Protein AF-0000000079067935 (afdb_homodimer)

pLDDT: mean 93.95, std 15.03, range [25.59, 98.94]

Organism: Streptomyces microflavus (NCBI:txid1919)

Foldseek 3Di:
DDWDWFDDDFKIWGAAAQVCLVVVLVQCCDPLNQVWDQQDPVDDSVSSNCVRHPVQVVCVVVVFKHKTFIATPVPRDGFKIKMWGDDPDPLEIEMDMDTGPVNPPVCSVLRVVLRVVVCSFPPVQHFKYKYKTFPPPVSSVVSCVSNPWDWDDKDFQPDAHPNDGGIMTMTMDGCVSVPHDHPDDDDDDPPPPPPPPPPPDDD/DDWDWFDDDFKIWGFAAQVCLVVVLVQCCDVLNQVWDQQDPVDDSVSSNCVRHPVQVVCVVVVFKHKTFIATPVPRDGFKIKMWGDDPDPLEIEMDMDTGPVNPPVCSVLRVVLRVVVCSFPPVQHFKYKYKTFPPPVSSVVSCVSNPWDWDDKDFQPDAHPNDGGIMTMTMDGCVSVPHDHPDDDDDDPPPPPPPPPPPDDD

InterPro domains:
  IPR000182 GNAT domain [PF13302] (10-150)
  IPR000182 GNAT domain [PS51186] (11-175)
  IPR016181 Acyl-CoA N-acyltransferase [SSF55729] (1-173)
  IPR051908 Ribosomal-protein N-acetyltransferase [PTHR43441] (4-179)

Solvent-accessible surface area (backbone atoms only — not comparable to full-atom values): 21798 Å² total; per-residue (Å²): 73,82,82,64,70,47,78,54,96,61,34,34,36,28,60,57,34,66,87,43,22,65,60,48,29,58,45,47,62,38,64,65,53,36,69,73,40,70,56,64,78,81,54,44,63,66,54,25,40,45,38,23,60,43,51,42,50,47,20,25,56,66,63,44,27,48,45,26,35,31,18,34,63,88,76,59,46,74,39,31,40,38,33,46,31,59,48,80,51,88,40,30,30,33,47,49,72,52,60,22,79,91,51,57,94,69,54,58,66,34,53,48,51,46,51,49,47,53,44,36,31,71,71,71,51,26,46,28,38,32,38,67,42,50,68,83,48,57,69,60,50,51,37,42,48,72,52,58,35,42,76,27,38,52,33,78,57,59,38,75,44,90,70,32,22,26,25,17,39,32,26,40,38,43,28,64,79,70,74,40,68,52,85,50,57,72,54,70,74,77,66,76,70,70,79,72,79,75,77,73,78,76,134,75,82,82,63,69,48,76,54,95,61,35,33,35,27,59,56,35,66,87,42,22,66,59,48,28,58,46,46,62,38,65,64,55,35,68,72,41,71,57,64,78,80,54,44,65,67,54,24,40,44,38,24,60,43,51,42,50,46,21,25,56,66,65,44,27,47,46,27,35,31,18,34,63,90,77,59,48,74,40,31,39,38,33,46,31,60,49,77,52,87,40,31,31,34,49,49,72,54,61,24,79,92,48,58,94,68,56,58,63,34,52,48,51,46,51,50,47,53,43,34,29,70,72,71,52,25,47,30,38,31,38,67,42,50,67,84,48,58,70,62,50,51,36,43,48,72,53,58,34,43,77,29,38,53,33,76,58,59,40,74,45,90,69,30,23,26,24,16,39,33,28,38,37,43,28,64,79,71,75,39,68,54,86,50,57,72,56,68,74,77,64,75,70,68,78,69,77,72,75,74,71,81,125

Secondary structure (DSSP, 8-state):
-----EE-SSEEEE---GGGHHHHHHHTTSHHHHHHS-S-SS--HHHHHHIIIIIHHHHHHTTSEEEEEEEETTT--EEEEEEEEE-SSTTEEEEEEEE-GGGTTSSHHHHHHHHHHHHIIIII--SEEEEEEETT-HHHHHHHHHHTPEEEEEEEEEEEETTEEEEEEEEEE-GGGGT---SS-EE----------------/-----EE-SSEEEE---GGGHHHHHHHTTSHHHHHHS-S-SS--HHHHHHIIIIIHHHHHHTTSEEEEEEEETTT--EEEEEEEEE-SSTTEEEEEEEE-GGGTTSSHHHHHHHHHHHHIIIII--SEEEEEEETT-HHHHHHHHHHTPEEEEEEEEEEEETTEEEEEEEEEE-GGGGT---SS-EE----------------

Radius of gyration: 23.78 Å; Cα contacts (8 Å, |Δi|>4): 797; chains: 2; bounding box: 47×67×71 Å

Sequence (406 aa):
MEPITLTTRRLLLRPFGPQDTYRVHAACQDPDIQRWTVIPSPYRLTDAELFTAKLSPAGWRDDSAYSFALALRETGTLVGALSIDRRSRPGTYEVGYWSTKEHRGQGYVTEAVLGSARWAFTALGADRLEWRAEIGNLASRAVALRAGFRLEGDQRSGLLNKGVRRDAWSGALLPSDLELPGTHPYLPERHAGRPGTATDSPRMEPITLTTRRLLLRPFGPQDTYRVHAACQDPDIQRWTVIPSPYRLTDAELFTAKLSPAGWRDDSAYSFALALRETGTLVGALSIDRRSRPGTYEVGYWSTKEHRGQGYVTEAVLGSARWAFTALGADRLEWRAEIGNLASRAVALRAGFRLEGDQRSGLLNKGVRRDAWSGALLPSDLELPGTHPYLPERHAGRPGTATDSPR

Structure (mmCIF, N/CA/C/O backbone):
data_AF-0000000079067935-model_v1
#
loop_
_entity.id
_entity.type
_entity.pdbx_description
1 polymer 'GNAT family N-acetyltransferase'
#
loop_
_atom_site.group_PDB
_atom_site.id
_atom_site.type_symbol
_atom_site.label_atom_id
_atom_site.label_alt_id
_atom_site.label_comp_id
_atom_site.label_asym_id
_atom_site.label_entity_id
_atom_site.label_seq_id
_atom_site.pdbx_PDB_ins_code
_atom_site.Cartn_x
_atom_site.Cartn_y
_atom_site.Cartn_z
_atom_site.occupancy
_atom_site.B_iso_or_equiv
_atom_site.auth_seq_id
_atom_site.auth_comp_id
_atom_site.auth_asym_id
_atom_site.auth_atom_id
_atom_site.pdbx_PDB_model_num
ATOM 1 N N . MET A 1 1 ? 7.574 -3.156 -20.438 1 87.5 1 MET A N 1
ATOM 2 C CA . MET A 1 1 ? 8.664 -4.121 -20.328 1 87.5 1 MET A CA 1
ATOM 3 C C . MET A 1 1 ? 8.398 -5.344 -21.203 1 87.5 1 MET A C 1
ATOM 5 O O . MET A 1 1 ? 7.246 -5.754 -21.359 1 87.5 1 MET A O 1
ATOM 9 N N . GLU A 1 2 ? 9.43 -6.02 -21.688 1 94.25 2 GLU A N 1
ATOM 10 C CA . GLU A 1 2 ? 9.297 -7.25 -22.453 1 94.25 2 GLU A CA 1
ATOM 11 C C . GLU A 1 2 ? 9.047 -8.453 -21.547 1 94.25 2 GLU A C 1
ATOM 13 O O . GLU A 1 2 ? 9.758 -8.641 -20.562 1 94.25 2 GLU A O 1
ATOM 18 N N . PRO A 1 3 ? 8.062 -9.188 -21.906 1 97.06 3 PRO A N 1
ATOM 19 C CA . PRO A 1 3 ? 7.781 -10.367 -21.078 1 97.06 3 PRO A CA 1
ATOM 20 C C . PRO A 1 3 ? 8.938 -11.359 -21.047 1 97.06 3 PRO A C 1
ATOM 22 O O . PRO A 1 3 ? 9.641 -11.523 -22.062 1 97.06 3 PRO A O 1
ATOM 25 N N . ILE A 1 4 ? 9.086 -12.039 -19.953 1 98 4 ILE A N 1
ATOM 26 C CA . ILE A 1 4 ? 10.156 -13.016 -19.797 1 98 4 ILE A CA 1
ATOM 27 C C . ILE A 1 4 ? 9.578 -14.336 -19.297 1 98 4 ILE A C 1
ATOM 29 O O . ILE A 1 4 ? 8.43 -14.391 -18.859 1 98 4 ILE A O 1
ATOM 33 N N . THR A 1 5 ? 10.391 -15.328 -19.375 1 98.69 5 THR A N 1
ATOM 34 C CA . THR A 1 5 ? 10.102 -16.625 -18.781 1 98.69 5 THR A CA 1
ATOM 35 C C . THR A 1 5 ? 11.141 -16.969 -17.703 1 98.69 5 THR A C 1
ATOM 37 O O . THR A 1 5 ? 12.344 -16.812 -17.938 1 98.69 5 THR A O 1
ATOM 40 N N . LEU A 1 6 ? 10.703 -17.359 -16.578 1 98.75 6 LEU A N 1
ATOM 41 C CA . LEU A 1 6 ? 11.57 -17.844 -15.508 1 98.75 6 LEU A CA 1
ATOM 42 C C . LEU A 1 6 ? 11.508 -19.359 -15.406 1 98.75 6 LEU A C 1
ATOM 44 O O . LEU A 1 6 ? 10.461 -19.969 -15.633 1 98.75 6 LEU A O 1
ATOM 48 N N . THR A 1 7 ? 12.656 -19.906 -15.07 1 98.75 7 THR A N 1
ATOM 49 C CA . THR A 1 7 ? 12.734 -21.359 -14.898 1 98.75 7 THR A CA 1
ATOM 50 C C . THR A 1 7 ? 13.133 -21.719 -13.469 1 98.75 7 THR A C 1
ATOM 52 O O . THR A 1 7 ? 14.094 -21.156 -12.938 1 98.75 7 THR A O 1
ATOM 55 N N . THR A 1 8 ? 12.328 -22.531 -12.883 1 98.56 8 THR A N 1
ATOM 56 C CA . THR A 1 8 ? 12.688 -23.125 -11.602 1 98.56 8 THR A CA 1
ATOM 57 C C . THR A 1 8 ? 12.922 -24.625 -11.75 1 98.56 8 THR A C 1
ATOM 59 O O . THR A 1 8 ? 13.102 -25.125 -12.867 1 98.56 8 THR A O 1
ATOM 62 N N . ARG A 1 9 ? 13.031 -25.25 -10.57 1 98.5 9 ARG A N 1
ATOM 63 C CA . ARG A 1 9 ? 13.344 -26.672 -10.617 1 98.5 9 ARG A CA 1
ATOM 64 C C . ARG A 1 9 ? 12.289 -27.453 -11.406 1 98.5 9 ARG A C 1
ATOM 66 O O . ARG A 1 9 ? 12.625 -28.219 -12.305 1 98.5 9 ARG A O 1
ATOM 73 N N . ARG A 1 10 ? 11 -27.203 -11.102 1 98.81 10 ARG A N 1
ATOM 74 C CA . ARG A 1 10 ? 9.961 -28.031 -11.703 1 98.81 10 ARG A CA 1
ATOM 75 C C . ARG A 1 10 ? 9.078 -27.203 -12.633 1 98.81 10 ARG A C 1
ATOM 77 O O . ARG A 1 10 ? 8.289 -27.75 -13.406 1 98.81 10 ARG A O 1
ATOM 84 N N . LEU A 1 11 ? 9.258 -25.844 -12.641 1 98.94 11 LEU A N 1
ATOM 85 C CA . LEU A 1 11 ? 8.242 -25.016 -13.281 1 98.94 11 LEU A CA 1
ATOM 86 C C . LEU A 1 11 ? 8.875 -24.094 -14.336 1 98.94 11 LEU A C 1
ATOM 88 O O . LEU A 1 11 ? 10.031 -23.703 -14.203 1 98.94 11 LEU A O 1
ATOM 92 N N . LEU A 1 12 ? 8.094 -23.812 -15.352 1 98.88 12 LEU A N 1
ATOM 93 C CA . LEU A 1 12 ? 8.258 -22.625 -16.188 1 98.88 12 LEU A CA 1
ATOM 94 C C . LEU A 1 12 ? 7.23 -21.562 -15.828 1 98.88 12 LEU A C 1
ATOM 96 O O . LEU A 1 12 ? 6.027 -21.812 -15.844 1 98.88 12 LEU A O 1
ATOM 100 N N . LEU A 1 13 ? 7.727 -20.453 -15.367 1 98.94 13 LEU A N 1
ATOM 101 C CA . LEU A 1 13 ? 6.883 -19.281 -15.195 1 98.94 13 LEU A CA 1
ATOM 102 C C . LEU A 1 13 ? 6.891 -18.406 -16.453 1 98.94 13 LEU A C 1
ATOM 104 O O . LEU A 1 13 ? 7.84 -17.656 -16.688 1 98.94 13 LEU A O 1
ATOM 108 N N . ARG A 1 14 ? 5.863 -18.484 -17.234 1 98.81 14 ARG A N 1
ATOM 109 C CA . ARG A 1 14 ? 5.832 -17.797 -18.531 1 98.81 14 ARG A CA 1
ATOM 110 C C . ARG A 1 14 ? 4.645 -16.844 -18.625 1 98.81 14 ARG A C 1
ATOM 112 O O . ARG A 1 14 ? 3.65 -17.016 -17.906 1 98.81 14 ARG A O 1
ATOM 119 N N . PRO A 1 15 ? 4.77 -15.867 -19.5 1 98.62 15 PRO A N 1
ATOM 120 C CA . PRO A 1 15 ? 3.609 -14.992 -19.672 1 98.62 15 PRO A CA 1
ATOM 121 C C . PRO A 1 15 ? 2.379 -15.727 -20.188 1 98.62 15 PRO A C 1
ATOM 123 O O . PRO A 1 15 ? 2.508 -16.75 -20.875 1 98.62 15 PRO A O 1
ATOM 126 N N . PHE A 1 16 ? 1.228 -15.188 -19.828 1 98.56 16 PHE A N 1
ATOM 127 C CA . PHE A 1 16 ? -0.02 -15.703 -20.375 1 98.56 16 PHE A CA 1
ATOM 128 C C . PHE A 1 16 ? -0.18 -15.289 -21.844 1 98.56 16 PHE A C 1
ATOM 130 O O . PHE A 1 16 ? 0.341 -14.25 -22.25 1 98.56 16 PHE A O 1
ATOM 137 N N . GLY A 1 17 ? -0.846 -16.094 -22.562 1 96.75 17 GLY A N 1
ATOM 138 C CA . GLY A 1 17 ? -1.301 -15.758 -23.891 1 96.75 17 GLY A CA 1
ATOM 139 C C . GLY A 1 17 ? -2.654 -16.359 -24.234 1 96.75 17 GLY A C 1
ATOM 140 O O . GLY A 1 17 ? -3.24 -17.078 -23.422 1 96.75 17 GLY A O 1
ATOM 141 N N . PRO A 1 18 ? -3.123 -16.016 -25.406 1 97.25 18 PRO A N 1
ATOM 142 C CA . PRO A 1 18 ? -4.441 -16.516 -25.797 1 97.25 18 PRO A CA 1
ATOM 143 C C . PRO A 1 18 ? -4.555 -18.031 -25.719 1 97.25 18 PRO A C 1
ATOM 145 O O . PRO A 1 18 ? -5.637 -18.562 -25.453 1 97.25 18 PRO A O 1
ATOM 148 N N . GLN A 1 19 ? -3.506 -18.719 -25.828 1 97 19 GLN A N 1
ATOM 149 C CA . GLN A 1 19 ? -3.496 -20.188 -25.797 1 97 19 GLN A CA 1
ATOM 150 C C . GLN A 1 19 ? -3.84 -20.703 -24.406 1 97 19 GLN A C 1
ATOM 152 O O . GLN A 1 19 ? -4.141 -21.875 -24.234 1 97 19 GLN A O 1
ATOM 157 N N . ASP A 1 20 ? -3.803 -19.859 -23.422 1 98.38 20 ASP A N 1
ATOM 158 C CA . ASP A 1 20 ? -4.047 -20.266 -22.047 1 98.38 20 ASP A CA 1
ATOM 159 C C . ASP A 1 20 ? -5.508 -20.047 -21.656 1 98.38 20 ASP A C 1
ATOM 161 O O . ASP A 1 20 ? -5.93 -20.453 -20.578 1 98.38 20 ASP A O 1
ATOM 165 N N . THR A 1 21 ? -6.281 -19.516 -22.531 1 98.75 21 THR A N 1
ATOM 166 C CA . THR A 1 21 ? -7.609 -19.016 -22.203 1 98.75 21 THR A CA 1
ATOM 167 C C . THR A 1 21 ? -8.477 -20.125 -21.609 1 98.75 21 THR A C 1
ATOM 169 O O . THR A 1 21 ? -9.047 -19.953 -20.531 1 98.75 21 THR A O 1
ATOM 172 N N . TYR A 1 22 ? -8.531 -21.219 -22.25 1 98.75 22 TYR A N 1
ATOM 173 C CA . TYR A 1 22 ? -9.422 -22.281 -21.812 1 98.75 22 TYR A CA 1
ATOM 174 C C . TYR A 1 22 ? -8.93 -22.906 -20.516 1 98.75 22 TYR A C 1
ATOM 176 O O . TYR A 1 22 ? -9.734 -23.281 -19.656 1 98.75 22 TYR A O 1
ATOM 184 N N . ARG A 1 23 ? -7.66 -23.062 -20.359 1 98.62 23 ARG A N 1
ATOM 185 C CA . ARG A 1 23 ? -7.098 -23.625 -19.125 1 98.62 23 ARG A CA 1
ATOM 186 C C . ARG A 1 23 ? -7.336 -22.703 -17.938 1 98.62 23 ARG A C 1
ATOM 188 O O . ARG A 1 23 ? -7.648 -23.172 -16.844 1 98.62 23 ARG A O 1
ATOM 195 N N . VAL A 1 24 ? -7.195 -21.438 -18.172 1 98.88 24 VAL A N 1
ATOM 196 C CA . VAL A 1 24 ? -7.461 -20.453 -17.125 1 98.88 24 VAL A CA 1
ATOM 197 C C . VAL A 1 24 ? -8.938 -20.484 -16.75 1 98.88 24 VAL A C 1
ATOM 199 O O . VAL A 1 24 ? -9.289 -20.484 -15.57 1 98.88 24 VAL A O 1
ATOM 202 N N . HIS A 1 25 ? -9.766 -20.531 -17.766 1 98.88 25 HIS A N 1
ATOM 203 C CA . HIS A 1 25 ? -11.203 -20.594 -17.5 1 98.88 25 HIS A CA 1
ATOM 204 C C . HIS A 1 25 ? -11.555 -21.812 -16.656 1 98.88 25 HIS A C 1
ATOM 206 O O . HIS A 1 25 ? -12.297 -21.719 -15.688 1 98.88 25 HIS A O 1
ATOM 212 N N . ALA A 1 26 ? -10.992 -22.906 -17.062 1 98.81 26 ALA A N 1
ATOM 213 C CA . ALA A 1 26 ? -11.266 -24.156 -16.344 1 98.81 26 ALA A CA 1
ATOM 214 C C . ALA A 1 26 ? -10.789 -24.062 -14.898 1 98.81 26 ALA A C 1
ATOM 216 O O . ALA A 1 26 ? -11.523 -24.422 -13.977 1 98.81 26 ALA A O 1
ATOM 217 N N . ALA A 1 27 ? -9.602 -23.641 -14.68 1 98.81 27 ALA A N 1
ATOM 218 C CA . ALA A 1 27 ? -9.023 -23.531 -13.344 1 98.81 27 ALA A CA 1
ATOM 219 C C . ALA A 1 27 ? -9.859 -22.625 -12.453 1 98.81 27 ALA A C 1
ATOM 221 O O . ALA A 1 27 ? -10.133 -22.953 -11.297 1 98.81 27 ALA A O 1
ATOM 222 N N . CYS A 1 28 ? -10.328 -21.484 -13.008 1 98.81 28 CYS A N 1
ATOM 223 C CA . CYS A 1 28 ? -10.969 -20.438 -12.234 1 98.81 28 CYS A CA 1
ATOM 224 C C . CYS A 1 28 ? -12.438 -20.766 -11.977 1 98.81 28 CYS A C 1
ATOM 226 O O . CYS A 1 28 ? -13.156 -19.984 -11.344 1 98.81 28 CYS A O 1
ATOM 228 N N . GLN A 1 29 ? -12.828 -21.969 -12.398 1 98.75 29 GLN A N 1
ATOM 229 C CA . GLN A 1 29 ? -14.141 -22.438 -11.961 1 98.75 29 GLN A CA 1
ATOM 230 C C . GLN A 1 29 ? -14.086 -22.922 -10.516 1 98.75 29 GLN A C 1
ATOM 232 O O . GLN A 1 29 ? -15.125 -23.109 -9.883 1 98.75 29 GLN A O 1
ATOM 237 N N . ASP A 1 30 ? -12.984 -23.203 -10.023 1 98.62 30 ASP A N 1
ATOM 238 C CA . ASP A 1 30 ? -12.797 -23.625 -8.641 1 98.62 30 ASP A CA 1
ATOM 239 C C . ASP A 1 30 ? -13.367 -22.609 -7.66 1 98.62 30 ASP A C 1
ATOM 241 O O . ASP A 1 30 ? -13 -21.438 -7.699 1 98.62 30 ASP A O 1
ATOM 245 N N . PRO A 1 31 ? -14.203 -23.031 -6.754 1 98 31 PRO A N 1
ATOM 246 C CA . PRO A 1 31 ? -14.852 -22.094 -5.848 1 98 31 PRO A CA 1
ATOM 247 C C . PRO A 1 31 ? -13.859 -21.391 -4.914 1 98 31 PRO A C 1
ATOM 249 O O . PRO A 1 31 ? -14.07 -20.234 -4.535 1 98 31 PRO A O 1
ATOM 252 N N . ASP A 1 32 ? -12.852 -22.047 -4.547 1 98.19 32 ASP A N 1
ATOM 253 C CA . ASP A 1 32 ? -11.883 -21.422 -3.648 1 98.19 32 ASP A CA 1
ATOM 254 C C . ASP A 1 32 ? -11.094 -20.328 -4.359 1 98.19 32 ASP A C 1
ATOM 256 O O . ASP A 1 32 ? -10.797 -19.281 -3.768 1 98.19 32 ASP A O 1
ATOM 260 N N . ILE A 1 33 ? -10.719 -20.547 -5.605 1 98.62 33 ILE A N 1
ATOM 261 C CA . ILE A 1 33 ? -10.078 -19.484 -6.359 1 98.62 33 ILE A CA 1
ATOM 262 C C . ILE A 1 33 ? -11 -18.266 -6.426 1 98.62 33 ILE A C 1
ATOM 264 O O . ILE A 1 33 ? -10.586 -17.141 -6.156 1 98.62 33 ILE A O 1
ATOM 268 N N . GLN A 1 34 ? -12.242 -18.531 -6.758 1 98.31 34 GLN A N 1
ATOM 269 C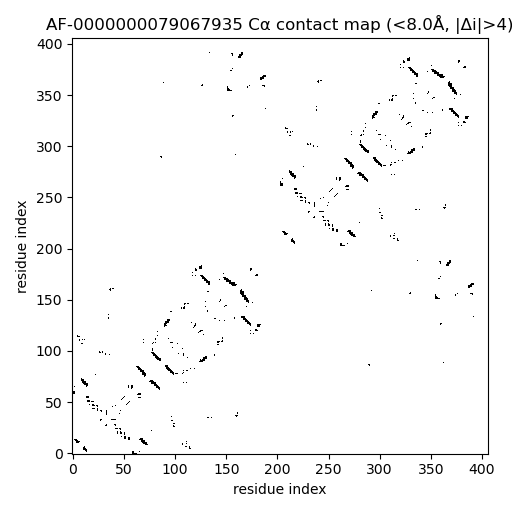 CA . GLN A 1 34 ? -13.195 -17.438 -6.883 1 98.31 34 GLN A CA 1
ATOM 270 C C . GLN A 1 34 ? -13.414 -16.734 -5.543 1 98.31 34 GLN A C 1
ATOM 272 O O . GLN A 1 34 ? -13.523 -15.516 -5.484 1 98.31 34 GLN A O 1
ATOM 277 N N . ARG A 1 35 ? -13.406 -17.484 -4.473 1 97.38 35 ARG A N 1
ATOM 278 C CA . ARG A 1 35 ? -13.703 -16.938 -3.15 1 97.38 35 ARG A CA 1
ATOM 279 C C . ARG A 1 35 ? -12.555 -16.078 -2.645 1 97.38 35 ARG A C 1
ATOM 281 O O . ARG A 1 35 ? -12.773 -15.008 -2.07 1 97.38 35 ARG A O 1
ATOM 288 N N . TRP A 1 36 ? -11.398 -16.516 -2.85 1 97.81 36 TRP A N 1
ATOM 289 C CA . TRP A 1 36 ? -10.281 -15.93 -2.113 1 97.81 36 TRP A CA 1
ATOM 290 C C . TRP A 1 36 ? -9.523 -14.922 -2.975 1 97.81 36 TRP A C 1
ATOM 292 O O . TRP A 1 36 ? -8.703 -14.156 -2.469 1 97.81 36 TRP A O 1
ATOM 302 N N . THR A 1 37 ? -9.789 -14.906 -4.266 1 97.75 37 THR A N 1
ATOM 303 C CA . THR A 1 37 ? -9.148 -13.93 -5.141 1 97.75 37 THR A CA 1
ATOM 304 C C . THR A 1 37 ? -10.172 -12.922 -5.656 1 97.75 37 THR A C 1
ATOM 306 O O . THR A 1 37 ? -11.367 -13.055 -5.398 1 97.75 37 THR A O 1
ATOM 309 N N . VAL A 1 38 ? -9.695 -11.961 -6.402 1 96.31 38 VAL A N 1
ATOM 310 C CA . VAL A 1 38 ? -10.57 -10.852 -6.777 1 96.31 38 VAL A CA 1
ATOM 311 C C . VAL A 1 38 ? -11.086 -11.055 -8.203 1 96.31 38 VAL A C 1
ATOM 313 O O . VAL A 1 38 ? -11.633 -10.133 -8.805 1 96.31 38 VAL A O 1
ATOM 316 N N . ILE A 1 39 ? -10.922 -12.188 -8.742 1 97.5 39 ILE A N 1
ATOM 317 C CA . ILE A 1 39 ? -11.461 -12.438 -10.07 1 97.5 39 ILE A CA 1
ATOM 318 C C . ILE A 1 39 ? -12.992 -12.383 -10.031 1 97.5 39 ILE A C 1
ATOM 320 O O . ILE A 1 39 ? -13.594 -12.594 -8.977 1 97.5 39 ILE A O 1
ATOM 324 N N . PRO A 1 40 ? -13.547 -12.156 -11.227 1 97.25 40 PRO A N 1
ATOM 325 C CA . PRO A 1 40 ? -15.008 -12.156 -11.25 1 97.25 40 PRO A CA 1
ATOM 326 C C . PRO A 1 40 ? -15.609 -13.492 -10.836 1 97.25 40 PRO A C 1
ATOM 328 O O . PRO A 1 40 ? -14.969 -14.539 -10.984 1 97.25 40 PRO A O 1
ATOM 331 N N . SER A 1 41 ? -16.766 -13.422 -10.273 1 97.31 41 SER A N 1
ATOM 332 C CA . SER A 1 41 ? -17.578 -14.594 -9.953 1 97.31 41 SER A CA 1
ATOM 333 C C . SER A 1 41 ? -19.062 -14.344 -10.273 1 97.31 41 SER A C 1
ATOM 335 O O . SER A 1 41 ? -19.672 -13.422 -9.742 1 97.31 41 SER A O 1
ATOM 337 N N . PRO A 1 42 ? -19.609 -15.188 -11.156 1 97.38 42 PRO A N 1
ATOM 338 C CA . PRO A 1 42 ? -19 -16.312 -11.883 1 97.38 42 PRO A CA 1
ATOM 339 C C . PRO A 1 42 ? -17.875 -15.867 -12.82 1 97.38 42 PRO A C 1
ATOM 341 O O . PRO A 1 42 ? -17.828 -14.703 -13.219 1 97.38 42 PRO A O 1
ATOM 344 N N . TYR A 1 43 ? -17.031 -16.734 -13.07 1 98.75 43 TYR A N 1
ATOM 345 C CA . TYR A 1 43 ? -15.922 -16.484 -13.984 1 98.75 43 TYR A CA 1
ATOM 346 C C . TYR A 1 43 ? -16.234 -17.031 -15.375 1 98.75 43 TYR A C 1
ATOM 348 O O . TYR A 1 43 ? -16.188 -18.25 -15.602 1 98.75 43 TYR A O 1
ATOM 356 N N . ARG A 1 44 ? -16.422 -16.141 -16.281 1 98.62 44 ARG A N 1
ATOM 357 C CA . ARG A 1 44 ? -16.859 -16.5 -17.641 1 98.62 44 ARG A CA 1
ATOM 358 C C . ARG A 1 44 ? -15.664 -16.688 -18.562 1 98.62 44 ARG A C 1
ATOM 360 O O . ARG A 1 44 ? -14.555 -16.25 -18.25 1 98.62 44 ARG A O 1
ATOM 367 N N . LEU A 1 45 ? -15.961 -17.344 -19.609 1 98.75 45 LEU A N 1
ATOM 368 C CA . LEU A 1 45 ? -14.922 -17.516 -20.609 1 98.75 45 LEU A CA 1
ATOM 369 C C . LEU A 1 45 ? -14.414 -16.156 -21.094 1 98.75 45 LEU A C 1
ATOM 371 O O . LEU A 1 45 ? -13.219 -15.992 -21.344 1 98.75 45 LEU A O 1
ATOM 375 N N . THR A 1 46 ? -15.266 -15.195 -21.266 1 98.69 46 THR A N 1
ATOM 376 C CA . THR A 1 46 ? -14.898 -13.859 -21.703 1 98.69 46 THR A CA 1
ATOM 377 C C . THR A 1 46 ? -13.961 -13.195 -20.703 1 98.69 46 THR A C 1
ATOM 379 O O . THR A 1 46 ? -13.094 -12.406 -21.094 1 98.69 46 THR A O 1
ATOM 382 N N . ASP A 1 47 ? -14.141 -13.523 -19.422 1 98.69 47 ASP A N 1
ATOM 383 C CA . ASP A 1 47 ? -13.219 -13.023 -18.406 1 98.69 47 ASP A CA 1
ATOM 384 C C . ASP A 1 47 ? -11.82 -13.594 -18.609 1 98.69 47 ASP A C 1
ATOM 386 O O . ASP A 1 47 ? -10.828 -12.867 -18.516 1 98.69 47 ASP A O 1
ATOM 390 N N . ALA A 1 48 ? -11.773 -14.828 -18.891 1 98.88 48 ALA A N 1
ATOM 391 C CA . ALA A 1 48 ? -10.492 -15.477 -19.156 1 98.88 48 ALA A CA 1
ATOM 392 C C . ALA A 1 48 ? -9.82 -14.891 -20.391 1 98.88 48 ALA A C 1
ATOM 394 O O . ALA A 1 48 ? -8.609 -14.648 -20.406 1 98.88 48 ALA A O 1
ATOM 395 N N . GLU A 1 49 ? -10.602 -14.711 -21.422 1 98.75 49 GLU A N 1
ATOM 396 C CA . GLU A 1 49 ? -10.086 -14.109 -22.641 1 98.75 49 GLU A CA 1
ATOM 397 C C . GLU A 1 49 ? -9.547 -12.711 -22.375 1 98.75 49 GLU A C 1
ATOM 399 O O . GLU A 1 49 ? -8.461 -12.359 -22.844 1 98.75 49 GLU A O 1
ATOM 404 N N . LEU A 1 50 ? -10.328 -11.992 -21.719 1 98.75 50 LEU A N 1
ATOM 405 C CA . LEU A 1 50 ? -9.898 -10.641 -21.375 1 98.75 50 LEU A CA 1
ATOM 406 C C . LEU A 1 50 ? -8.57 -10.672 -20.609 1 98.75 50 LEU A C 1
ATOM 408 O O . LEU A 1 50 ? -7.664 -9.891 -20.922 1 98.75 50 LEU A O 1
ATOM 412 N N . PHE A 1 51 ? -8.508 -11.539 -19.703 1 98.81 51 PHE A N 1
ATOM 413 C CA . PHE A 1 51 ? -7.301 -11.625 -18.875 1 98.81 51 PHE A CA 1
ATOM 414 C C . PHE A 1 51 ? -6.102 -12.039 -19.719 1 98.81 51 PHE A C 1
ATOM 416 O O . PHE A 1 51 ? -5.086 -11.344 -19.75 1 98.81 51 PHE A O 1
ATOM 423 N N . THR A 1 52 ? -6.184 -13.062 -20.469 1 98.75 52 THR A N 1
ATOM 424 C CA . THR A 1 52 ? -5.039 -13.68 -21.125 1 98.75 52 THR A CA 1
ATOM 425 C C . THR A 1 52 ? -4.629 -12.875 -22.359 1 98.75 52 THR A C 1
ATOM 427 O O . THR A 1 52 ? -3.449 -12.828 -22.703 1 98.75 52 THR A O 1
ATOM 430 N N . ALA A 1 53 ? -5.547 -12.227 -22.922 1 98.06 53 ALA A N 1
ATOM 431 C CA . ALA A 1 53 ? -5.254 -11.602 -24.203 1 98.06 53 ALA A CA 1
ATOM 432 C C . ALA A 1 53 ? -5.062 -10.094 -24.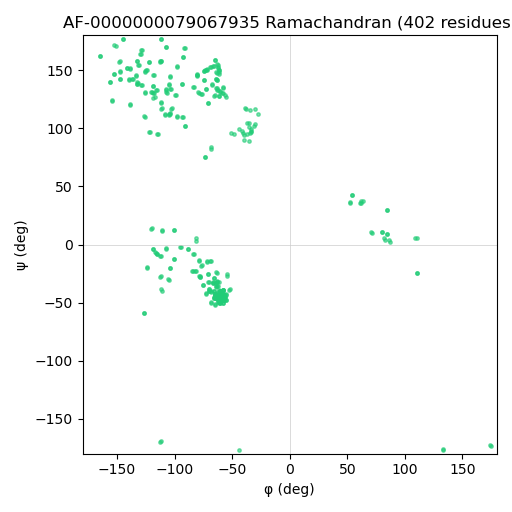047 1 98.06 53 ALA A C 1
ATOM 434 O O . ALA A 1 53 ? -4.465 -9.445 -24.906 1 98.06 53 ALA A O 1
ATOM 435 N N . LYS A 1 54 ? -5.551 -9.555 -23.016 1 98.06 54 LYS A N 1
ATOM 436 C CA . LYS A 1 54 ? -5.52 -8.094 -22.922 1 98.06 54 LYS A CA 1
ATOM 437 C C . LYS A 1 54 ? -4.863 -7.641 -21.625 1 98.06 54 LYS A C 1
ATOM 439 O O . LYS A 1 54 ? -3.818 -6.988 -21.641 1 98.06 54 LYS A O 1
ATOM 444 N N . LEU A 1 55 ? -5.406 -8.047 -20.5 1 98.19 55 LEU A N 1
ATOM 445 C CA . LEU A 1 55 ? -4.973 -7.496 -19.219 1 98.19 55 LEU A CA 1
ATOM 446 C C . LEU A 1 55 ? -3.547 -7.934 -18.906 1 98.19 55 LEU A C 1
ATOM 448 O O . LEU A 1 55 ? -2.715 -7.113 -18.5 1 98.19 55 LEU A O 1
ATOM 452 N N . SER A 1 56 ? -3.334 -9.242 -19.016 1 98.38 56 SER A N 1
ATOM 453 C CA . SER A 1 56 ? -2.004 -9.75 -18.688 1 98.38 56 SER A CA 1
ATOM 454 C C . SER A 1 56 ? -0.943 -9.133 -19.594 1 98.38 56 SER A C 1
ATOM 456 O O . SER A 1 56 ? 0.033 -8.555 -19.094 1 98.38 56 SER A O 1
ATOM 458 N N . PRO A 1 57 ? -1.115 -9.148 -20.891 1 98 57 PRO A N 1
ATOM 459 C CA . PRO A 1 57 ? -0.127 -8.492 -21.766 1 98 57 PRO A CA 1
ATOM 460 C C . PRO A 1 57 ? 0.009 -7 -21.484 1 98 57 PRO A C 1
ATOM 462 O O . PRO A 1 57 ? 1.113 -6.453 -21.547 1 98 57 PRO A O 1
ATOM 465 N N . ALA A 1 58 ? -1.021 -6.32 -21.234 1 98.12 58 ALA A N 1
ATOM 466 C CA . ALA A 1 58 ? -0.979 -4.891 -20.953 1 98.12 58 ALA A CA 1
ATOM 467 C C . ALA A 1 58 ? -0.17 -4.605 -19.688 1 98.12 58 ALA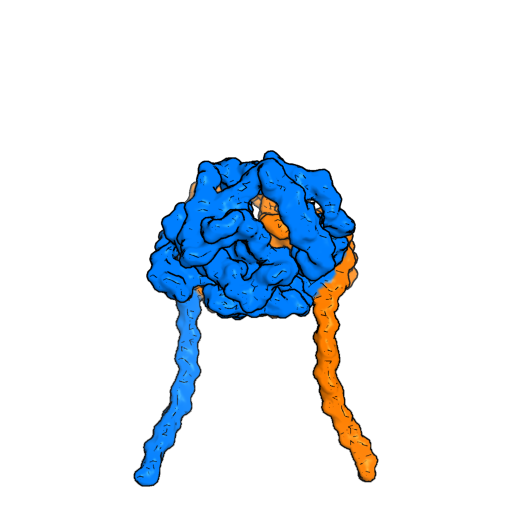 A C 1
ATOM 469 O O . ALA A 1 58 ? 0.556 -3.611 -19.625 1 98.12 58 ALA A O 1
ATOM 470 N N . GLY A 1 59 ? -0.346 -5.414 -18.688 1 98.19 59 GLY A N 1
ATOM 471 C CA . GLY A 1 59 ? 0.445 -5.254 -17.469 1 98.19 59 GLY A CA 1
ATOM 472 C C . GLY A 1 59 ? 1.939 -5.277 -17.734 1 98.19 59 GLY A C 1
ATOM 473 O O . GLY A 1 59 ? 2.678 -4.449 -17.203 1 98.19 59 GLY A O 1
ATOM 474 N N . TRP A 1 60 ? 2.338 -6.219 -18.469 1 98.25 60 TRP A N 1
ATOM 475 C CA . TRP A 1 60 ? 3.744 -6.301 -18.844 1 98.25 60 TRP A CA 1
ATOM 476 C C . TRP A 1 60 ? 4.176 -5.059 -19.625 1 98.25 60 TRP A C 1
ATOM 478 O O . TRP A 1 60 ? 5.191 -4.441 -19.297 1 98.25 60 TRP A O 1
ATOM 488 N N . ARG A 1 61 ? 3.412 -4.711 -20.578 1 97.5 61 ARG A N 1
ATOM 489 C CA . ARG A 1 61 ? 3.734 -3.582 -21.453 1 97.5 61 ARG A CA 1
ATOM 490 C C . ARG A 1 61 ? 3.838 -2.289 -20.641 1 97.5 61 ARG A C 1
ATOM 492 O O . ARG A 1 61 ? 4.742 -1.481 -20.875 1 97.5 61 ARG A O 1
ATOM 499 N N . ASP A 1 62 ? 2.969 -2.156 -19.734 1 96.88 62 ASP A N 1
ATOM 500 C CA . ASP A 1 62 ? 2.867 -0.919 -18.953 1 96.88 62 ASP A CA 1
ATOM 501 C C . ASP A 1 62 ? 3.777 -0.958 -17.734 1 96.88 62 ASP A C 1
ATOM 503 O O . ASP A 1 62 ? 3.824 -0.001 -16.953 1 96.88 62 ASP A O 1
ATOM 507 N N . ASP A 1 63 ? 4.406 -2.02 -17.531 1 96.94 63 ASP A N 1
ATOM 508 C CA . ASP A 1 63 ? 5.312 -2.182 -16.391 1 96.94 63 ASP A CA 1
ATOM 509 C C . ASP A 1 63 ? 4.57 -2.021 -15.07 1 96.94 63 ASP A C 1
ATOM 511 O O . ASP A 1 63 ? 5.094 -1.431 -14.125 1 96.94 63 ASP A O 1
ATOM 515 N N . SER A 1 64 ? 3.344 -2.479 -15.008 1 96.88 64 SER A N 1
ATOM 516 C CA . SER A 1 64 ? 2.506 -2.287 -13.828 1 96.88 64 SER A CA 1
ATOM 517 C C . SER A 1 64 ? 2.232 -3.613 -13.125 1 96.88 64 SER A C 1
ATOM 519 O O . SER A 1 64 ? 1.976 -3.639 -11.922 1 96.88 64 SER A O 1
ATOM 521 N N . ALA A 1 65 ? 2.252 -4.688 -13.898 1 98.25 65 ALA A N 1
ATOM 522 C CA . ALA A 1 65 ? 1.966 -6.02 -13.383 1 98.25 65 ALA A CA 1
ATOM 523 C C . ALA A 1 65 ? 2.607 -7.098 -14.25 1 98.25 65 ALA A C 1
ATOM 525 O O . ALA A 1 65 ? 2.578 -7.008 -15.484 1 98.25 65 ALA A O 1
ATOM 526 N N . TYR A 1 66 ? 3.15 -8.117 -13.617 1 98.75 66 TYR A N 1
ATOM 527 C CA . TYR A 1 66 ? 3.838 -9.219 -14.289 1 98.75 66 TYR A CA 1
ATOM 528 C C . TYR A 1 66 ? 3.186 -10.555 -13.953 1 98.75 66 TYR A C 1
ATOM 530 O O . TYR A 1 66 ? 3.488 -11.156 -12.922 1 98.75 66 TYR A O 1
ATOM 538 N N . SER A 1 67 ? 2.336 -10.961 -14.836 1 98.75 67 SER A N 1
ATOM 539 C CA . SER A 1 67 ? 1.587 -12.188 -14.609 1 98.75 67 SER A CA 1
ATOM 540 C C . SER A 1 67 ? 2.283 -13.383 -15.25 1 98.75 67 SER A C 1
ATOM 542 O O . SER A 1 67 ? 2.713 -13.312 -16.406 1 98.75 67 SER A O 1
ATOM 544 N N . PHE A 1 68 ? 2.311 -14.469 -14.547 1 98.88 68 PHE A N 1
ATOM 545 C CA . PHE A 1 68 ? 2.947 -15.703 -15.008 1 98.88 68 PHE A CA 1
ATOM 546 C C . PHE A 1 68 ? 1.971 -16.875 -14.945 1 98.88 68 PHE A C 1
ATOM 548 O O . PHE A 1 68 ? 1.312 -17.078 -13.93 1 98.88 68 PHE A O 1
ATOM 555 N N . ALA A 1 69 ? 1.909 -17.578 -16.016 1 98.94 69 ALA A N 1
ATOM 556 C CA . ALA A 1 69 ? 1.395 -18.953 -15.969 1 98.94 69 ALA A CA 1
ATOM 557 C C . ALA A 1 69 ? 2.432 -19.906 -15.391 1 98.94 69 ALA A C 1
ATOM 559 O O . ALA A 1 69 ? 3.588 -19.906 -15.82 1 98.94 69 ALA A O 1
ATOM 560 N N . LEU A 1 70 ? 1.993 -20.656 -14.438 1 98.94 70 LEU A N 1
ATOM 561 C CA . LEU A 1 70 ? 2.857 -21.672 -13.867 1 98.94 70 LEU A CA 1
ATOM 562 C C . LEU A 1 70 ? 2.643 -23.016 -14.562 1 98.94 70 LEU A C 1
ATOM 564 O O . LEU A 1 70 ? 1.608 -23.656 -14.375 1 98.94 70 LEU A O 1
ATOM 568 N N . ALA A 1 71 ? 3.664 -23.422 -15.336 1 98.88 71 ALA A N 1
ATOM 569 C CA . ALA A 1 71 ? 3.549 -24.672 -16.094 1 98.88 71 ALA A CA 1
ATOM 570 C C . ALA A 1 71 ? 4.609 -25.672 -15.672 1 98.88 71 ALA A C 1
ATOM 572 O O . ALA A 1 71 ? 5.77 -25.312 -15.461 1 98.88 71 ALA A O 1
ATOM 573 N N . LEU A 1 72 ? 4.188 -26.922 -15.523 1 98.81 72 LEU A N 1
ATOM 574 C CA . LEU A 1 72 ? 5.168 -27.969 -15.289 1 98.81 72 LEU A CA 1
ATOM 575 C C . LEU A 1 72 ? 6.129 -28.094 -16.469 1 98.81 72 LEU A C 1
ATOM 577 O O . LEU A 1 72 ? 5.699 -28.156 -17.609 1 98.81 72 LEU A O 1
ATOM 581 N N . ARG A 1 73 ? 7.383 -28.156 -16.156 1 98.44 73 ARG A N 1
ATOM 582 C CA . ARG A 1 73 ? 8.383 -28.25 -17.219 1 98.44 73 ARG A CA 1
ATOM 583 C C . ARG A 1 73 ? 8.211 -29.516 -18.031 1 98.44 73 ARG A C 1
ATOM 585 O O . ARG A 1 73 ? 8.359 -29.5 -19.266 1 98.44 73 ARG A O 1
ATOM 592 N N . GLU A 1 74 ? 7.848 -30.562 -17.438 1 97.69 74 GLU A N 1
ATOM 593 C CA . GLU A 1 74 ? 7.809 -31.875 -18.062 1 97.69 74 GLU A CA 1
ATOM 594 C C . GLU A 1 74 ? 6.613 -32 -19 1 97.69 74 GLU A C 1
ATOM 596 O O . GLU A 1 74 ? 6.715 -32.625 -20.062 1 97.69 74 GLU A O 1
ATOM 601 N N . THR A 1 75 ? 5.48 -31.391 -18.688 1 97.75 75 THR A N 1
ATOM 602 C CA . THR A 1 75 ? 4.254 -31.688 -19.406 1 97.75 75 THR A CA 1
ATOM 603 C C . THR A 1 75 ? 3.645 -30.422 -20 1 97.75 75 THR A C 1
ATOM 605 O O . THR A 1 75 ? 2.771 -30.5 -20.875 1 97.75 75 THR A O 1
ATOM 608 N N . GLY A 1 76 ? 4.039 -29.297 -19.453 1 97.69 76 GLY A N 1
ATOM 609 C CA . GLY A 1 76 ? 3.408 -28.062 -19.859 1 97.69 76 GLY A CA 1
ATOM 610 C C . GLY A 1 76 ? 2.088 -27.797 -19.172 1 97.69 76 GLY A C 1
ATOM 611 O O . GLY A 1 76 ? 1.419 -26.797 -19.438 1 97.69 76 GLY A O 1
ATOM 612 N N . THR A 1 77 ? 1.751 -28.641 -18.234 1 98.19 77 THR A N 1
ATOM 613 C CA . THR A 1 77 ? 0.483 -28.547 -17.516 1 98.19 77 THR A CA 1
ATOM 614 C C . THR A 1 77 ? 0.43 -27.281 -16.672 1 98.19 77 THR A C 1
ATOM 616 O O . THR A 1 77 ? 1.375 -26.969 -15.945 1 98.19 77 THR A O 1
ATOM 619 N N . LEU A 1 78 ? -0.675 -26.5 -16.859 1 98.75 78 LEU A N 1
ATOM 620 C CA . LEU A 1 78 ? -0.893 -25.312 -16.016 1 98.75 78 LEU A CA 1
ATOM 621 C C . LEU A 1 78 ? -1.252 -25.719 -14.594 1 98.75 78 LEU A C 1
ATOM 623 O O . LEU A 1 78 ? -2.271 -26.375 -14.367 1 98.75 78 LEU A O 1
ATOM 627 N N . VAL A 1 79 ? -0.441 -25.266 -13.648 1 98.81 79 VAL A N 1
ATOM 628 C CA . VAL A 1 79 ? -0.687 -25.719 -12.289 1 98.81 79 VAL A CA 1
ATOM 629 C C . VAL A 1 79 ? -1.058 -24.516 -11.406 1 98.81 79 VAL A C 1
ATOM 631 O O . VAL A 1 79 ? -1.402 -24.688 -10.234 1 98.81 79 VAL A O 1
ATOM 634 N N . GLY A 1 80 ? -0.973 -23.297 -11.922 1 98.81 80 GLY A N 1
ATOM 635 C CA . GLY A 1 80 ? -1.325 -22.109 -11.172 1 98.81 80 GLY A CA 1
ATOM 636 C C . GLY A 1 80 ? -1.016 -20.812 -11.906 1 98.81 80 GLY A C 1
ATOM 637 O O . GLY A 1 80 ? -0.708 -20.844 -13.102 1 98.81 80 GLY A O 1
ATOM 638 N N . ALA A 1 81 ? -1.173 -19.75 -11.234 1 98.94 81 ALA A N 1
ATOM 639 C CA . ALA A 1 81 ? -0.873 -18.406 -11.719 1 98.94 81 ALA A CA 1
ATOM 640 C C . ALA A 1 81 ? -0.257 -17.547 -10.609 1 98.94 81 ALA A C 1
ATOM 642 O O . ALA A 1 81 ? -0.518 -17.781 -9.422 1 98.94 81 ALA A O 1
ATOM 643 N N . LEU A 1 82 ? 0.505 -16.641 -11.031 1 98.88 82 LEU A N 1
ATOM 644 C CA . LEU A 1 82 ? 1.171 -15.719 -10.109 1 98.88 82 LEU A CA 1
ATOM 645 C C . LEU A 1 82 ? 1.346 -14.352 -10.75 1 98.88 82 LEU A C 1
ATOM 647 O O . LEU A 1 82 ? 1.623 -14.25 -11.945 1 98.88 82 LEU A O 1
ATOM 651 N N . SER A 1 83 ? 1.198 -13.328 -9.969 1 98.81 83 SER A N 1
ATOM 652 C CA . SER A 1 83 ? 1.465 -11.984 -10.461 1 98.81 83 SER A CA 1
ATOM 653 C C . SER A 1 83 ? 2.326 -11.195 -9.477 1 98.81 83 SER A C 1
ATOM 655 O O . SER A 1 83 ? 2.146 -11.305 -8.258 1 98.81 83 SER A O 1
ATOM 657 N N . ILE A 1 84 ? 3.262 -10.477 -9.969 1 98.75 84 ILE A N 1
ATOM 658 C CA . ILE A 1 84 ? 3.996 -9.438 -9.25 1 98.75 84 ILE A CA 1
ATOM 659 C C . ILE A 1 84 ? 3.508 -8.062 -9.695 1 98.75 84 ILE A C 1
ATOM 661 O O . ILE A 1 84 ? 3.736 -7.652 -10.836 1 98.75 84 ILE A O 1
ATOM 665 N N . ASP A 1 85 ? 2.867 -7.34 -8.789 1 98.31 85 ASP A N 1
ATOM 666 C CA . ASP A 1 85 ? 2.248 -6.059 -9.117 1 98.31 85 ASP A CA 1
ATOM 667 C C . ASP A 1 85 ? 3.039 -4.895 -8.523 1 98.31 85 ASP A C 1
ATOM 669 O O . ASP A 1 85 ? 3.381 -4.914 -7.34 1 98.31 85 ASP A O 1
ATOM 673 N N . ARG A 1 86 ? 3.266 -3.9 -9.352 1 97 86 ARG A N 1
ATOM 674 C CA . ARG A 1 86 ? 3.949 -2.699 -8.875 1 97 86 ARG A CA 1
ATOM 675 C C . ARG A 1 86 ? 3.041 -1.869 -7.977 1 97 86 ARG A C 1
ATOM 677 O O . ARG A 1 86 ? 1.874 -1.645 -8.305 1 97 86 ARG A O 1
ATOM 684 N N . ARG A 1 87 ? 3.551 -1.429 -6.863 1 95.88 87 ARG A N 1
ATOM 685 C CA . ARG A 1 87 ? 2.801 -0.582 -5.941 1 95.88 87 ARG A CA 1
ATOM 686 C C . ARG A 1 87 ? 3.316 0.853 -5.973 1 95.88 87 ARG A C 1
ATOM 688 O O . ARG A 1 87 ? 4.316 1.144 -6.629 1 95.88 87 ARG A O 1
ATOM 695 N N . SER A 1 88 ? 2.584 1.699 -5.336 1 92.75 88 SER A N 1
ATOM 696 C CA . SER A 1 88 ? 2.863 3.127 -5.449 1 92.75 88 SER A CA 1
ATOM 697 C C . SER A 1 88 ? 4.152 3.496 -4.723 1 92.75 88 SER A C 1
ATOM 699 O O . SER A 1 88 ? 4.824 4.461 -5.094 1 92.75 88 SER A O 1
ATOM 701 N N . ARG A 1 89 ? 4.566 2.77 -3.75 1 93.5 89 ARG A N 1
ATOM 702 C CA . ARG A 1 89 ? 5.773 3.072 -2.988 1 93.5 89 ARG A CA 1
ATOM 703 C C . ARG A 1 89 ? 7.02 2.611 -3.734 1 93.5 89 ARG A C 1
ATOM 705 O O . ARG A 1 89 ? 7.027 1.536 -4.34 1 93.5 89 ARG A O 1
ATOM 712 N N . PRO A 1 90 ? 8.031 3.391 -3.555 1 93.5 90 PRO A N 1
ATOM 713 C CA . PRO A 1 90 ? 9.242 3.041 -4.301 1 93.5 90 PRO A CA 1
ATOM 714 C C . PRO A 1 90 ? 9.781 1.656 -3.945 1 93.5 90 PRO A C 1
ATOM 716 O O . PRO A 1 90 ? 9.883 1.317 -2.764 1 93.5 90 PRO A O 1
ATOM 719 N N . GLY A 1 91 ? 10.07 0.899 -5.047 1 96.69 91 GLY A N 1
ATOM 720 C CA . GLY A 1 91 ? 10.719 -0.395 -4.887 1 96.69 91 GLY A CA 1
ATOM 721 C C . GLY A 1 91 ? 9.805 -1.444 -4.277 1 96.69 91 GLY A C 1
ATOM 722 O O . GLY A 1 91 ? 10.266 -2.5 -3.842 1 96.69 91 GLY A O 1
ATOM 723 N N . THR A 1 92 ? 8.562 -1.169 -4.164 1 98 92 THR A N 1
ATOM 724 C CA . THR A 1 92 ? 7.645 -2.084 -3.498 1 98 92 THR A CA 1
ATOM 725 C C . THR A 1 92 ? 6.734 -2.773 -4.512 1 98 92 THR A C 1
ATOM 727 O O . THR A 1 92 ? 6.168 -2.119 -5.391 1 98 92 THR A O 1
ATOM 730 N N . TYR A 1 93 ? 6.645 -4.031 -4.398 1 98.5 93 TYR A N 1
ATOM 731 C CA . TYR A 1 93 ? 5.781 -4.863 -5.23 1 98.5 93 TYR A CA 1
ATOM 732 C C . TYR A 1 93 ? 4.938 -5.801 -4.371 1 98.5 93 TYR A C 1
ATOM 734 O O . TYR A 1 93 ? 5.211 -5.973 -3.18 1 98.5 93 TYR A O 1
ATOM 742 N N . GLU A 1 94 ? 3.928 -6.34 -4.965 1 98.69 94 GLU A N 1
ATOM 743 C CA . GLU A 1 94 ? 3.053 -7.297 -4.289 1 98.69 94 GLU A CA 1
ATOM 744 C C . GLU A 1 94 ? 2.875 -8.562 -5.121 1 98.69 94 GLU A C 1
ATOM 746 O O . GLU A 1 94 ? 2.697 -8.492 -6.34 1 98.69 94 GLU A O 1
ATOM 751 N N . VAL A 1 95 ? 2.941 -9.664 -4.418 1 98.94 95 VAL A N 1
ATOM 752 C CA . VAL A 1 95 ? 2.748 -10.938 -5.105 1 98.94 95 VAL A CA 1
ATOM 753 C C . VAL A 1 95 ? 1.362 -11.492 -4.785 1 98.94 95 VAL A C 1
ATOM 755 O O . VAL A 1 95 ? 0.882 -11.375 -3.656 1 98.94 95 VAL A O 1
ATOM 758 N N . GLY A 1 96 ? 0.718 -12 -5.719 1 98.81 96 GLY A N 1
ATOM 759 C CA . GLY A 1 96 ? -0.506 -12.781 -5.609 1 98.81 96 GLY A CA 1
ATOM 760 C C . GLY A 1 96 ? -0.473 -14.055 -6.426 1 98.81 96 GLY A C 1
ATOM 761 O O . GLY A 1 96 ? 0.304 -14.172 -7.375 1 98.81 96 GLY A O 1
ATOM 762 N N . TYR A 1 97 ? -1.334 -15.023 -6.02 1 98.88 97 TYR A N 1
ATOM 763 C CA . TYR A 1 97 ? -1.239 -16.297 -6.707 1 98.88 97 TYR A CA 1
ATOM 764 C C . TYR A 1 97 ? -2.467 -17.156 -6.43 1 98.88 97 TYR A C 1
ATOM 766 O O . TYR A 1 97 ? -3.199 -16.922 -5.469 1 98.88 97 TYR A O 1
ATOM 774 N N . TRP A 1 98 ? -2.645 -18.141 -7.266 1 98.69 98 TRP A N 1
ATOM 775 C CA . TRP A 1 98 ? -3.561 -19.25 -7.055 1 98.69 98 TRP A CA 1
ATOM 776 C C . TRP A 1 98 ? -3.029 -20.516 -7.699 1 98.69 98 TRP A C 1
ATOM 778 O O . TRP A 1 98 ? -2.16 -20.469 -8.57 1 98.69 98 TRP A O 1
ATOM 788 N N . SER A 1 99 ? -3.441 -21.625 -7.266 1 98.5 99 SER A N 1
ATOM 789 C CA . SER A 1 99 ? -3.115 -22.953 -7.781 1 98.5 99 SER A CA 1
ATOM 790 C C . SER A 1 99 ? -4.363 -23.672 -8.281 1 98.5 99 SER A C 1
ATOM 792 O O . SER A 1 99 ? -5.438 -23.547 -7.695 1 98.5 99 SER A O 1
ATOM 794 N N . THR A 1 100 ? -4.168 -24.469 -9.336 1 98.56 100 THR A N 1
ATOM 795 C CA . THR A 1 100 ? -5.266 -25.328 -9.75 1 98.56 100 THR A CA 1
ATOM 796 C C . THR A 1 100 ? -5.602 -26.344 -8.664 1 98.56 100 THR A C 1
ATOM 798 O O . THR A 1 100 ? -4.715 -26.797 -7.938 1 98.56 100 THR A O 1
ATOM 801 N N . LYS A 1 101 ? -6.82 -26.656 -8.641 1 98.12 101 LYS A N 1
ATOM 802 C CA . LYS A 1 101 ? -7.332 -27.516 -7.578 1 98.12 101 LYS A CA 1
ATOM 803 C C . LYS A 1 101 ? -6.559 -28.828 -7.516 1 98.12 101 LYS A C 1
ATOM 805 O O . LYS A 1 101 ? -6.133 -29.25 -6.441 1 98.12 101 LYS A O 1
ATOM 810 N N . GLU A 1 102 ? -6.27 -29.438 -8.641 1 97.25 102 GLU A N 1
ATOM 811 C CA . GLU A 1 102 ? -5.688 -30.766 -8.758 1 97.25 102 GLU A CA 1
ATOM 812 C C . GLU A 1 102 ? -4.219 -30.766 -8.336 1 97.25 102 GLU A C 1
ATOM 814 O O . GLU A 1 102 ? -3.643 -31.812 -8.07 1 97.25 102 GLU A O 1
ATOM 819 N N . HIS A 1 103 ? -3.676 -29.641 -8.227 1 97.94 103 HIS A N 1
ATOM 820 C CA . HIS A 1 103 ? -2.23 -29.609 -8.039 1 97.94 103 HIS A CA 1
ATOM 821 C C . HIS A 1 103 ? -1.866 -28.922 -6.73 1 97.94 103 HIS A C 1
ATOM 823 O O . HIS A 1 103 ? -0.712 -28.531 -6.527 1 97.94 103 HIS A O 1
ATOM 829 N N . ARG A 1 104 ? -2.812 -28.719 -5.867 1 97.75 104 ARG A N 1
ATOM 830 C CA . ARG A 1 104 ? -2.559 -28.141 -4.555 1 97.75 104 ARG A CA 1
ATOM 831 C C . ARG A 1 104 ? -1.769 -29.109 -3.674 1 97.75 104 ARG A C 1
ATOM 833 O O . ARG A 1 104 ? -1.801 -30.312 -3.889 1 97.75 104 ARG A O 1
ATOM 840 N N . GLY A 1 105 ? -1.043 -28.5 -2.764 1 96.94 105 GLY A N 1
ATOM 841 C CA . GLY A 1 105 ? -0.363 -29.297 -1.757 1 96.94 105 GLY A CA 1
ATOM 842 C C . GLY A 1 105 ? 0.93 -29.906 -2.258 1 96.94 105 GLY A C 1
ATOM 843 O O . GLY A 1 105 ? 1.513 -30.766 -1.595 1 96.94 105 GLY A O 1
ATOM 844 N N . GLN A 1 106 ? 1.396 -29.484 -3.441 1 97.81 106 GLN A N 1
ATOM 845 C CA . GLN A 1 106 ? 2.6 -30.062 -4.027 1 97.81 106 GLN A CA 1
ATOM 846 C C . GLN A 1 106 ? 3.773 -29.078 -3.945 1 97.81 106 GLN A C 1
ATOM 848 O O . GLN A 1 106 ? 4.879 -29.391 -4.398 1 97.81 106 GLN A O 1
ATOM 853 N N . GLY A 1 107 ? 3.568 -27.906 -3.463 1 98.56 107 GLY A N 1
ATOM 854 C CA . GLY A 1 107 ? 4.633 -26.938 -3.262 1 98.56 107 GLY A CA 1
ATOM 855 C C . GLY A 1 107 ? 4.961 -26.141 -4.512 1 98.56 107 GLY A C 1
ATOM 856 O O . GLY A 1 107 ? 5.934 -25.391 -4.535 1 98.56 107 GLY A O 1
ATOM 857 N N . TYR A 1 108 ? 4.145 -26.266 -5.582 1 98.88 108 TYR A N 1
ATOM 858 C CA . TYR A 1 108 ? 4.434 -25.594 -6.844 1 98.88 108 TYR A CA 1
ATOM 859 C C . TYR A 1 108 ? 4.355 -24.078 -6.691 1 98.88 108 TYR A C 1
ATOM 861 O O . TYR A 1 108 ? 5.238 -23.359 -7.16 1 98.88 108 TYR A O 1
ATOM 869 N N . VAL A 1 109 ? 3.348 -23.609 -6.035 1 98.88 109 VAL A N 1
ATOM 870 C CA . VAL A 1 109 ? 3.178 -22.172 -5.902 1 98.88 109 VAL A CA 1
ATOM 871 C C . VAL A 1 109 ? 4.277 -21.594 -5.008 1 98.88 109 VAL A C 1
ATOM 873 O O . VAL A 1 109 ? 4.828 -20.531 -5.297 1 98.88 109 VAL A O 1
ATOM 876 N N . THR A 1 110 ? 4.633 -22.297 -3.928 1 98.88 110 THR A N 1
ATOM 877 C CA . THR A 1 110 ? 5.746 -21.859 -3.098 1 98.88 110 THR A CA 1
ATOM 878 C C . THR A 1 110 ? 7.023 -21.734 -3.926 1 98.88 110 THR A C 1
ATOM 880 O O . THR A 1 110 ? 7.73 -20.734 -3.832 1 98.88 110 THR A O 1
ATOM 883 N N . GLU A 1 111 ? 7.27 -22.734 -4.719 1 98.94 111 GLU A N 1
ATOM 884 C CA . GLU A 1 111 ? 8.422 -22.719 -5.613 1 98.94 111 GLU A CA 1
ATOM 885 C C . GLU A 1 111 ? 8.367 -21.531 -6.566 1 98.94 111 GLU A C 1
ATOM 887 O O . GLU A 1 111 ? 9.375 -20.844 -6.777 1 98.94 111 GLU A O 1
ATOM 892 N N . ALA A 1 112 ? 7.246 -21.25 -7.121 1 98.94 112 ALA A N 1
ATOM 893 C CA . ALA A 1 112 ? 7.059 -20.141 -8.055 1 98.94 112 ALA A CA 1
ATOM 894 C C . ALA A 1 112 ? 7.27 -18.797 -7.363 1 98.94 112 ALA A C 1
ATOM 896 O O . ALA A 1 112 ? 7.879 -17.891 -7.93 1 98.94 112 ALA A O 1
ATOM 897 N N . VAL A 1 113 ? 6.719 -18.672 -6.141 1 98.94 113 VAL A N 1
ATOM 898 C CA . VAL A 1 113 ? 6.859 -17.438 -5.379 1 98.94 113 VAL A CA 1
ATOM 899 C C . VAL A 1 113 ? 8.336 -17.156 -5.109 1 98.94 113 VAL A C 1
ATOM 901 O O . VAL A 1 113 ? 8.812 -16.047 -5.324 1 98.94 113 VAL A O 1
ATOM 904 N N . LEU A 1 114 ? 9.062 -18.125 -4.734 1 98.88 114 LEU A N 1
ATOM 905 C CA . LEU A 1 114 ? 10.484 -17.953 -4.461 1 98.88 114 LEU A CA 1
ATOM 906 C C . LEU A 1 114 ? 11.234 -17.594 -5.734 1 98.88 114 LEU A C 1
ATOM 908 O O . LEU A 1 114 ? 12.078 -16.688 -5.727 1 98.88 114 LEU A O 1
ATOM 912 N N . GLY A 1 115 ? 10.945 -18.312 -6.816 1 98.81 115 GLY A N 1
ATOM 913 C CA . GLY A 1 115 ? 11.578 -17.984 -8.086 1 98.81 115 GLY A CA 1
ATOM 914 C C . GLY A 1 115 ? 11.289 -16.578 -8.555 1 98.81 115 GLY A C 1
A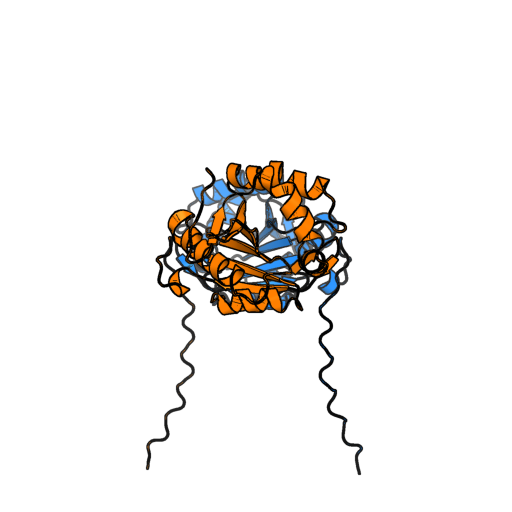TOM 915 O O . GLY A 1 115 ? 12.203 -15.859 -8.992 1 98.81 115 GLY A O 1
ATOM 916 N N . SER A 1 116 ? 10.086 -16.188 -8.484 1 98.88 116 SER A N 1
ATOM 917 C CA . SER A 1 116 ? 9.711 -14.859 -8.938 1 98.88 116 SER A CA 1
ATOM 918 C C . SER A 1 116 ? 10.227 -13.781 -7.992 1 98.88 116 SER A C 1
ATOM 920 O O . SER A 1 116 ? 10.547 -12.672 -8.422 1 98.88 116 SER A O 1
ATOM 922 N N . ALA A 1 117 ? 10.312 -14.086 -6.711 1 98.88 117 ALA A N 1
ATOM 923 C CA . ALA A 1 117 ? 10.891 -13.141 -5.758 1 98.88 117 ALA A CA 1
ATOM 924 C C . ALA A 1 117 ? 12.352 -12.844 -6.09 1 98.88 117 ALA A C 1
ATOM 926 O O . ALA A 1 117 ? 12.773 -11.688 -6.078 1 98.88 117 ALA A O 1
ATOM 927 N N . ARG A 1 118 ? 13.109 -13.883 -6.348 1 98.75 118 ARG A N 1
ATOM 928 C CA . ARG A 1 118 ? 14.5 -13.68 -6.73 1 98.75 118 ARG A CA 1
ATOM 929 C C . ARG A 1 118 ? 14.609 -12.789 -7.961 1 98.75 118 ARG A C 1
ATOM 931 O O . ARG A 1 118 ? 15.453 -11.891 -8.008 1 98.75 118 ARG A O 1
ATOM 938 N N . TRP A 1 119 ? 13.781 -13.039 -8.898 1 98.69 119 TRP A N 1
ATOM 939 C CA . TRP A 1 119 ? 13.766 -12.219 -10.109 1 98.69 119 TRP A CA 1
ATOM 940 C C . TRP A 1 119 ? 13.398 -10.773 -9.789 1 98.69 119 TRP A C 1
ATOM 942 O O . TRP A 1 119 ? 14.039 -9.844 -10.273 1 98.69 119 TRP A O 1
ATOM 952 N N . ALA A 1 120 ? 12.328 -10.586 -8.969 1 98.62 120 ALA A N 1
ATOM 953 C CA . ALA A 1 120 ? 11.883 -9.242 -8.594 1 98.62 120 ALA A CA 1
ATOM 954 C C . ALA A 1 120 ? 13.008 -8.469 -7.914 1 98.62 120 ALA A C 1
ATOM 956 O O . ALA A 1 120 ? 13.195 -7.277 -8.18 1 98.62 120 ALA A O 1
ATOM 957 N N . PHE A 1 121 ? 13.766 -9.125 -7.09 1 98.75 121 PHE A N 1
ATOM 958 C CA . PHE A 1 121 ? 14.805 -8.469 -6.305 1 98.75 121 PHE A CA 1
ATOM 959 C C . PHE A 1 121 ? 16.047 -8.203 -7.16 1 98.75 121 PHE A C 1
ATOM 961 O O . PHE A 1 121 ? 16.75 -7.219 -6.938 1 98.75 121 PHE A O 1
ATOM 968 N N . THR A 1 122 ? 16.281 -8.984 -8.18 1 97.88 122 THR A N 1
ATOM 969 C CA . THR A 1 122 ? 17.547 -8.883 -8.891 1 97.88 122 THR A CA 1
ATOM 970 C C . THR A 1 122 ? 17.359 -8.18 -10.234 1 97.88 122 THR A C 1
ATOM 972 O O . THR A 1 122 ? 18.281 -7.527 -10.727 1 97.88 122 THR A O 1
ATOM 975 N N . ALA A 1 123 ? 16.25 -8.312 -10.82 1 96.31 123 ALA A N 1
ATOM 976 C CA . ALA A 1 123 ? 16.062 -7.801 -12.172 1 96.31 123 ALA A CA 1
ATOM 977 C C . ALA A 1 123 ? 15.117 -6.609 -12.188 1 96.31 123 ALA A C 1
ATOM 979 O O . ALA A 1 123 ? 15.359 -5.617 -12.875 1 96.31 123 ALA A O 1
ATOM 980 N N . LEU A 1 124 ? 14.07 -6.629 -11.414 1 95.38 124 LEU A N 1
ATOM 981 C CA . LEU A 1 124 ? 13.062 -5.574 -11.414 1 95.38 124 LEU A CA 1
ATOM 982 C C . LEU A 1 124 ? 13.484 -4.418 -10.516 1 95.38 124 LEU A C 1
ATOM 984 O O . LEU A 1 124 ? 12.93 -3.318 -10.609 1 95.38 124 LEU A O 1
ATOM 988 N N . GLY A 1 125 ? 14.367 -4.727 -9.57 1 94.56 125 GLY A N 1
ATOM 989 C CA . GLY A 1 125 ? 14.812 -3.688 -8.648 1 94.56 125 GLY A CA 1
ATOM 990 C C . GLY A 1 125 ? 13.875 -3.506 -7.465 1 94.56 125 GLY A C 1
ATOM 991 O O . GLY A 1 125 ? 13.719 -2.395 -6.957 1 94.56 125 GLY A O 1
ATOM 992 N N . ALA A 1 126 ? 13.219 -4.512 -7.062 1 98.38 126 ALA A N 1
ATOM 993 C CA . ALA A 1 126 ? 12.375 -4.477 -5.871 1 98.38 126 ALA A CA 1
ATOM 994 C C . ALA A 1 126 ? 13.219 -4.496 -4.598 1 98.38 126 ALA A C 1
ATOM 996 O O . ALA A 1 126 ? 14.219 -5.215 -4.523 1 98.38 126 ALA A O 1
ATOM 997 N N . ASP A 1 127 ? 12.828 -3.756 -3.607 1 98.75 127 ASP A N 1
ATOM 998 C CA . ASP A 1 127 ? 13.461 -3.789 -2.289 1 98.75 127 ASP A CA 1
ATOM 999 C C . ASP A 1 127 ? 12.508 -4.379 -1.246 1 98.75 127 ASP A C 1
ATOM 1001 O O . ASP A 1 127 ? 12.906 -4.613 -0.103 1 98.75 127 ASP A O 1
ATOM 1005 N N . ARG A 1 128 ? 11.328 -4.543 -1.637 1 98.81 128 ARG A N 1
ATOM 1006 C CA . ARG A 1 128 ? 10.297 -5.07 -0.752 1 98.81 128 ARG A CA 1
ATOM 1007 C C . ARG A 1 128 ? 9.188 -5.75 -1.55 1 98.81 128 ARG A C 1
ATOM 1009 O O . ARG A 1 128 ? 8.641 -5.168 -2.49 1 98.81 128 ARG A O 1
ATOM 1016 N N . LEU A 1 129 ? 8.914 -6.98 -1.266 1 98.94 129 LEU A N 1
ATOM 1017 C CA . LEU A 1 129 ? 7.824 -7.746 -1.851 1 98.94 129 LEU A CA 1
ATOM 1018 C C . LEU A 1 129 ? 6.75 -8.039 -0.808 1 98.94 129 LEU A C 1
ATOM 1020 O O . LEU A 1 129 ? 7.004 -8.742 0.172 1 98.94 129 LEU A O 1
ATOM 1024 N N . GLU A 1 130 ? 5.617 -7.52 -1.054 1 98.88 130 GLU A N 1
ATOM 1025 C CA . GLU A 1 130 ? 4.512 -7.66 -0.11 1 98.88 130 GLU A CA 1
ATOM 1026 C C . GLU A 1 130 ? 3.582 -8.797 -0.516 1 98.88 130 GLU A C 1
ATOM 1028 O O . GLU A 1 130 ? 3.537 -9.18 -1.687 1 98.88 130 GLU A O 1
ATOM 1033 N N . TRP A 1 131 ? 2.949 -9.328 0.46 1 98.88 131 TRP A N 1
ATOM 1034 C CA . TRP A 1 131 ? 1.872 -10.305 0.333 1 98.88 131 TRP A CA 1
ATOM 1035 C C . TRP A 1 131 ? 0.689 -9.93 1.219 1 98.88 131 TRP A C 1
ATOM 1037 O O . TRP A 1 131 ? 0.873 -9.484 2.352 1 98.88 131 TRP A O 1
ATOM 1047 N N . ARG A 1 132 ? -0.494 -10.117 0.677 1 98.5 132 ARG A N 1
ATOM 1048 C CA . ARG A 1 132 ? -1.722 -9.969 1.453 1 98.5 132 ARG A CA 1
ATOM 1049 C C . ARG A 1 132 ? -2.725 -11.062 1.1 1 98.5 132 ARG A C 1
ATOM 1051 O O . ARG A 1 132 ? -2.76 -11.539 -0.038 1 98.5 132 ARG A O 1
ATOM 1058 N N . ALA A 1 133 ? -3.518 -11.359 2.057 1 98.62 133 ALA A N 1
ATOM 1059 C CA . ALA A 1 133 ? -4.617 -12.297 1.865 1 98.62 133 ALA A CA 1
ATOM 1060 C C . ALA A 1 133 ? -5.762 -12.008 2.83 1 98.62 133 ALA A C 1
ATOM 1062 O O . ALA A 1 133 ? -5.535 -11.586 3.967 1 98.62 133 ALA A O 1
ATOM 1063 N N . GLU A 1 134 ? -6.949 -12.281 2.301 1 98.19 134 GLU A N 1
ATOM 1064 C CA . GLU A 1 134 ? -8.086 -12.203 3.209 1 98.19 134 GLU A CA 1
ATOM 1065 C C . GLU A 1 134 ? -7.918 -13.148 4.395 1 98.19 134 GLU A C 1
ATOM 1067 O O . GLU A 1 134 ? -7.496 -14.289 4.223 1 98.19 134 GLU A O 1
ATOM 1072 N N . ILE A 1 135 ? -8.203 -12.633 5.57 1 98.12 135 ILE A N 1
ATOM 1073 C CA . ILE A 1 135 ? -8.094 -13.477 6.754 1 98.12 135 ILE A CA 1
ATOM 1074 C C . ILE A 1 135 ? -8.992 -14.695 6.605 1 98.12 135 ILE A C 1
ATOM 1076 O O . ILE A 1 135 ? -10.18 -14.57 6.281 1 98.12 135 ILE A O 1
ATOM 1080 N N . GLY A 1 136 ? -8.453 -15.891 6.844 1 97.56 136 GLY A N 1
ATOM 1081 C CA . GLY A 1 136 ? -9.156 -17.156 6.621 1 97.56 136 GLY A CA 1
ATOM 1082 C C . GLY A 1 136 ? -8.594 -17.953 5.461 1 97.56 136 GLY A C 1
ATOM 1083 O O . GLY A 1 136 ? -8.844 -19.141 5.34 1 97.56 136 GLY A O 1
ATOM 1084 N N . ASN A 1 137 ? -7.941 -17.25 4.508 1 98.06 137 ASN A N 1
ATOM 1085 C CA . ASN A 1 137 ? -7.293 -17.938 3.395 1 98.06 137 ASN A CA 1
ATOM 1086 C C . ASN A 1 137 ? -6.02 -18.641 3.838 1 98.06 137 ASN A C 1
ATOM 1088 O O . ASN A 1 137 ? -4.918 -18.25 3.453 1 98.06 137 ASN A O 1
ATOM 1092 N N . LEU A 1 138 ? -6.184 -19.703 4.48 1 98.19 138 LEU A N 1
ATOM 1093 C CA . LEU A 1 138 ? -5.09 -20.406 5.141 1 98.19 138 LEU A CA 1
ATOM 1094 C C . LEU A 1 138 ? -4.117 -20.969 4.113 1 98.19 138 LEU A C 1
ATOM 1096 O O . LEU A 1 138 ? -2.912 -21.047 4.367 1 98.19 138 LEU A O 1
ATOM 1100 N N . ALA A 1 139 ? -4.625 -21.359 2.982 1 98.12 139 ALA A N 1
ATOM 1101 C CA . ALA A 1 139 ? -3.762 -21.906 1.939 1 98.12 139 ALA A CA 1
ATOM 1102 C C . ALA A 1 139 ? -2.779 -20.859 1.434 1 98.12 139 ALA A C 1
ATOM 1104 O O . ALA A 1 139 ? -1.589 -21.141 1.276 1 98.12 139 ALA A O 1
ATOM 1105 N N . SER A 1 140 ? -3.273 -19.688 1.171 1 98.69 140 SER A N 1
ATOM 1106 C CA . SER A 1 140 ? 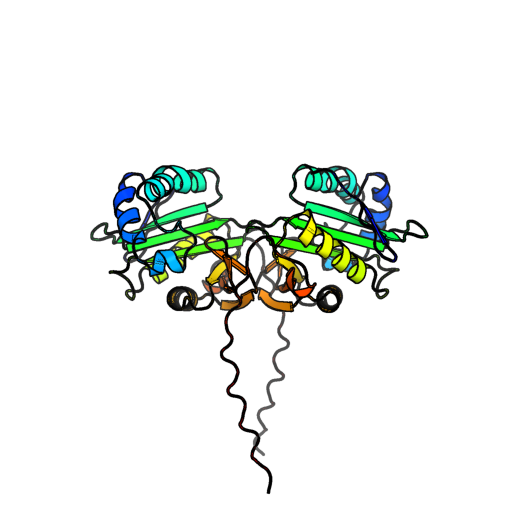-2.4 -18.594 0.733 1 98.69 140 SER A CA 1
ATOM 1107 C C . SER A 1 140 ? -1.367 -18.25 1.801 1 98.69 140 SER A C 1
ATOM 1109 O O . SER A 1 140 ? -0.196 -18.031 1.489 1 98.69 140 SER A O 1
ATOM 1111 N N . ARG A 1 141 ? -1.806 -18.219 2.994 1 98.69 141 ARG A N 1
ATOM 1112 C CA . ARG A 1 141 ? -0.918 -17.906 4.109 1 98.69 141 ARG A CA 1
ATOM 1113 C C . ARG A 1 141 ? 0.197 -18.938 4.227 1 98.69 141 ARG A C 1
ATOM 1115 O O . ARG A 1 141 ? 1.354 -18.594 4.465 1 98.69 141 ARG A O 1
ATOM 1122 N N . ALA A 1 142 ? -0.156 -20.172 4.113 1 98.75 142 ALA A N 1
ATOM 1123 C CA . ALA A 1 142 ? 0.836 -21.234 4.191 1 98.75 142 ALA A CA 1
ATOM 1124 C C . ALA A 1 142 ? 1.924 -21.047 3.135 1 98.75 142 ALA A C 1
ATOM 1126 O O . ALA A 1 142 ? 3.111 -21.219 3.422 1 98.75 142 ALA A O 1
ATOM 1127 N N . VAL A 1 143 ? 1.551 -20.703 1.927 1 98.88 143 VAL A N 1
ATOM 1128 C CA . VAL A 1 143 ? 2.504 -20.469 0.849 1 98.88 143 VAL A CA 1
ATOM 1129 C C . VAL A 1 143 ? 3.436 -19.312 1.228 1 98.88 143 VAL A C 1
ATOM 1131 O O . VAL A 1 143 ? 4.656 -19.438 1.104 1 98.88 143 VAL A O 1
ATOM 1134 N N . ALA A 1 144 ? 2.877 -18.219 1.66 1 98.88 144 ALA A N 1
ATOM 1135 C CA . ALA A 1 144 ? 3.666 -17.047 2.029 1 98.88 144 ALA A CA 1
ATOM 1136 C C . ALA A 1 144 ? 4.684 -17.391 3.111 1 98.88 144 ALA A C 1
ATOM 1138 O O . ALA A 1 144 ? 5.863 -17.047 2.992 1 98.88 144 ALA A O 1
ATOM 1139 N N . LEU A 1 145 ? 4.223 -18.047 4.105 1 98.81 145 LEU A N 1
ATOM 1140 C CA . LEU A 1 145 ? 5.098 -18.406 5.215 1 98.81 145 LEU A CA 1
ATOM 1141 C C . LEU A 1 145 ? 6.195 -19.359 4.758 1 98.81 145 LEU A C 1
ATOM 1143 O O . LEU A 1 145 ? 7.363 -19.188 5.113 1 98.81 145 LEU A O 1
ATOM 1147 N N . ARG A 1 146 ? 5.828 -20.344 3.982 1 98.75 146 ARG A N 1
ATOM 1148 C CA . ARG A 1 146 ? 6.805 -21.297 3.473 1 98.75 146 ARG A CA 1
ATOM 1149 C C . ARG A 1 146 ? 7.824 -20.609 2.57 1 98.75 146 ARG A C 1
ATOM 1151 O O . ARG A 1 146 ? 8.984 -21.016 2.502 1 98.75 146 ARG A O 1
ATOM 1158 N N . ALA A 1 147 ? 7.422 -19.609 1.902 1 98.75 147 ALA A N 1
ATOM 1159 C CA . ALA A 1 147 ? 8.305 -18.859 1.003 1 98.75 147 ALA A CA 1
ATOM 1160 C C . ALA A 1 147 ? 9.203 -17.906 1.781 1 98.75 147 ALA A C 1
ATOM 1162 O O . ALA A 1 147 ? 10.109 -17.297 1.212 1 98.75 147 ALA A O 1
ATOM 1163 N N . GLY A 1 148 ? 8.898 -17.656 3.059 1 98.81 148 GLY A N 1
ATOM 1164 C CA . GLY A 1 148 ? 9.805 -16.875 3.889 1 98.81 148 GLY A CA 1
ATOM 1165 C C . GLY A 1 148 ? 9.266 -15.508 4.238 1 98.81 148 GLY A C 1
ATOM 1166 O O . GLY A 1 148 ? 9.953 -14.703 4.859 1 98.81 148 GLY A O 1
ATOM 1167 N N . PHE A 1 149 ? 8.062 -15.25 3.873 1 98.94 149 PHE A N 1
ATOM 1168 C CA . PHE A 1 149 ? 7.465 -13.969 4.25 1 98.94 149 PHE A CA 1
ATOM 1169 C C . PHE A 1 149 ? 7.328 -13.859 5.762 1 98.94 149 PHE A C 1
ATOM 1171 O O . PHE A 1 149 ? 6.977 -14.836 6.43 1 98.94 149 PHE A O 1
ATOM 1178 N N . ARG A 1 150 ? 7.555 -12.695 6.258 1 98.69 150 ARG A N 1
ATOM 1179 C CA . ARG A 1 150 ? 7.258 -12.375 7.652 1 98.69 150 ARG A CA 1
ATOM 1180 C C . ARG A 1 150 ? 5.93 -11.633 7.773 1 98.69 150 ARG A C 1
ATOM 1182 O O . ARG A 1 150 ? 5.691 -10.656 7.07 1 98.69 150 ARG A O 1
ATOM 1189 N N . LEU A 1 151 ? 5.117 -12.141 8.625 1 98.62 151 LEU A N 1
ATOM 1190 C CA . LEU A 1 151 ? 3.842 -11.477 8.875 1 98.62 151 LEU A CA 1
ATOM 1191 C C . LEU A 1 151 ? 4.059 -10.133 9.562 1 98.62 151 LEU A C 1
ATOM 1193 O O . LEU A 1 151 ? 4.875 -10.023 10.477 1 98.62 151 LEU A O 1
ATOM 1197 N N . GLU A 1 152 ? 3.301 -9.18 9.078 1 98.62 152 GLU A N 1
ATOM 1198 C CA . GLU A 1 152 ? 3.521 -7.828 9.594 1 98.62 152 GLU A CA 1
ATOM 1199 C C . GLU A 1 152 ? 2.27 -7.289 10.281 1 98.62 152 GLU A C 1
ATOM 1201 O O . GLU A 1 152 ? 2.275 -6.172 10.805 1 98.62 152 GLU A O 1
ATOM 1206 N N . GLY A 1 153 ? 1.227 -8.047 10.227 1 98 153 GLY A N 1
ATOM 1207 C CA . GLY A 1 153 ? 0.028 -7.688 10.969 1 98 153 GLY A CA 1
ATOM 1208 C C . GLY A 1 153 ? -1.24 -7.805 10.141 1 98 153 GLY A C 1
ATOM 1209 O O . GLY A 1 153 ? -1.211 -8.297 9.016 1 98 153 GLY A O 1
ATOM 1210 N N . ASP A 1 154 ? -2.352 -7.395 10.797 1 98.19 154 ASP A N 1
ATOM 1211 C CA . ASP A 1 154 ? -3.676 -7.461 10.188 1 98.19 154 ASP A CA 1
ATOM 1212 C C . ASP A 1 154 ? -4.141 -6.074 9.742 1 98.19 154 ASP A C 1
ATOM 1214 O O . ASP A 1 154 ? -4.008 -5.102 10.484 1 98.19 154 ASP A O 1
ATOM 1218 N N . GLN A 1 155 ? -4.637 -6.039 8.586 1 98.44 155 GLN A N 1
ATOM 1219 C CA . GLN A 1 155 ? -5.199 -4.805 8.047 1 98.44 155 GLN A CA 1
ATOM 1220 C C . GLN A 1 155 ? -6.727 -4.855 8.047 1 98.44 155 GLN A C 1
ATOM 1222 O O . GLN A 1 155 ? -7.324 -5.617 7.289 1 98.44 155 GLN A O 1
ATOM 1227 N N . ARG A 1 156 ? -7.281 -4.035 8.875 1 98.38 156 ARG A N 1
ATOM 1228 C CA . ARG A 1 156 ? -8.734 -3.896 8.82 1 98.38 156 ARG A CA 1
ATOM 1229 C C . ARG A 1 156 ? -9.18 -3.318 7.484 1 98.38 156 ARG A C 1
ATOM 1231 O O . ARG A 1 156 ? -8.547 -2.404 6.953 1 98.38 156 ARG A O 1
ATOM 1238 N N . SER A 1 157 ? -10.266 -3.979 6.918 1 98.31 157 SER A N 1
ATOM 1239 C CA . SER A 1 157 ? -10.789 -3.498 5.645 1 98.31 157 SER A CA 1
ATOM 1240 C C . SER A 1 157 ? -9.688 -3.375 4.602 1 98.31 157 SER A C 1
ATOM 1242 O O . SER A 1 157 ? -9.68 -2.432 3.809 1 98.31 157 SER A O 1
ATOM 1244 N N . GLY A 1 158 ? -8.75 -4.258 4.605 1 97.75 158 GLY A N 1
ATOM 1245 C CA . GLY A 1 158 ? -7.539 -4.141 3.809 1 97.75 158 GLY A CA 1
ATOM 1246 C C . GLY A 1 158 ? -7.715 -4.625 2.383 1 97.75 158 GLY A C 1
ATOM 1247 O O . GLY A 1 158 ? -6.855 -4.387 1.529 1 97.75 158 GLY A O 1
ATOM 1248 N N . LEU A 1 159 ? -8.781 -5.211 2.064 1 96.88 159 LEU A N 1
ATOM 1249 C CA . LEU A 1 159 ? -9.016 -5.789 0.745 1 96.88 159 LEU A CA 1
ATOM 1250 C C . LEU A 1 159 ? -10.445 -5.523 0.282 1 96.88 159 LEU A C 1
ATOM 1252 O O . LEU A 1 159 ? -11.375 -5.535 1.091 1 96.88 159 LEU A O 1
ATOM 1256 N N . LEU A 1 160 ? -10.609 -5.25 -1.001 1 97.56 160 LEU A N 1
ATOM 1257 C CA . LEU A 1 160 ? -11.906 -5.195 -1.654 1 97.56 160 LEU A CA 1
ATOM 1258 C C . LEU A 1 160 ? -12.102 -6.395 -2.578 1 97.56 160 LEU A C 1
ATOM 1260 O O . LEU A 1 160 ? -11.375 -6.547 -3.561 1 97.56 160 LEU A O 1
ATOM 1264 N N . ASN A 1 161 ? -13.008 -7.234 -2.199 1 97.44 161 ASN A N 1
ATOM 1265 C CA . ASN A 1 161 ? -13.289 -8.445 -2.961 1 97.44 161 ASN A CA 1
ATOM 1266 C C . ASN A 1 161 ? -14.773 -8.562 -3.297 1 97.44 161 ASN A C 1
ATOM 1268 O O . ASN A 1 161 ? -15.602 -8.797 -2.414 1 97.44 161 ASN A O 1
ATOM 1272 N N . LYS A 1 162 ? -15.039 -8.391 -4.645 1 96.69 162 LYS A N 1
ATOM 1273 C CA . LYS A 1 162 ? -16.406 -8.469 -5.156 1 96.69 162 LYS A CA 1
ATOM 1274 C C . LYS A 1 162 ? -17.328 -7.52 -4.406 1 96.69 162 LYS A C 1
ATOM 1276 O O . LYS A 1 162 ? -18.406 -7.914 -3.961 1 96.69 162 LYS A O 1
ATOM 1281 N N . GLY A 1 163 ? -16.828 -6.371 -4.191 1 97 163 GLY A N 1
ATOM 1282 C CA . GLY A 1 163 ? -17.625 -5.266 -3.684 1 97 163 GLY A CA 1
ATOM 1283 C C . GLY A 1 163 ? -17.703 -5.234 -2.17 1 97 163 GLY A C 1
ATOM 1284 O O . GLY A 1 163 ? -18.391 -4.391 -1.595 1 97 163 GLY A O 1
ATOM 1285 N N . VAL A 1 164 ? -17.031 -6.145 -1.517 1 97.44 164 VAL A N 1
ATOM 1286 C CA . VAL A 1 164 ? -17.047 -6.215 -0.06 1 97.44 164 VAL A CA 1
ATOM 1287 C C . VAL A 1 164 ? -15.641 -6.051 0.494 1 97.44 164 VAL A C 1
ATOM 1289 O O . VAL A 1 164 ? -14.695 -6.68 0.01 1 97.44 164 VAL A O 1
ATOM 1292 N N . ARG A 1 165 ? -15.516 -5.172 1.463 1 98 165 ARG A N 1
ATOM 1293 C CA . ARG A 1 165 ? -14.234 -4.992 2.133 1 98 165 ARG A CA 1
ATOM 1294 C C . ARG A 1 165 ? -14.039 -6.027 3.234 1 98 165 ARG A C 1
ATOM 1296 O O . ARG A 1 165 ? -14.969 -6.332 3.98 1 98 165 ARG A O 1
ATOM 1303 N N . ARG A 1 166 ? -12.82 -6.574 3.246 1 97.75 166 ARG A N 1
ATOM 1304 C CA . ARG A 1 166 ? -12.461 -7.633 4.188 1 97.75 166 ARG A CA 1
ATOM 1305 C C . ARG A 1 166 ? -11.133 -7.336 4.867 1 97.75 166 ARG A C 1
ATOM 1307 O O . ARG A 1 166 ? -10.289 -6.625 4.316 1 97.75 166 ARG A O 1
ATOM 1314 N N . ASP A 1 167 ? -11.023 -7.945 6.102 1 98.44 167 ASP A N 1
ATOM 1315 C CA . ASP A 1 167 ? -9.727 -7.875 6.77 1 98.44 167 ASP A CA 1
ATOM 1316 C C . ASP A 1 167 ? -8.703 -8.766 6.07 1 98.44 167 ASP A C 1
ATOM 1318 O O . ASP A 1 167 ? -9.055 -9.812 5.516 1 98.44 167 ASP A O 1
ATOM 1322 N N . ALA A 1 168 ? -7.457 -8.289 6.199 1 98.44 168 ALA A N 1
ATOM 1323 C CA . ALA A 1 168 ? -6.41 -9.016 5.48 1 98.44 168 ALA A CA 1
ATOM 1324 C C . ALA A 1 168 ? -5.176 -9.203 6.355 1 98.44 168 ALA A C 1
ATOM 1326 O O . ALA A 1 168 ? -4.832 -8.336 7.156 1 98.44 168 ALA A O 1
ATOM 1327 N N . TRP A 1 169 ? -4.562 -10.344 6.215 1 98.56 169 TRP A N 1
ATOM 1328 C CA . TRP A 1 169 ? -3.184 -10.484 6.672 1 98.56 169 TRP A CA 1
ATOM 1329 C C . TRP A 1 169 ? -2.223 -9.773 5.723 1 98.56 169 TRP A C 1
ATOM 1331 O O . TRP A 1 169 ? -2.486 -9.68 4.52 1 98.56 169 TRP A O 1
ATOM 1341 N N . SER A 1 170 ? -1.155 -9.305 6.281 1 98.56 170 SER A N 1
ATOM 1342 C CA . SER A 1 170 ? -0.096 -8.727 5.461 1 98.56 170 SER A CA 1
ATOM 1343 C C . SER A 1 170 ? 1.274 -9.25 5.879 1 98.56 170 SER A C 1
ATOM 1345 O O . SER A 1 170 ? 1.499 -9.547 7.051 1 98.56 170 SER A O 1
ATOM 1347 N N . GLY A 1 171 ? 2.148 -9.406 4.934 1 98.75 171 GLY A N 1
ATOM 1348 C CA . GLY A 1 171 ? 3.535 -9.789 5.137 1 98.75 171 GLY A CA 1
ATOM 1349 C C . GLY A 1 171 ? 4.461 -9.281 4.047 1 98.75 171 GLY A C 1
ATOM 1350 O O . GLY A 1 171 ? 4.004 -8.734 3.041 1 98.75 171 GLY A O 1
ATOM 1351 N N . ALA A 1 172 ? 5.754 -9.492 4.352 1 98.94 172 ALA A N 1
ATOM 1352 C CA . ALA A 1 172 ? 6.715 -9.016 3.357 1 98.94 172 ALA A CA 1
ATOM 1353 C C . ALA A 1 172 ? 7.957 -9.906 3.326 1 98.94 172 ALA A C 1
ATOM 1355 O O . ALA A 1 172 ? 8.289 -10.562 4.32 1 98.94 172 ALA A O 1
ATOM 1356 N N . LEU A 1 173 ? 8.477 -9.977 2.227 1 98.94 173 LEU A N 1
ATOM 1357 C CA . LEU A 1 173 ? 9.773 -10.578 1.94 1 98.94 173 LEU A CA 1
ATOM 1358 C C . LEU A 1 173 ? 10.766 -9.539 1.438 1 98.94 173 LEU A C 1
ATOM 1360 O O . LEU A 1 173 ? 10.422 -8.711 0.588 1 98.94 173 LEU A O 1
ATOM 1364 N N . LEU A 1 174 ? 11.977 -9.547 1.997 1 98.81 174 LEU A N 1
ATOM 1365 C CA . LEU A 1 174 ? 13.008 -8.594 1.608 1 98.81 174 LEU A CA 1
ATOM 1366 C C . LEU A 1 174 ? 14.148 -9.289 0.885 1 98.81 174 LEU A C 1
ATOM 1368 O O . LEU A 1 174 ? 14.352 -10.492 1.049 1 98.81 174 LEU A O 1
ATOM 1372 N N . PRO A 1 175 ? 14.914 -8.508 0.092 1 98.62 175 PRO A N 1
ATOM 1373 C CA . PRO A 1 175 ? 16.094 -9.109 -0.525 1 98.62 175 PRO A CA 1
ATOM 1374 C C . PRO A 1 175 ? 17 -9.805 0.491 1 98.62 175 PRO A C 1
ATOM 1376 O O . PRO A 1 175 ? 17.5 -10.906 0.235 1 98.62 175 PRO A O 1
ATOM 1379 N N . SER A 1 176 ? 17.172 -9.242 1.641 1 97.88 176 SER A N 1
ATOM 1380 C CA . SER A 1 176 ? 18.062 -9.781 2.662 1 97.88 176 SER A CA 1
ATOM 1381 C C . SER A 1 176 ? 17.547 -11.125 3.176 1 97.88 176 SER A C 1
ATOM 1383 O O . SER A 1 176 ? 18.344 -11.969 3.621 1 97.88 176 SER A O 1
ATOM 1385 N N . ASP A 1 177 ? 16.297 -11.344 3.154 1 98.38 177 ASP A N 1
ATOM 1386 C CA . ASP A 1 177 ? 15.742 -12.625 3.58 1 98.38 177 ASP A CA 1
ATOM 1387 C C . ASP A 1 177 ? 16.203 -13.758 2.674 1 98.38 177 ASP A C 1
ATOM 1389 O O . ASP A 1 177 ? 16.172 -14.93 3.064 1 98.38 177 ASP A O 1
ATOM 1393 N N . LEU A 1 178 ? 16.578 -13.43 1.456 1 98.06 178 LEU A N 1
ATOM 1394 C CA . LEU A 1 178 ? 17.047 -14.414 0.486 1 98.06 178 LEU A CA 1
ATOM 1395 C C . LEU A 1 178 ? 18.547 -14.242 0.21 1 98.06 178 LEU A C 1
ATOM 1397 O O . LEU A 1 178 ? 19.047 -14.695 -0.821 1 98.06 178 LEU A O 1
ATOM 1401 N N . GLU A 1 179 ? 19.188 -13.43 1.057 1 97.81 179 GLU A N 1
ATOM 1402 C CA . GLU A 1 179 ? 20.625 -13.188 0.958 1 97.81 179 GLU A CA 1
ATOM 1403 C C . GLU A 1 179 ? 20.984 -12.5 -0.359 1 97.81 179 GLU A C 1
ATOM 1405 O O . GLU A 1 179 ? 21.969 -12.852 -0.998 1 97.81 179 GLU A O 1
ATOM 1410 N N . LEU A 1 180 ? 20.188 -11.656 -0.786 1 98.12 180 LEU A N 1
ATOM 1411 C CA . LEU A 1 180 ? 20.391 -10.867 -1.991 1 98.12 180 LEU A CA 1
ATOM 1412 C C . LEU A 1 180 ? 20.594 -9.391 -1.645 1 98.12 180 LEU A C 1
ATOM 1414 O O . LEU A 1 180 ? 20.141 -8.93 -0.596 1 98.12 180 LEU A O 1
ATOM 1418 N N . PRO A 1 181 ? 21.234 -8.688 -2.541 1 96.38 181 PRO A N 1
ATOM 1419 C CA . PRO A 1 181 ? 21.391 -7.254 -2.301 1 96.38 181 PRO A CA 1
ATOM 1420 C C . PRO A 1 181 ? 20.141 -6.453 -2.666 1 96.38 181 PRO A C 1
ATOM 1422 O O . PRO A 1 181 ? 19.406 -6.828 -3.584 1 96.38 181 PRO A O 1
ATOM 1425 N N . GLY A 1 182 ? 19.906 -5.402 -1.899 1 97 182 GLY A N 1
ATOM 1426 C CA . GLY A 1 182 ? 18.891 -4.434 -2.291 1 97 182 GLY A CA 1
ATOM 1427 C C . GLY A 1 182 ? 19.453 -3.297 -3.131 1 97 182 GLY A C 1
ATOM 1428 O O . GLY A 1 182 ? 20.672 -3.189 -3.316 1 97 182 GLY A O 1
ATOM 1429 N N . THR A 1 183 ? 18.547 -2.547 -3.686 1 97.88 183 THR A N 1
ATOM 1430 C CA . THR A 1 183 ? 18.984 -1.402 -4.48 1 97.88 183 THR A CA 1
ATOM 1431 C C . THR A 1 183 ? 19.312 -0.211 -3.582 1 97.88 183 THR A C 1
ATOM 1433 O O . THR A 1 183 ? 20.047 0.692 -3.982 1 97.88 183 THR A O 1
ATOM 1436 N N . HIS A 1 184 ? 18.766 -0.173 -2.387 1 98.06 184 HIS A N 1
ATOM 1437 C CA . HIS A 1 184 ? 19.047 0.825 -1.36 1 98.06 184 HIS A CA 1
ATOM 1438 C C . HIS A 1 184 ? 19.5 0.167 -0.06 1 98.06 184 HIS A C 1
ATOM 1440 O O . HIS A 1 184 ? 19.094 -0.955 0.247 1 98.06 184 HIS A O 1
ATOM 1446 N N . PRO A 1 185 ? 20.344 0.9 0.687 1 97 185 PRO A N 1
ATOM 1447 C CA . PRO A 1 185 ? 20.672 0.347 2.002 1 97 185 PRO A CA 1
ATOM 1448 C C . PRO A 1 185 ? 19.453 0.239 2.918 1 97 185 PRO A C 1
ATOM 1450 O O . PRO A 1 185 ? 18.578 1.105 2.889 1 97 185 PRO A O 1
ATOM 1453 N N . TYR A 1 186 ? 19.375 -0.781 3.66 1 97.38 186 TYR A N 1
ATOM 1454 C CA . TYR A 1 186 ? 18.328 -1.019 4.652 1 97.38 186 TYR A CA 1
ATOM 1455 C C . TYR A 1 186 ? 18.891 -0.953 6.066 1 97.38 186 TYR A C 1
ATOM 1457 O O . TYR A 1 186 ? 19.797 -1.714 6.414 1 97.38 186 TYR A O 1
ATOM 1465 N N . LEU A 1 187 ? 18.344 -0.041 6.934 1 95.12 187 LEU A N 1
ATOM 1466 C CA . LEU A 1 187 ? 18.719 0.1 8.336 1 95.12 187 LEU A CA 1
ATOM 1467 C C . LEU A 1 187 ? 17.562 -0.264 9.25 1 95.12 187 LEU A C 1
ATOM 1469 O O . LEU A 1 187 ? 16.703 0.575 9.539 1 95.12 187 LEU A O 1
ATOM 1473 N N . PRO A 1 188 ? 17.5 -1.527 9.727 1 92.25 188 PRO A N 1
ATOM 1474 C CA . PRO A 1 188 ? 16.406 -1.95 10.594 1 92.25 188 PRO A CA 1
ATOM 1475 C C . PRO A 1 188 ? 16.406 -1.243 11.953 1 92.25 188 PRO A C 1
ATOM 1477 O O . PRO A 1 188 ? 17.438 -0.688 12.352 1 92.25 188 PRO A O 1
ATOM 1480 N N . GLU A 1 189 ? 15.188 -1.187 12.492 1 83.25 189 GLU A N 1
ATOM 1481 C CA . GLU A 1 189 ? 15.125 -0.641 13.844 1 83.25 189 GLU A CA 1
ATOM 1482 C C . GLU A 1 189 ? 15.93 -1.498 14.82 1 83.25 189 GLU A C 1
ATOM 1484 O O . GLU A 1 189 ? 15.922 -2.727 14.727 1 83.25 189 GLU A O 1
ATOM 1489 N N . ARG A 1 190 ? 16.891 -0.838 15.625 1 67.25 190 ARG A N 1
ATOM 1490 C CA . ARG A 1 190 ? 17.688 -1.569 16.609 1 67.25 190 ARG A CA 1
ATOM 1491 C C . ARG A 1 190 ? 16.812 -2.059 17.766 1 67.25 190 ARG A C 1
ATOM 1493 O O . ARG A 1 190 ? 16.078 -1.275 18.359 1 67.25 190 ARG A O 1
ATOM 1500 N N . HIS A 1 191 ? 16.203 -3.111 17.609 1 54.78 191 HIS A N 1
ATOM 1501 C CA . HIS A 1 191 ? 15.469 -3.613 18.766 1 54.78 191 HIS A CA 1
ATOM 1502 C C . HIS A 1 191 ? 16.359 -3.658 20 1 54.78 191 HIS A C 1
ATOM 1504 O O . HIS A 1 191 ? 17.5 -4.137 19.938 1 54.78 191 HIS A O 1
ATOM 1510 N N . ALA A 1 192 ? 16.359 -2.633 20.891 1 45.47 192 ALA A N 1
ATOM 1511 C CA . ALA A 1 192 ? 17.078 -2.846 22.156 1 45.47 192 ALA A CA 1
ATOM 1512 C C . ALA A 1 192 ? 17.047 -4.316 22.562 1 45.47 192 ALA A C 1
ATOM 1514 O O . ALA A 1 192 ? 16.016 -4.973 22.453 1 45.47 192 ALA A O 1
ATOM 1515 N N . GLY A 1 193 ? 18.156 -5.074 22.391 1 42.34 193 GLY A N 1
ATOM 1516 C CA . GLY A 1 193 ? 18.234 -6.434 22.906 1 42.34 193 GLY A CA 1
ATOM 1517 C C . GLY A 1 193 ? 17.406 -6.656 24.156 1 42.34 193 GLY A C 1
ATOM 1518 O O . GLY A 1 193 ? 17.312 -5.77 25 1 42.34 193 GLY A O 1
ATOM 1519 N N . ARG A 1 194 ? 16.438 -7.434 24.219 1 37.41 194 ARG A N 1
ATOM 1520 C CA . ARG A 1 194 ? 15.898 -7.801 25.531 1 37.41 194 ARG A CA 1
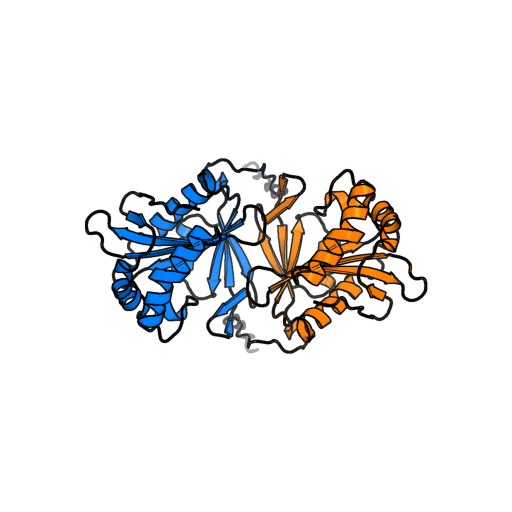ATOM 1521 C C . ARG A 1 194 ? 17.016 -7.977 26.547 1 37.41 194 ARG A C 1
ATOM 1523 O O . ARG A 1 194 ? 18.031 -8.609 26.266 1 37.41 194 ARG A O 1
ATOM 1530 N N . PRO A 1 195 ? 17.062 -7.109 27.672 1 38.41 195 PRO A N 1
ATOM 1531 C CA . PRO A 1 195 ? 18.109 -7.434 28.641 1 38.41 195 PRO A CA 1
ATOM 1532 C C . PRO A 1 195 ? 18.25 -8.93 28.891 1 38.41 195 PRO A C 1
ATOM 1534 O O . PRO A 1 195 ? 17.234 -9.641 29 1 38.41 195 PRO A O 1
ATOM 1537 N N . GLY A 1 196 ? 19.156 -9.586 28.281 1 35.47 196 GLY A N 1
ATOM 1538 C CA . GLY A 1 196 ? 19.469 -10.969 28.609 1 35.47 196 GLY A CA 1
ATOM 1539 C C . GLY A 1 196 ? 19.391 -11.258 30.094 1 35.47 196 GLY A C 1
ATOM 1540 O O . GLY A 1 196 ? 19.938 -10.516 30.922 1 35.47 196 GLY A O 1
ATOM 1541 N N . THR A 1 197 ? 18.219 -11.766 30.562 1 34.59 197 THR A N 1
ATOM 1542 C CA . THR A 1 197 ? 18.203 -12.367 31.906 1 34.59 197 THR A CA 1
ATOM 1543 C C . THR A 1 197 ? 19.516 -13.086 32.188 1 34.59 197 THR A C 1
ATOM 1545 O O . THR A 1 197 ? 19.969 -13.891 31.375 1 34.59 197 THR A O 1
ATOM 1548 N N . ALA A 1 198 ? 20.422 -12.477 33.031 1 37.59 198 ALA A N 1
ATOM 1549 C CA . ALA A 1 198 ? 21.641 -12.969 33.656 1 37.59 198 ALA A CA 1
ATOM 1550 C C . ALA A 1 198 ? 21.469 -14.414 34.125 1 37.59 198 ALA A C 1
ATOM 1552 O O . ALA A 1 198 ? 20.578 -14.711 34.938 1 37.59 198 ALA A O 1
ATOM 1553 N N . THR A 1 199 ? 21.781 -15.367 33.281 1 35.41 199 THR A N 1
ATOM 1554 C CA . THR A 1 199 ? 21.906 -16.75 33.719 1 35.41 199 THR A CA 1
ATOM 1555 C C . THR A 1 199 ? 22.609 -16.828 35.062 1 35.41 199 THR A C 1
ATOM 1557 O O . THR A 1 199 ? 23.688 -16.266 35.25 1 35.41 199 THR A O 1
ATOM 1560 N N . ASP A 1 200 ? 21.891 -16.906 36.156 1 36.78 200 ASP A N 1
ATOM 1561 C CA . ASP A 1 200 ? 22.281 -17.234 37.531 1 36.78 200 ASP A CA 1
ATOM 1562 C C . ASP A 1 200 ? 23.422 -18.25 37.562 1 36.78 200 ASP A C 1
ATOM 1564 O O . ASP A 1 200 ? 23.359 -19.281 36.875 1 36.78 200 ASP A O 1
ATOM 1568 N N . SER A 1 201 ? 24.656 -17.766 37.719 1 34.09 201 SER A N 1
ATOM 1569 C CA . SER A 1 201 ? 25.766 -18.641 38.031 1 34.09 201 SER A CA 1
ATOM 1570 C C . SER A 1 201 ? 25.344 -19.734 39.031 1 34.09 201 SER A C 1
ATOM 1572 O O . SER A 1 201 ? 24.734 -19.453 40.062 1 34.09 201 SER A O 1
ATOM 1574 N N . PRO A 1 202 ? 25.453 -20.984 38.531 1 31.12 202 PRO A N 1
ATOM 1575 C CA . PRO A 1 202 ? 25.109 -22.141 39.375 1 31.12 202 PRO A CA 1
ATOM 1576 C C . PRO A 1 202 ? 25.656 -22.031 40.781 1 31.12 202 PRO A C 1
ATOM 1578 O O . PRO A 1 202 ? 26.578 -21.234 41.031 1 31.12 202 PRO A O 1
ATOM 1581 N N . ARG A 1 203 ? 25.453 -23.094 41.625 1 26.56 203 ARG A N 1
ATOM 1582 C CA . ARG A 1 203 ? 26 -23.484 42.906 1 26.56 203 ARG A CA 1
ATOM 1583 C C . ARG A 1 203 ? 27.516 -23.625 42.812 1 26.56 203 ARG A C 1
ATOM 1585 O O . ARG A 1 203 ? 28.047 -24.172 41.844 1 26.56 203 ARG A O 1
ATOM 1592 N N . MET B 1 1 ? -8.844 17.188 -9.93 1 87.5 1 MET B N 1
ATOM 1593 C CA . MET B 1 1 ? -9.867 17.672 -9.016 1 87.5 1 MET B CA 1
ATOM 1594 C C . MET B 1 1 ? -9.625 19.141 -8.656 1 87.5 1 MET B C 1
ATOM 1596 O O . MET B 1 1 ? -8.469 19.578 -8.57 1 87.5 1 MET B O 1
ATOM 1600 N N . GLU B 1 2 ? -10.656 19.906 -8.344 1 94.31 2 GLU B N 1
ATOM 1601 C CA . GLU B 1 2 ? -10.531 21.281 -7.91 1 94.31 2 GLU B CA 1
ATOM 1602 C C . GLU B 1 2 ? -10.148 21.375 -6.438 1 94.31 2 GLU B C 1
ATOM 1604 O O . GLU B 1 2 ? -10.75 20.703 -5.59 1 94.31 2 GLU B O 1
ATOM 1609 N N . PRO B 1 3 ? -9.172 22.156 -6.195 1 97.12 3 PRO B N 1
ATOM 1610 C CA . PRO B 1 3 ? -8.766 22.297 -4.797 1 97.12 3 PRO B CA 1
ATOM 1611 C C . PRO B 1 3 ? -9.867 22.875 -3.912 1 97.12 3 PRO B C 1
ATOM 1613 O O . PRO B 1 3 ? -10.656 23.703 -4.363 1 97.12 3 PRO B O 1
ATOM 1616 N N . ILE B 1 4 ? -9.883 22.438 -2.678 1 98 4 ILE B N 1
ATOM 1617 C CA . ILE B 1 4 ? -10.891 22.906 -1.733 1 98 4 ILE B CA 1
ATOM 1618 C C . ILE B 1 4 ? -10.211 23.391 -0.454 1 98 4 ILE B C 1
ATOM 1620 O O . ILE B 1 4 ? -9.023 23.156 -0.248 1 98 4 ILE B O 1
ATOM 1624 N N . THR B 1 5 ? -10.992 24.047 0.325 1 98.69 5 THR B N 1
ATOM 1625 C CA . THR B 1 5 ? -10.586 24.438 1.675 1 98.69 5 THR B CA 1
ATOM 1626 C C . THR B 1 5 ? -11.5 23.797 2.713 1 98.69 5 THR B C 1
ATOM 1628 O O . THR B 1 5 ? -12.727 23.812 2.57 1 98.69 5 THR B O 1
ATOM 1631 N N . LEU B 1 6 ? -10.93 23.188 3.699 1 98.75 6 LEU B N 1
ATOM 1632 C CA . LEU B 1 6 ? -11.672 22.641 4.832 1 98.75 6 LEU B CA 1
ATOM 1633 C C . LEU B 1 6 ? -11.531 23.531 6.055 1 98.75 6 LEU B C 1
ATOM 1635 O O . LEU B 1 6 ? -10.477 24.141 6.273 1 98.75 6 LEU B O 1
ATOM 1639 N N . THR B 1 7 ? -12.625 23.594 6.789 1 98.75 7 THR B N 1
ATOM 1640 C CA . THR B 1 7 ? -12.617 24.391 8.016 1 98.75 7 THR B CA 1
ATOM 1641 C C . THR B 1 7 ? -12.859 23.5 9.234 1 98.75 7 THR B C 1
ATOM 1643 O O . THR B 1 7 ? -13.789 22.688 9.242 1 98.75 7 THR B O 1
ATOM 1646 N N . THR B 1 8 ? -11.969 23.609 10.164 1 98.56 8 THR B N 1
ATOM 1647 C CA . THR B 1 8 ? -12.172 23 11.469 1 98.56 8 THR B CA 1
ATOM 1648 C C . THR B 1 8 ? -12.344 24.062 12.547 1 98.56 8 THR B C 1
ATOM 1650 O O . THR B 1 8 ? -12.609 25.219 12.242 1 98.56 8 THR B O 1
ATOM 1653 N N . ARG B 1 9 ? -12.32 23.547 13.781 1 98.5 9 ARG B N 1
ATOM 1654 C CA . ARG B 1 9 ? -12.57 24.484 14.875 1 98.5 9 ARG B CA 1
ATOM 1655 C C . ARG B 1 9 ? -11.562 25.625 14.859 1 98.5 9 ARG B C 1
ATOM 1657 O O . ARG B 1 9 ? -11.945 26.797 14.914 1 98.5 9 ARG B O 1
ATOM 1664 N N . ARG B 1 10 ? -10.266 25.297 14.734 1 98.81 10 ARG B N 1
ATOM 1665 C CA . ARG B 1 10 ? -9.25 26.344 14.883 1 98.81 10 ARG B CA 1
ATOM 1666 C C . ARG B 1 10 ? -8.5 26.547 13.57 1 98.81 10 ARG B C 1
ATOM 1668 O O . ARG B 1 10 ? -7.766 27.531 13.422 1 98.81 10 ARG B O 1
ATOM 1675 N N . LEU B 1 11 ? -8.734 25.672 12.555 1 98.94 11 LEU B N 1
ATOM 1676 C CA . LEU B 1 11 ? -7.828 25.672 11.414 1 98.94 11 LEU B CA 1
ATOM 1677 C C . LEU B 1 11 ? -8.594 25.859 10.109 1 98.94 11 LEU B C 1
ATOM 1679 O O . LEU B 1 11 ? -9.75 25.453 10 1 98.94 11 LEU B O 1
ATOM 1683 N N . LEU B 1 12 ? -7.938 26.5 9.164 1 98.88 12 LEU B N 1
ATOM 1684 C CA . LEU B 1 12 ? -8.234 26.375 7.742 1 98.88 12 LEU B CA 1
ATOM 1685 C C . LEU B 1 12 ? -7.223 25.453 7.059 1 98.88 12 LEU B C 1
ATOM 1687 O O . LEU B 1 12 ? -6.016 25.688 7.133 1 98.88 12 LEU B O 1
ATOM 1691 N N . LEU B 1 13 ? -7.73 24.375 6.547 1 98.94 13 LEU B N 1
ATOM 1692 C CA . LEU B 1 13 ? -6.926 23.531 5.676 1 98.94 13 LEU B CA 1
ATOM 1693 C C . LEU B 1 13 ? -7.094 23.938 4.215 1 98.94 13 LEU B C 1
ATOM 1695 O O . LEU B 1 13 ? -8.094 23.594 3.58 1 98.94 13 LEU B O 1
ATOM 1699 N N . ARG B 1 14 ? -6.141 24.641 3.678 1 98.81 14 ARG B N 1
ATOM 1700 C CA . ARG B 1 14 ? -6.262 25.188 2.334 1 98.81 14 ARG B CA 1
ATOM 1701 C C . ARG B 1 14 ? -5.137 24.703 1.433 1 98.81 14 ARG B C 1
ATOM 1703 O O . ARG B 1 14 ? -4.07 24.312 1.917 1 98.81 14 ARG B O 1
ATOM 1710 N N . PRO B 1 15 ? -5.395 24.734 0.137 1 98.62 15 PRO B N 1
ATOM 1711 C CA . PRO B 1 15 ? -4.297 24.344 -0.756 1 98.62 15 PRO B CA 1
ATOM 1712 C C . PRO B 1 15 ? -3.088 25.266 -0.638 1 98.62 15 PRO B C 1
ATOM 1714 O O . PRO B 1 15 ? -3.238 26.438 -0.281 1 98.62 15 PRO B O 1
ATOM 1717 N N . PHE B 1 16 ? -1.933 24.719 -0.934 1 98.62 16 PHE B N 1
ATOM 1718 C CA . PHE B 1 16 ? -0.722 25.516 -1.01 1 98.62 16 PHE B CA 1
ATOM 1719 C C . PHE B 1 16 ? -0.72 26.375 -2.27 1 98.62 16 PHE B C 1
ATOM 1721 O O . PHE B 1 16 ? -1.326 26.016 -3.279 1 98.62 16 PHE B O 1
ATOM 1728 N N . GLY B 1 17 ? -0.086 27.469 -2.166 1 96.69 17 GLY B N 1
ATOM 1729 C CA . GLY B 1 17 ? 0.224 28.297 -3.314 1 96.69 17 GLY B CA 1
ATOM 1730 C C . GLY B 1 17 ? 1.563 29 -3.197 1 96.69 17 GLY B C 1
ATOM 1731 O O . GLY B 1 17 ? 2.256 28.859 -2.188 1 96.69 17 GLY B O 1
ATOM 1732 N N . PRO B 1 18 ? 1.907 29.703 -4.246 1 97.25 18 PRO B N 1
ATOM 1733 C CA . PRO B 1 18 ? 3.203 30.391 -4.25 1 97.25 18 PRO B CA 1
ATOM 1734 C C . PRO B 1 18 ? 3.395 31.297 -3.041 1 97.25 18 PRO B C 1
ATOM 1736 O O . PRO B 1 18 ? 4.52 31.484 -2.572 1 97.25 18 PRO B O 1
ATOM 1739 N N . GLN B 1 19 ? 2.379 31.781 -2.482 1 97 19 GLN B N 1
ATOM 1740 C CA . GLN B 1 19 ? 2.443 32.688 -1.339 1 97 19 GLN B CA 1
ATOM 1741 C C . GLN B 1 19 ? 2.941 31.969 -0.092 1 97 19 GLN B C 1
ATOM 1743 O O . GLN B 1 19 ? 3.312 32.594 0.896 1 97 19 GLN B O 1
ATOM 1748 N N . ASP B 1 20 ? 2.949 30.672 -0.125 1 98.38 20 ASP B N 1
ATOM 1749 C CA . ASP B 1 20 ? 3.34 29.891 1.041 1 98.38 20 ASP B CA 1
ATOM 1750 C C . ASP B 1 20 ? 4.82 29.516 0.985 1 98.38 20 ASP B C 1
ATOM 1752 O O . ASP B 1 20 ? 5.363 28.953 1.937 1 98.38 20 ASP B O 1
ATOM 1756 N N . THR B 1 21 ? 5.488 29.875 -0.049 1 98.75 21 THR B N 1
ATOM 1757 C CA . THR B 1 21 ? 6.82 29.359 -0.352 1 98.75 21 THR B CA 1
ATOM 1758 C C . THR B 1 21 ? 7.785 29.656 0.792 1 98.75 21 THR B C 1
ATOM 1760 O O . THR B 1 21 ? 8.445 28.75 1.302 1 98.75 21 THR B O 1
ATOM 1763 N N . TYR B 1 22 ? 7.824 30.859 1.224 1 98.75 22 TYR B N 1
ATOM 1764 C CA . TYR B 1 22 ? 8.797 31.25 2.236 1 98.75 22 TYR B CA 1
ATOM 1765 C C . TYR B 1 22 ? 8.461 30.625 3.586 1 98.75 22 TYR B C 1
ATOM 1767 O O . TYR B 1 22 ? 9.359 30.234 4.34 1 98.75 22 TYR B O 1
ATOM 1775 N N . ARG B 1 23 ? 7.219 30.547 3.928 1 98.62 23 ARG B N 1
ATOM 1776 C CA . ARG B 1 23 ? 6.801 29.938 5.188 1 98.62 23 ARG B CA 1
ATOM 1777 C C . ARG B 1 23 ? 7.105 28.453 5.211 1 98.62 23 ARG B C 1
ATOM 1779 O O . ARG B 1 23 ? 7.539 27.906 6.234 1 98.62 23 ARG B O 1
ATOM 1786 N N . VAL B 1 24 ? 6.895 27.797 4.102 1 98.88 24 VAL B N 1
ATOM 1787 C CA . VAL B 1 24 ? 7.215 26.391 3.99 1 98.88 24 VAL B CA 1
ATOM 1788 C C . VAL B 1 24 ? 8.719 26.188 4.109 1 98.88 24 VAL B C 1
ATOM 1790 O O . VAL B 1 24 ? 9.18 25.297 4.832 1 98.88 24 VAL B O 1
ATOM 1793 N N . HIS B 1 25 ? 9.445 27.031 3.424 1 98.88 25 HIS B N 1
ATOM 1794 C CA . HIS B 1 25 ? 10.898 26.938 3.504 1 98.88 25 HIS B CA 1
ATOM 1795 C C . HIS B 1 25 ? 11.383 27.094 4.941 1 98.88 25 HIS B C 1
ATOM 1797 O O . HIS B 1 25 ? 12.211 26.312 5.41 1 98.88 25 HIS B O 1
ATOM 1803 N N . ALA B 1 26 ? 10.836 28.078 5.586 1 98.81 26 ALA B N 1
ATOM 1804 C CA . ALA B 1 26 ? 11.234 28.344 6.969 1 98.81 26 ALA B CA 1
ATOM 1805 C C . ALA B 1 26 ? 10.891 27.156 7.867 1 98.81 26 ALA B C 1
ATOM 1807 O O . ALA B 1 26 ? 11.727 26.703 8.656 1 98.81 26 ALA B O 1
ATOM 1808 N N . ALA B 1 27 ? 9.719 26.656 7.785 1 98.81 27 ALA B N 1
ATOM 1809 C CA . ALA B 1 27 ? 9.258 25.531 8.602 1 98.81 27 ALA B CA 1
ATOM 1810 C C . ALA B 1 27 ? 10.141 24.312 8.391 1 98.81 27 ALA B C 1
ATOM 1812 O O . ALA B 1 27 ? 10.539 23.641 9.352 1 98.81 27 ALA B O 1
ATOM 1813 N N . CYS B 1 28 ? 10.508 24.031 7.133 1 98.81 28 CYS B N 1
ATOM 1814 C CA . CYS B 1 28 ? 11.172 22.797 6.754 1 98.81 28 CYS B CA 1
ATOM 1815 C C . CYS B 1 28 ? 12.664 22.859 7.043 1 98.81 28 CYS B C 1
ATOM 1817 O O . CYS B 1 28 ? 13.406 21.906 6.793 1 98.81 28 CYS B O 1
ATOM 1819 N N . GLN B 1 29 ? 13.07 23.984 7.645 1 98.75 29 GLN B N 1
ATOM 1820 C CA . GLN B 1 29 ? 14.43 24 8.156 1 98.75 29 GLN B CA 1
ATOM 1821 C C . GLN B 1 29 ? 14.539 23.203 9.461 1 98.75 29 GLN B C 1
ATOM 1823 O O . GLN B 1 29 ? 15.641 22.891 9.914 1 98.75 29 GLN B O 1
ATOM 1828 N N . ASP B 1 30 ? 13.508 22.953 10.086 1 98.62 30 ASP B N 1
ATOM 1829 C CA . ASP B 1 30 ? 13.469 22.156 11.312 1 98.62 30 ASP B CA 1
ATOM 1830 C C . ASP B 1 30 ? 14.086 20.781 11.094 1 98.62 30 ASP B C 1
ATOM 1832 O O . ASP B 1 30 ? 13.664 20.047 10.203 1 98.62 30 ASP B O 1
ATOM 1836 N N . PRO B 1 31 ? 15.008 20.406 11.938 1 98 31 PRO B N 1
ATOM 1837 C CA . PRO B 1 31 ? 15.695 19.125 11.719 1 98 31 PRO B CA 1
ATOM 1838 C C . PRO B 1 31 ? 14.766 17.922 11.875 1 98 31 PRO B C 1
ATOM 1840 O O . PRO B 1 31 ? 14.961 16.906 11.211 1 98 31 PRO B O 1
ATOM 1843 N N . ASP B 1 32 ? 13.828 18 12.695 1 98.19 32 ASP B N 1
ATOM 1844 C CA . ASP B 1 32 ? 12.922 16.875 12.883 1 98.19 32 ASP B CA 1
ATOM 1845 C C . ASP B 1 32 ? 12.023 16.688 11.664 1 98.19 32 ASP B C 1
ATOM 1847 O O . ASP B 1 32 ? 11.742 15.555 11.266 1 98.19 32 ASP B O 1
ATOM 1851 N N . ILE B 1 33 ? 11.539 17.766 11.078 1 98.62 33 ILE B N 1
ATOM 1852 C CA . ILE B 1 33 ? 10.781 17.641 9.836 1 98.62 33 ILE B CA 1
ATOM 1853 C C . ILE B 1 33 ? 11.648 16.953 8.781 1 98.62 33 ILE B C 1
ATOM 1855 O O . ILE B 1 33 ? 11.211 16.016 8.117 1 98.62 33 ILE B O 1
ATOM 1859 N N . GLN B 1 34 ? 12.867 17.438 8.656 1 98.25 34 GLN B N 1
ATOM 1860 C CA . GLN B 1 34 ? 13.758 16.875 7.648 1 98.25 34 GLN B CA 1
ATOM 1861 C C . GLN B 1 34 ? 14.07 15.414 7.941 1 98.25 34 GLN B C 1
ATOM 1863 O O . GLN B 1 34 ? 14.117 14.586 7.031 1 98.25 34 GLN B O 1
ATOM 1868 N N . ARG B 1 35 ? 14.195 15.062 9.188 1 97.38 35 ARG B N 1
ATOM 1869 C CA . ARG B 1 35 ? 14.586 13.719 9.586 1 97.38 35 ARG B CA 1
ATOM 1870 C C . ARG B 1 35 ? 13.445 12.727 9.344 1 97.38 35 ARG B C 1
ATOM 1872 O O . ARG B 1 35 ? 13.68 11.609 8.875 1 97.38 35 ARG B O 1
ATOM 1879 N N . TRP B 1 36 ? 12.305 13.102 9.656 1 97.81 36 TRP B N 1
ATOM 1880 C CA . TRP B 1 36 ? 11.234 12.117 9.781 1 97.81 36 TRP B CA 1
ATOM 1881 C C . TRP B 1 36 ? 10.352 12.109 8.531 1 97.81 36 TRP B C 1
ATOM 1883 O O . TRP B 1 36 ? 9.547 11.195 8.344 1 97.81 36 TRP B O 1
ATOM 1893 N N . THR B 1 37 ? 10.5 13.102 7.68 1 97.75 37 THR B N 1
ATOM 1894 C CA . THR B 1 37 ? 9.734 13.117 6.434 1 97.75 37 THR B CA 1
ATOM 1895 C C . THR B 1 37 ? 10.656 12.914 5.238 1 97.75 37 THR B C 1
ATOM 1897 O O . THR B 1 37 ? 11.883 12.859 5.387 1 97.75 37 THR B O 1
ATOM 1900 N N . VAL B 1 38 ? 10.078 12.852 4.07 1 96.31 38 VAL B N 1
ATOM 1901 C CA . VAL B 1 38 ? 10.859 12.461 2.9 1 96.31 38 VAL B CA 1
ATOM 1902 C C . VAL B 1 38 ? 11.242 13.711 2.104 1 96.31 38 VAL B C 1
ATOM 1904 O O . VAL B 1 38 ? 11.688 13.609 0.958 1 96.31 38 VAL B O 1
ATOM 1907 N N . ILE B 1 39 ? 11.07 14.844 2.656 1 97.44 39 ILE B N 1
ATOM 1908 C CA . ILE B 1 39 ? 11.5 16.047 1.95 1 97.44 39 ILE B CA 1
ATOM 1909 C C . ILE B 1 39 ? 13.016 16.047 1.786 1 97.44 39 ILE B C 1
ATOM 1911 O O . ILE B 1 39 ? 13.727 15.391 2.555 1 97.44 39 ILE B O 1
ATOM 1915 N N . PRO B 1 40 ? 13.445 16.844 0.786 1 97.19 40 PRO B N 1
ATOM 1916 C CA . PRO B 1 40 ? 14.898 16.922 0.625 1 97.19 40 PRO B CA 1
ATOM 1917 C C . PRO B 1 40 ? 15.602 17.484 1.856 1 97.19 40 PRO B C 1
ATOM 1919 O O . PRO B 1 40 ? 14.992 18.25 2.621 1 97.19 40 PRO B O 1
ATOM 1922 N N . SER B 1 41 ? 16.797 17.062 2.049 1 97.31 41 SER B N 1
ATOM 1923 C CA . SER B 1 41 ? 17.688 17.594 3.072 1 97.31 41 SER B CA 1
ATOM 1924 C C . SER B 1 41 ? 19.109 17.75 2.543 1 97.31 41 SER B C 1
ATOM 1926 O O . SER B 1 41 ? 19.734 16.766 2.121 1 97.31 41 SER B O 1
ATOM 1928 N N . PRO B 1 42 ? 19.625 19 2.57 1 97.38 42 PRO B N 1
ATOM 1929 C CA . PRO B 1 42 ? 19 20.234 3.031 1 97.38 42 PRO B CA 1
ATOM 1930 C C . PRO B 1 42 ? 17.781 20.625 2.205 1 97.38 42 PRO B C 1
ATOM 1932 O O . PRO B 1 42 ? 17.641 20.188 1.062 1 97.38 42 PRO B O 1
ATOM 1935 N N . TYR B 1 43 ? 16.953 21.344 2.803 1 98.69 43 TYR B N 1
ATOM 1936 C CA . TYR B 1 43 ? 15.75 21.844 2.137 1 98.69 43 TYR B CA 1
ATOM 1937 C C . TYR B 1 43 ? 15.945 23.266 1.64 1 98.69 43 TYR B C 1
ATOM 1939 O O . TYR B 1 43 ? 15.938 24.219 2.43 1 98.69 43 TYR B O 1
ATOM 1947 N N . ARG B 1 44 ? 16.016 23.406 0.367 1 98.62 44 ARG B N 1
ATOM 1948 C CA . ARG B 1 44 ? 16.328 24.688 -0.257 1 98.62 44 ARG B CA 1
ATOM 1949 C C . ARG B 1 44 ? 15.055 25.469 -0.589 1 98.62 44 ARG B C 1
ATOM 1951 O O . ARG B 1 44 ? 13.969 24.891 -0.626 1 98.62 44 ARG B O 1
ATOM 1958 N N . LEU B 1 45 ? 15.281 26.688 -0.776 1 98.75 45 LEU B N 1
ATOM 1959 C CA . LEU B 1 45 ? 14.156 27.531 -1.187 1 98.75 45 LEU B CA 1
ATOM 1960 C C . LEU B 1 45 ? 13.547 27.016 -2.488 1 98.75 45 LEU B C 1
ATOM 1962 O O . LEU B 1 45 ? 12.328 27.047 -2.662 1 98.75 45 LEU B O 1
ATOM 1966 N N . THR B 1 46 ? 14.336 26.562 -3.404 1 98.69 46 THR B N 1
ATOM 1967 C CA . THR B 1 46 ? 13.875 26.031 -4.68 1 98.69 46 THR B CA 1
ATOM 1968 C C . THR B 1 46 ? 13.008 24.781 -4.461 1 98.69 46 THR B C 1
ATOM 1970 O O . THR B 1 46 ? 12.07 24.531 -5.227 1 98.69 46 THR B O 1
ATOM 1973 N N . ASP B 1 47 ? 13.328 24.016 -3.42 1 98.69 47 ASP B N 1
ATOM 1974 C CA . ASP B 1 47 ? 12.484 22.875 -3.07 1 98.69 47 ASP B CA 1
ATOM 1975 C C . ASP B 1 47 ? 11.094 23.328 -2.631 1 98.69 47 ASP B C 1
ATOM 1977 O O . ASP B 1 47 ? 10.086 22.75 -3.033 1 98.69 47 ASP B O 1
ATOM 1981 N N . ALA B 1 48 ? 11.086 24.344 -1.851 1 98.88 48 ALA B N 1
ATOM 1982 C CA . ALA B 1 48 ? 9.812 24.891 -1.393 1 98.88 48 ALA B CA 1
ATOM 1983 C C . ALA B 1 48 ? 9 25.438 -2.564 1 98.88 48 ALA B C 1
ATOM 1985 O O . ALA B 1 48 ? 7.789 25.234 -2.633 1 98.88 48 ALA B O 1
ATOM 1986 N N . GLU B 1 49 ? 9.664 26.141 -3.428 1 98.75 49 GLU B N 1
ATOM 1987 C CA . GLU B 1 49 ? 9.008 26.672 -4.621 1 98.75 49 GLU B CA 1
ATOM 1988 C C . GLU B 1 49 ? 8.438 25.547 -5.48 1 98.75 49 GLU B C 1
ATOM 1990 O O . GLU B 1 49 ? 7.297 25.641 -5.941 1 98.75 49 GLU B O 1
ATOM 1995 N N . LEU B 1 50 ? 9.242 24.625 -5.676 1 98.75 50 LEU B N 1
ATOM 1996 C CA . LEU B 1 50 ? 8.789 23.469 -6.453 1 98.75 50 LEU B CA 1
ATOM 1997 C C . LEU B 1 50 ? 7.551 22.844 -5.824 1 98.75 50 LEU B C 1
ATOM 1999 O O . LEU B 1 50 ? 6.582 22.547 -6.523 1 98.75 50 LEU B O 1
ATOM 2003 N N . PHE B 1 51 ? 7.613 22.703 -4.566 1 98.81 51 PHE B N 1
ATOM 2004 C CA . PHE B 1 51 ? 6.496 22.078 -3.869 1 98.81 51 PHE B CA 1
ATOM 2005 C C . PHE B 1 51 ? 5.238 22.938 -3.977 1 98.81 51 PHE B C 1
ATOM 2007 O O . PHE B 1 51 ? 4.195 22.453 -4.422 1 98.81 51 PHE B O 1
ATOM 2014 N N . THR B 1 52 ? 5.293 24.156 -3.664 1 98.75 52 THR B N 1
ATOM 2015 C CA . THR B 1 52 ? 4.113 25 -3.504 1 98.75 52 THR B CA 1
ATOM 2016 C C . THR B 1 52 ? 3.553 25.422 -4.863 1 98.75 52 THR B C 1
ATOM 2018 O O . THR B 1 52 ? 2.342 25.594 -5.012 1 98.75 52 THR B O 1
ATOM 2021 N N . ALA B 1 53 ? 4.383 25.484 -5.801 1 98.06 53 ALA B N 1
ATOM 2022 C CA . ALA B 1 53 ? 3.941 26.062 -7.07 1 98.06 53 ALA B CA 1
ATOM 2023 C C . ALA B 1 53 ? 3.703 24.969 -8.109 1 98.06 53 ALA B C 1
ATOM 2025 O O . ALA B 1 53 ? 2.996 25.188 -9.102 1 98.06 53 ALA B O 1
ATOM 2026 N N . LYS B 1 54 ? 4.262 23.844 -7.914 1 98.06 54 LYS B N 1
ATOM 2027 C CA . LYS B 1 54 ? 4.176 22.844 -8.969 1 98.06 54 LYS B CA 1
ATOM 2028 C C . LYS B 1 54 ? 3.627 21.531 -8.43 1 98.06 54 LYS B C 1
ATOM 2030 O O . LYS B 1 54 ? 2.555 21.078 -8.844 1 98.06 54 LYS B O 1
ATOM 2035 N N . LEU B 1 55 ? 4.285 20.953 -7.457 1 98.19 55 LEU B N 1
ATOM 2036 C CA . LEU B 1 55 ? 3.947 19.594 -7.027 1 98.19 55 LEU B CA 1
ATOM 2037 C C . LEU B 1 55 ? 2.58 19.562 -6.352 1 98.19 55 LEU B C 1
ATOM 2039 O O . LEU B 1 55 ? 1.754 18.703 -6.652 1 98.19 55 LEU B O 1
ATOM 2043 N N . SER B 1 56 ? 2.42 20.484 -5.402 1 98.38 56 SER B N 1
ATOM 2044 C CA . SER B 1 56 ? 1.151 20.5 -4.68 1 98.38 56 SER B CA 1
ATOM 2045 C C . SER B 1 56 ? -0.018 20.75 -5.629 1 98.38 56 SER B C 1
ATOM 2047 O O . SER B 1 56 ? -0.967 19.953 -5.668 1 98.38 56 SER B O 1
ATOM 2049 N N . PRO B 1 57 ? 0.032 21.766 -6.465 1 98 57 PRO B N 1
ATOM 2050 C CA . PRO B 1 57 ? -1.063 21.969 -7.414 1 98 57 PRO B CA 1
ATOM 2051 C C . PRO B 1 57 ? -1.237 20.797 -8.375 1 98 57 PRO B C 1
ATOM 2053 O O . PRO B 1 57 ? -2.365 20.438 -8.727 1 98 57 PRO B O 1
ATOM 2056 N N . ALA B 1 58 ? -0.22 20.219 -8.836 1 98.12 58 ALA B N 1
ATOM 2057 C CA . ALA B 1 58 ? -0.298 19.078 -9.75 1 98.12 58 ALA B CA 1
ATOM 2058 C C . ALA B 1 58 ? -0.997 17.891 -9.094 1 98.12 58 ALA B C 1
ATOM 2060 O O . ALA B 1 58 ? -1.759 17.172 -9.742 1 98.12 58 ALA B O 1
ATOM 2061 N N . GLY B 1 59 ? -0.69 17.641 -7.855 1 98.19 59 GLY B N 1
ATOM 2062 C CA . GLY B 1 59 ? -1.37 16.578 -7.137 1 98.19 59 GLY B CA 1
ATOM 2063 C C . GLY B 1 59 ? -2.881 16.719 -7.141 1 98.19 59 GLY B C 1
ATOM 2064 O O . GLY B 1 59 ? -3.602 15.75 -7.367 1 98.19 59 GLY B O 1
ATOM 2065 N N . TRP B 1 60 ? -3.301 17.875 -6.844 1 98.25 60 TRP B N 1
ATOM 2066 C CA . TRP B 1 60 ? -4.73 18.156 -6.887 1 98.25 60 TRP B CA 1
ATOM 2067 C C . TRP B 1 60 ? -5.289 17.938 -8.289 1 98.25 60 TRP B C 1
ATOM 2069 O O . TRP B 1 60 ? -6.297 17.25 -8.461 1 98.25 60 TRP B O 1
ATOM 2079 N N . ARG B 1 61 ? -4.633 18.484 -9.234 1 97.5 61 ARG B N 1
ATOM 2080 C CA . ARG B 1 61 ? -5.09 18.406 -10.617 1 97.5 61 ARG B CA 1
ATOM 2081 C C . ARG B 1 61 ? -5.172 16.969 -11.094 1 97.5 61 ARG B C 1
ATOM 2083 O O . ARG B 1 61 ? -6.133 16.578 -11.758 1 97.5 61 ARG B O 1
ATOM 2090 N N . ASP B 1 62 ? -4.227 16.219 -10.703 1 96.88 62 ASP B N 1
ATOM 2091 C CA . ASP B 1 62 ? -4.109 14.836 -11.172 1 96.88 62 ASP B CA 1
ATOM 2092 C C . ASP B 1 62 ? -4.898 13.883 -10.273 1 96.88 62 ASP B C 1
ATOM 2094 O O . ASP B 1 62 ? -4.918 12.672 -10.508 1 96.88 62 ASP B O 1
ATOM 2098 N N . ASP B 1 63 ? -5.453 14.367 -9.258 1 96.94 63 ASP B N 1
ATOM 2099 C CA . ASP B 1 63 ? -6.242 13.57 -8.328 1 96.94 63 ASP B CA 1
ATOM 2100 C C . ASP B 1 63 ? -5.387 12.484 -7.68 1 96.94 63 ASP B C 1
ATOM 2102 O O . ASP B 1 63 ? -5.852 11.359 -7.484 1 96.94 63 ASP B O 1
ATOM 2106 N N . SER B 1 64 ? -4.137 12.781 -7.414 1 96.88 64 SER B N 1
ATOM 2107 C CA . SER B 1 64 ? -3.205 11.789 -6.887 1 96.88 64 SER B CA 1
ATOM 2108 C C . SER B 1 64 ? -2.807 12.117 -5.453 1 96.88 64 SER B C 1
ATOM 2110 O O . SER B 1 64 ? -2.434 11.219 -4.688 1 96.88 64 SER B O 1
ATOM 2112 N N . ALA B 1 65 ? -2.861 13.391 -5.125 1 98.25 65 ALA B N 1
ATOM 2113 C CA . ALA B 1 65 ? -2.463 13.867 -3.799 1 98.25 65 ALA B CA 1
ATOM 2114 C C . ALA B 1 65 ? -3.131 15.195 -3.467 1 98.25 65 ALA B C 1
ATOM 2116 O O . ALA B 1 65 ? -3.238 16.078 -4.324 1 98.25 65 ALA B O 1
ATOM 2117 N N . TYR B 1 66 ? -3.553 15.344 -2.229 1 98.75 66 TYR B N 1
ATOM 2118 C CA . TYR B 1 66 ? -4.246 16.531 -1.746 1 98.75 66 TYR B CA 1
ATOM 2119 C C . TYR B 1 66 ? -3.504 17.156 -0.573 1 98.75 66 TYR B C 1
ATOM 2121 O O . TYR B 1 66 ? -3.674 16.734 0.574 1 98.75 66 TYR B O 1
ATOM 2129 N N . SER B 1 67 ? -2.732 18.125 -0.9 1 98.75 67 SER B N 1
ATOM 2130 C CA . SER B 1 67 ? -1.909 18.781 0.113 1 98.75 67 SER B CA 1
ATOM 2131 C C . SER B 1 67 ? -2.609 20.016 0.687 1 98.75 67 SER B C 1
ATOM 2133 O O . SER B 1 67 ? -3.145 20.828 -0.06 1 98.75 67 SER B O 1
ATOM 2135 N N . PHE B 1 68 ? -2.52 20.172 1.971 1 98.88 68 PHE B N 1
ATOM 2136 C CA . PHE B 1 68 ? -3.145 21.281 2.684 1 98.88 68 PHE B CA 1
ATOM 2137 C C . PHE B 1 68 ? -2.117 22.031 3.527 1 98.88 68 PHE B C 1
ATOM 2139 O O . PHE B 1 68 ? -1.353 21.406 4.273 1 98.88 68 PHE B O 1
ATOM 2146 N N . ALA B 1 69 ? -2.121 23.297 3.389 1 98.94 69 ALA B N 1
ATOM 2147 C CA . ALA B 1 69 ? -1.546 24.156 4.414 1 98.94 69 ALA B CA 1
ATOM 2148 C C . ALA B 1 69 ? -2.482 24.281 5.613 1 98.94 69 ALA B C 1
ATOM 2150 O O . ALA B 1 69 ? -3.672 24.562 5.453 1 98.94 69 ALA B O 1
ATOM 2151 N N . LEU B 1 70 ? -1.922 24.047 6.75 1 98.94 70 LEU B N 1
ATOM 2152 C CA . LEU B 1 70 ? -2.682 24.234 7.98 1 98.94 70 LEU B CA 1
ATOM 2153 C C . LEU B 1 70 ? -2.475 25.625 8.547 1 98.94 70 LEU B C 1
ATOM 2155 O O . LEU B 1 70 ? -1.399 25.953 9.055 1 98.94 70 LEU B O 1
ATOM 2159 N N . ALA B 1 71 ? -3.547 26.438 8.461 1 98.88 71 ALA B N 1
ATOM 2160 C CA . ALA B 1 71 ? -3.449 27.828 8.914 1 98.88 71 ALA B CA 1
ATOM 2161 C C . ALA B 1 71 ? -4.418 28.094 10.062 1 98.88 71 ALA B C 1
ATOM 2163 O O . ALA B 1 71 ? -5.57 27.656 10.023 1 98.88 71 ALA B O 1
ATOM 2164 N N . LEU B 1 72 ? -3.93 28.797 11.055 1 98.81 72 LEU B N 1
ATOM 2165 C CA . LEU B 1 72 ? -4.836 29.234 12.109 1 98.81 72 LEU B CA 1
ATOM 2166 C C . LEU B 1 72 ? -5.898 30.188 11.547 1 98.81 72 LEU B C 1
ATOM 2168 O O . LEU B 1 72 ? -5.578 31.125 10.82 1 98.81 72 LEU B O 1
ATOM 2172 N N . ARG B 1 73 ? -7.109 29.938 11.914 1 98.44 73 ARG B N 1
ATOM 2173 C CA . ARG B 1 73 ? -8.203 30.766 11.398 1 98.44 73 ARG B CA 1
ATOM 2174 C C . ARG B 1 73 ? -8.055 32.219 11.852 1 98.44 73 ARG B C 1
ATOM 2176 O O . ARG B 1 73 ? -8.32 33.125 11.078 1 98.44 73 ARG B O 1
ATOM 2183 N N . GLU B 1 74 ? -7.59 32.438 13 1 97.69 74 GLU B N 1
ATOM 2184 C CA . GLU B 1 74 ? -7.551 33.75 13.609 1 97.69 74 GLU B CA 1
ATOM 2185 C C . GLU B 1 74 ? -6.449 34.625 13 1 97.69 74 GLU B C 1
ATOM 2187 O O . GLU B 1 74 ? -6.629 35.812 12.797 1 97.69 74 GLU B O 1
ATOM 2192 N N . THR B 1 75 ? -5.312 34.031 12.625 1 97.75 75 THR B N 1
ATOM 2193 C CA . THR B 1 75 ? -4.148 34.844 12.281 1 97.75 75 THR B CA 1
ATOM 2194 C C . THR B 1 75 ? -3.662 34.5 10.875 1 97.75 75 THR B C 1
ATOM 2196 O O . THR B 1 75 ? -2.881 35.281 10.289 1 97.75 75 THR B O 1
ATOM 2199 N N . GLY B 1 76 ? -4.051 33.344 10.398 1 97.75 76 GLY B N 1
ATOM 2200 C CA . GLY B 1 76 ? -3.518 32.906 9.117 1 97.75 76 GLY B CA 1
ATOM 2201 C C . GLY B 1 76 ? -2.15 32.25 9.234 1 97.75 76 GLY B C 1
ATOM 2202 O O . GLY B 1 76 ? -1.563 31.844 8.234 1 97.75 76 GLY B O 1
ATOM 2203 N N . THR B 1 77 ? -1.681 32.094 10.438 1 98.19 77 THR B N 1
ATOM 2204 C CA . THR B 1 77 ? -0.357 31.531 10.695 1 98.19 77 THR B CA 1
ATOM 2205 C C . THR B 1 77 ? -0.285 30.078 10.25 1 98.19 77 THR B C 1
ATOM 2207 O O . THR B 1 77 ? -1.174 29.281 10.562 1 98.19 77 THR B O 1
ATOM 2210 N N . LEU B 1 78 ? 0.767 29.766 9.43 1 98.75 78 LEU B N 1
ATOM 2211 C CA . LEU B 1 78 ? 1.007 28.375 9.039 1 98.75 78 LEU B CA 1
ATOM 2212 C C . LEU B 1 78 ? 1.515 27.562 10.219 1 98.75 78 LEU B C 1
ATOM 2214 O O . LEU B 1 78 ? 2.578 27.844 10.766 1 98.75 78 LEU B O 1
ATOM 2218 N N . VAL B 1 79 ? 0.776 26.516 10.547 1 98.81 79 VAL B N 1
ATOM 2219 C CA . VAL B 1 79 ? 1.17 25.766 11.742 1 98.81 79 VAL B CA 1
ATOM 2220 C C . VAL B 1 79 ? 1.566 24.344 11.344 1 98.81 79 VAL B C 1
ATOM 2222 O O . VAL B 1 79 ? 2.029 23.562 12.188 1 98.81 79 VAL B O 1
ATOM 2225 N N . GLY B 1 80 ? 1.37 23.953 10.094 1 98.81 80 GLY B N 1
ATOM 2226 C CA . GLY B 1 80 ? 1.736 22.625 9.625 1 98.81 80 GLY B CA 1
ATOM 2227 C C . GLY B 1 80 ? 1.302 22.359 8.195 1 98.81 80 GLY B C 1
ATOM 2228 O O . GLY B 1 80 ? 0.88 23.266 7.488 1 98.81 80 GLY B O 1
ATOM 2229 N N . ALA B 1 81 ? 1.486 21.156 7.789 1 98.94 81 ALA B N 1
ATOM 2230 C CA . ALA B 1 81 ? 1.081 20.656 6.48 1 98.94 81 ALA B CA 1
ATOM 2231 C C . ALA B 1 81 ? 0.539 19.234 6.586 1 98.94 81 ALA B C 1
ATOM 2233 O O . ALA B 1 81 ? 0.923 18.484 7.484 1 98.94 81 ALA B O 1
ATOM 2234 N N . LEU B 1 82 ? -0.303 18.938 5.703 1 98.88 82 LEU B N 1
ATOM 2235 C CA . LEU B 1 82 ? -0.917 17.609 5.645 1 98.88 82 LEU B CA 1
ATOM 2236 C C . LEU B 1 82 ? -1.214 17.219 4.203 1 98.88 82 LEU B C 1
ATOM 2238 O O . LEU B 1 82 ? -1.611 18.062 3.393 1 98.88 82 LEU B O 1
ATOM 2242 N N . SER B 1 83 ? -1.033 15.969 3.906 1 98.81 83 SER B N 1
ATOM 2243 C CA . SER B 1 83 ? -1.408 15.469 2.588 1 98.81 83 SER B CA 1
ATOM 2244 C C . SER B 1 83 ? -2.209 14.172 2.695 1 98.81 83 SER B C 1
ATOM 2246 O O . SER B 1 83 ? -1.911 13.32 3.537 1 98.81 83 SER B O 1
ATOM 2248 N N . ILE B 1 84 ? -3.217 14.047 1.92 1 98.75 84 ILE B N 1
ATOM 2249 C CA . ILE B 1 84 ? -3.928 12.805 1.648 1 98.75 84 ILE B CA 1
ATOM 2250 C C . ILE B 1 84 ? -3.545 12.281 0.264 1 98.75 84 ILE B C 1
ATOM 2252 O O . ILE B 1 84 ? -3.898 12.891 -0.752 1 98.75 84 ILE B O 1
ATOM 2256 N N . ASP B 1 85 ? -2.855 11.156 0.225 1 98.31 85 ASP B N 1
ATOM 2257 C CA . ASP B 1 85 ? -2.326 10.617 -1.023 1 98.31 85 ASP B CA 1
ATOM 2258 C C . ASP B 1 85 ? -3.107 9.375 -1.461 1 98.31 85 ASP B C 1
ATOM 2260 O O . ASP B 1 85 ? -3.334 8.469 -0.662 1 98.31 85 ASP B O 1
ATOM 2264 N N . ARG B 1 86 ? -3.455 9.359 -2.727 1 97 86 ARG B N 1
ATOM 2265 C CA . ARG B 1 86 ? -4.145 8.195 -3.281 1 97 86 ARG B CA 1
ATOM 2266 C C . ARG B 1 86 ? -3.195 7.016 -3.432 1 97 86 ARG B C 1
ATOM 2268 O O . ARG B 1 86 ? -2.074 7.168 -3.918 1 97 86 ARG B O 1
ATOM 2275 N N . ARG B 1 87 ? -3.619 5.848 -3.008 1 95.81 87 ARG B N 1
ATOM 2276 C CA . ARG B 1 87 ? -2.828 4.629 -3.139 1 95.81 87 ARG B CA 1
ATOM 2277 C C . ARG B 1 87 ? -3.404 3.717 -4.219 1 95.81 87 ARG B C 1
ATOM 2279 O O . ARG B 1 87 ? -4.473 3.994 -4.766 1 95.81 87 ARG B O 1
ATOM 2286 N N . SER B 1 88 ? -2.643 2.721 -4.52 1 92.62 88 SER B N 1
ATOM 2287 C CA . SER B 1 88 ? -2.992 1.884 -5.66 1 92.62 88 SER B CA 1
ATOM 2288 C C . SER B 1 88 ? -4.227 1.036 -5.371 1 92.62 88 SER B C 1
ATOM 2290 O O . SER B 1 88 ? -4.969 0.677 -6.285 1 92.62 88 SER B O 1
ATOM 2292 N N . ARG B 1 89 ? -4.516 0.733 -4.168 1 93.44 89 ARG B N 1
ATOM 2293 C CA . ARG B 1 89 ? -5.66 -0.097 -3.807 1 93.44 89 ARG B CA 1
ATOM 2294 C C . ARG B 1 89 ? -6.949 0.718 -3.809 1 93.44 89 ARG B C 1
ATOM 2296 O O . ARG B 1 89 ? -6.965 1.864 -3.357 1 93.44 89 ARG B O 1
ATOM 2303 N N . PRO B 1 90 ? -7.984 0.04 -4.191 1 93.5 90 PRO B N 1
ATOM 2304 C CA . PRO B 1 90 ? -9.242 0.784 -4.281 1 93.5 90 PRO B CA 1
ATOM 2305 C C . PRO B 1 90 ? -9.672 1.374 -2.941 1 93.5 90 PRO B C 1
ATOM 2307 O O . PRO B 1 90 ? -9.656 0.68 -1.922 1 93.5 90 PRO B O 1
ATOM 2310 N N . GLY B 1 91 ? -10.023 2.691 -3.031 1 96.62 91 GLY B N 1
ATOM 2311 C CA . GLY B 1 91 ? -10.594 3.369 -1.876 1 96.62 91 GLY B CA 1
ATOM 2312 C C . GLY B 1 91 ? -9.586 3.615 -0.772 1 96.62 91 GLY B C 1
ATOM 2313 O O . GLY B 1 91 ? -9.953 3.945 0.356 1 96.62 91 GLY B O 1
ATOM 2314 N N . THR B 1 92 ? -8.352 3.395 -1.031 1 98 92 THR B N 1
ATOM 2315 C CA . THR B 1 92 ? -7.328 3.51 0.007 1 98 92 THR B CA 1
ATOM 2316 C C . THR B 1 92 ? -6.492 4.77 -0.197 1 98 92 THR B C 1
ATOM 2318 O O . THR B 1 92 ? -6.039 5.047 -1.31 1 98 92 THR B O 1
ATOM 2321 N N . TYR B 1 93 ? -6.34 5.508 0.828 1 98.5 93 TYR B N 1
ATOM 2322 C CA . TYR B 1 93 ? -5.523 6.719 0.86 1 98.5 93 TYR B CA 1
ATOM 2323 C C . TYR B 1 93 ? -4.562 6.695 2.043 1 98.5 93 TYR B C 1
ATOM 2325 O O . TYR B 1 93 ? -4.711 5.883 2.959 1 98.5 93 TYR B O 1
ATOM 2333 N N . GLU B 1 94 ? -3.588 7.535 1.983 1 98.69 94 GLU B N 1
ATOM 2334 C CA . GLU B 1 94 ? -2.615 7.672 3.062 1 98.69 94 GLU B CA 1
ATOM 2335 C C . GLU B 1 94 ? -2.465 9.125 3.49 1 98.69 94 GLU B C 1
ATOM 2337 O O . GLU B 1 94 ? -2.412 10.023 2.646 1 98.69 94 GLU B O 1
ATOM 2342 N N . VAL B 1 95 ? -2.406 9.297 4.785 1 98.94 95 VAL B N 1
ATOM 2343 C CA . VAL B 1 95 ? -2.225 10.648 5.312 1 98.94 95 VAL B CA 1
ATOM 2344 C C . VAL B 1 95 ? -0.792 10.82 5.809 1 98.94 95 VAL B C 1
ATOM 2346 O O . VAL B 1 95 ? -0.213 9.891 6.387 1 98.94 95 VAL B O 1
ATOM 2349 N N . GLY B 1 96 ? -0.215 11.883 5.539 1 98.81 96 GLY B N 1
ATOM 2350 C CA . GLY B 1 96 ? 1.047 12.352 6.09 1 98.81 96 GLY B CA 1
ATOM 2351 C C . GLY B 1 96 ? 0.995 13.797 6.551 1 98.81 96 GLY B C 1
ATOM 2352 O O . GLY B 1 96 ? 0.14 14.562 6.105 1 98.81 96 GLY B O 1
ATOM 2353 N N . TYR B 1 97 ? 1.932 14.141 7.473 1 98.88 97 TYR B N 1
ATOM 2354 C CA . TYR B 1 97 ? 1.829 15.484 8.023 1 98.88 97 TYR B CA 1
ATOM 2355 C C . TYR B 1 97 ? 3.115 15.875 8.742 1 98.88 97 TYR B C 1
ATOM 2357 O O . TYR B 1 97 ? 3.924 15.016 9.094 1 98.88 97 TYR B O 1
ATOM 2365 N N . TRP B 1 98 ? 3.26 17.141 8.938 1 98.69 98 TRP B N 1
ATOM 2366 C CA . TRP B 1 98 ? 4.242 17.734 9.836 1 98.69 98 TRP B CA 1
ATOM 2367 C C . TRP B 1 98 ? 3.707 19.016 10.461 1 98.69 98 TRP B C 1
ATOM 2369 O O . TRP B 1 98 ? 2.752 19.609 9.945 1 98.69 98 TRP B O 1
ATOM 2379 N N . SER B 1 99 ? 4.207 19.422 11.531 1 98.44 99 SER B N 1
ATOM 2380 C CA . SER B 1 99 ? 3.891 20.656 12.25 1 98.44 99 SER B CA 1
ATOM 2381 C C . SER B 1 99 ? 5.117 21.547 12.367 1 98.44 99 SER B C 1
ATOM 2383 O O . SER B 1 99 ? 6.234 21.062 12.547 1 98.44 99 SER B O 1
ATOM 2385 N N . THR B 1 100 ? 4.863 22.859 12.328 1 98.56 100 THR B N 1
ATOM 2386 C CA . THR B 1 100 ? 5.953 23.781 12.625 1 98.56 100 THR B CA 1
ATOM 2387 C C . THR B 1 100 ? 6.438 23.609 14.062 1 98.56 100 THR B C 1
ATOM 2389 O O . THR B 1 100 ? 5.645 23.312 14.953 1 98.56 100 THR B O 1
ATOM 2392 N N . LYS B 1 101 ? 7.664 23.828 14.188 1 98.12 101 LYS B N 1
ATOM 2393 C CA . LYS B 1 101 ? 8.312 23.578 15.477 1 98.12 101 LYS B CA 1
ATOM 2394 C C . LYS B 1 101 ? 7.605 24.344 16.594 1 98.12 101 LYS B C 1
ATOM 2396 O O . LYS B 1 101 ? 7.301 23.781 17.641 1 98.12 101 LYS B O 1
ATOM 2401 N N . GLU B 1 102 ? 7.242 25.578 16.375 1 97.31 102 GLU B N 1
ATOM 2402 C CA . GLU B 1 102 ? 6.711 26.5 17.375 1 97.31 102 GLU B CA 1
ATOM 2403 C C . GLU B 1 102 ? 5.293 26.109 17.781 1 97.31 102 GLU B C 1
ATOM 2405 O O . GLU B 1 102 ? 4.797 26.562 18.828 1 97.31 102 GLU B O 1
ATOM 2410 N N . HIS B 1 103 ? 4.715 25.297 17.031 1 98 103 HIS B N 1
ATOM 2411 C CA . HIS B 1 103 ? 3.293 25.062 17.281 1 98 103 HIS B CA 1
ATOM 2412 C C . HIS B 1 103 ? 3.023 23.594 17.609 1 98 103 HIS B C 1
ATOM 2414 O O . HIS B 1 103 ? 1.874 23.141 17.578 1 98 103 HIS B O 1
ATOM 2420 N N . ARG B 1 104 ? 4.035 22.844 17.906 1 97.81 104 ARG B N 1
ATOM 2421 C CA . ARG B 1 104 ? 3.877 21.469 18.328 1 97.81 104 ARG B CA 1
ATOM 2422 C C . ARG B 1 104 ? 3.223 21.375 19.703 1 97.81 104 ARG B C 1
ATOM 2424 O O . ARG B 1 104 ? 3.303 22.312 20.5 1 97.81 104 ARG B O 1
ATOM 2431 N N . GLY B 1 105 ? 2.559 20.25 19.891 1 97 105 GLY B N 1
ATOM 2432 C CA . GLY B 1 105 ? 2.016 19.969 21.203 1 97 105 GLY B CA 1
ATOM 2433 C C . GLY B 1 105 ? 0.711 20.688 21.484 1 97 105 GLY B C 1
ATOM 2434 O O . GLY B 1 105 ? 0.233 20.703 22.609 1 97 105 GLY B O 1
ATOM 2435 N N . GLN B 1 106 ? 0.108 21.297 20.438 1 97.81 106 GLN B N 1
ATOM 2436 C CA . GLN B 1 106 ? -1.118 22.062 20.625 1 97.81 106 GLN B CA 1
ATOM 2437 C C . GLN B 1 106 ? -2.322 21.328 20.047 1 97.81 106 GLN B C 1
ATOM 2439 O O . GLN B 1 106 ? -3.449 21.828 20.094 1 97.81 106 GLN B O 1
ATOM 2444 N N . GLY B 1 107 ? -2.119 20.219 19.422 1 98.56 107 GLY B N 1
ATOM 2445 C CA . GLY B 1 107 ? -3.201 19.391 18.906 1 98.56 107 GLY B CA 1
ATOM 2446 C C . GLY B 1 107 ? -3.68 19.828 17.531 1 98.56 107 GLY B C 1
ATOM 2447 O O . GLY B 1 107 ? -4.688 19.328 17.031 1 98.56 107 GLY B O 1
ATOM 2448 N N . TYR B 1 108 ? -2.973 20.766 16.875 1 98.88 108 TYR B N 1
ATOM 2449 C CA . TYR B 1 108 ? -3.404 21.297 15.586 1 98.88 108 TYR B CA 1
ATOM 2450 C C . TYR B 1 108 ? -3.383 20.203 14.523 1 98.88 108 TYR B C 1
ATOM 2452 O O . TYR B 1 108 ? -4.336 20.062 13.75 1 98.88 108 TYR B O 1
ATOM 2460 N N . VAL B 1 109 ? -2.34 19.453 14.484 1 98.88 109 VAL B N 1
ATOM 2461 C CA . VAL B 1 109 ? -2.221 18.422 13.445 1 98.88 109 VAL B CA 1
ATOM 2462 C C . VAL B 1 109 ? -3.256 17.328 13.68 1 98.88 109 VAL B C 1
ATOM 2464 O O . VAL B 1 109 ? -3.881 16.844 12.734 1 98.88 109 VAL B O 1
ATOM 2467 N N . THR B 1 110 ? -3.473 16.938 14.945 1 98.88 110 THR B N 1
ATOM 2468 C CA . THR B 1 110 ? -4.523 15.969 15.242 1 98.88 110 THR B CA 1
ATOM 2469 C C . THR B 1 110 ? -5.875 16.469 14.734 1 98.88 110 THR B C 1
ATOM 2471 O O . THR B 1 110 ? -6.617 15.719 14.094 1 98.88 110 THR B O 1
ATOM 2474 N N . GLU B 1 111 ? -6.152 17.703 15.016 1 98.94 111 GLU B N 1
ATOM 2475 C CA . GLU B 1 111 ? -7.387 18.328 14.547 1 98.94 111 GLU B CA 1
ATOM 2476 C C . GLU B 1 111 ? -7.477 18.297 13.031 1 98.94 111 GLU B C 1
ATOM 2478 O O . GLU B 1 111 ? -8.531 17.984 12.469 1 98.94 111 GLU B O 1
ATOM 2483 N N . ALA B 1 112 ? -6.426 18.594 12.352 1 98.94 112 ALA B N 1
ATOM 2484 C CA . ALA B 1 112 ? -6.375 18.609 10.898 1 98.94 112 ALA B CA 1
ATOM 2485 C C . ALA B 1 112 ? -6.578 17.203 10.328 1 98.94 112 ALA B C 1
ATOM 2487 O O . ALA B 1 112 ? -7.277 17.031 9.328 1 98.94 112 ALA B O 1
ATOM 2488 N N . VAL B 1 113 ? -5.918 16.219 10.953 1 98.94 113 VAL B N 1
ATOM 2489 C CA . VAL B 1 113 ? -6.039 14.836 10.508 1 98.94 113 VAL B CA 1
ATOM 2490 C C . VAL B 1 113 ? -7.496 14.383 10.602 1 98.94 113 VAL B C 1
ATOM 2492 O O . VAL B 1 113 ? -8.039 13.812 9.656 1 98.94 113 VAL B O 1
ATOM 2495 N N . LEU B 1 114 ? -8.133 14.688 11.656 1 98.88 114 LEU B N 1
ATOM 2496 C CA . LEU B 1 114 ? -9.531 14.305 11.828 1 98.88 114 LEU B CA 1
ATOM 2497 C C . LEU B 1 114 ? -10.422 15.016 10.812 1 98.88 114 LEU B C 1
ATOM 2499 O O . LEU B 1 114 ? -11.297 14.391 10.203 1 98.88 114 LEU B O 1
ATOM 2503 N N . GLY B 1 115 ? -10.203 16.312 10.656 1 98.81 115 GLY B N 1
ATOM 2504 C CA . GLY B 1 115 ? -10.961 17.047 9.656 1 98.81 115 GLY B CA 1
ATOM 2505 C C . GLY B 1 115 ? -10.789 16.516 8.25 1 98.81 115 GLY B C 1
ATOM 2506 O O . GLY B 1 115 ? -11.766 16.359 7.52 1 98.81 115 GLY B O 1
ATOM 2507 N N . SER B 1 116 ? -9.594 16.281 7.883 1 98.88 116 SER B N 1
ATOM 2508 C CA . SER B 1 116 ? -9.328 15.789 6.535 1 98.88 116 SER B CA 1
ATOM 2509 C C . SER B 1 116 ? -9.805 14.344 6.363 1 98.88 116 SER B C 1
ATOM 2511 O O . SER B 1 116 ? -10.211 13.953 5.27 1 98.88 116 SER B O 1
ATOM 2513 N N . ALA B 1 117 ? -9.75 13.562 7.41 1 98.88 117 ALA B N 1
ATOM 2514 C CA . ALA B 1 117 ? -10.273 12.195 7.352 1 98.88 117 ALA B CA 1
ATOM 2515 C C . ALA B 1 117 ? -11.773 12.195 7.047 1 98.88 117 ALA B C 1
ATOM 2517 O O . ALA B 1 117 ? -12.242 11.43 6.207 1 98.88 117 ALA B O 1
ATOM 2518 N N . ARG B 1 118 ? -12.492 13.023 7.758 1 98.69 118 ARG B N 1
ATOM 2519 C CA . ARG B 1 118 ? -13.93 13.125 7.496 1 98.69 118 ARG B CA 1
ATOM 2520 C C . ARG B 1 118 ? -14.195 13.492 6.039 1 98.69 118 ARG B C 1
ATOM 2522 O O . ARG B 1 118 ? -15.07 12.914 5.398 1 98.69 118 ARG B O 1
ATOM 2529 N N . TRP B 1 119 ? -13.453 14.414 5.559 1 98.69 119 TRP B N 1
ATOM 2530 C CA . TRP B 1 119 ? -13.586 14.82 4.164 1 98.69 119 TRP B CA 1
ATOM 2531 C C . TRP B 1 119 ? -13.258 13.664 3.227 1 98.69 119 TRP B C 1
ATOM 2533 O O . TRP B 1 119 ? -13.984 13.406 2.264 1 98.69 119 TRP B O 1
ATOM 2543 N N . ALA B 1 120 ? -12.133 12.953 3.484 1 98.62 120 ALA B N 1
ATOM 2544 C CA . ALA B 1 120 ? -11.719 11.828 2.648 1 98.62 120 ALA B CA 1
ATOM 2545 C C . ALA B 1 120 ? -12.805 10.758 2.594 1 98.62 120 ALA B C 1
ATOM 2547 O O . ALA B 1 120 ? -13.078 10.195 1.53 1 98.62 120 ALA B O 1
ATOM 2548 N N . PHE B 1 121 ? -13.445 10.516 3.699 1 98.75 121 PHE B N 1
ATOM 2549 C CA . PHE B 1 121 ? -14.438 9.445 3.797 1 98.75 121 PHE B CA 1
ATOM 2550 C C . PHE B 1 121 ? -15.758 9.875 3.166 1 98.75 121 PHE B C 1
ATOM 2552 O O . PHE B 1 121 ? -16.484 9.047 2.627 1 98.75 121 PHE B O 1
ATOM 2559 N N . THR B 1 122 ? -16.047 11.156 3.131 1 97.88 122 THR B N 1
ATOM 2560 C CA . THR B 1 122 ? -17.375 11.578 2.721 1 97.88 122 THR B CA 1
ATOM 2561 C C . THR B 1 122 ? -17.359 12.164 1.311 1 97.88 122 THR B C 1
ATOM 2563 O O . THR B 1 122 ? -18.344 12.078 0.58 1 97.88 122 THR B O 1
ATOM 2566 N N . ALA B 1 123 ? -16.281 12.742 0.931 1 96.31 123 ALA B N 1
ATOM 2567 C CA . ALA B 1 123 ? -16.266 13.461 -0.342 1 96.31 123 ALA B CA 1
ATOM 2568 C C . ALA B 1 123 ? -15.367 12.75 -1.354 1 96.31 123 ALA B C 1
ATOM 2570 O O . ALA B 1 123 ? -15.711 12.641 -2.531 1 96.31 123 ALA B O 1
ATOM 2571 N N . LEU B 1 124 ? -14.258 12.203 -0.943 1 95.25 124 LEU B N 1
ATOM 2572 C CA . LEU B 1 124 ? -13.305 11.57 -1.848 1 95.25 124 LEU B CA 1
ATOM 2573 C C . LEU B 1 124 ? -13.695 10.125 -2.123 1 95.25 124 LEU B C 1
ATOM 2575 O O . LEU B 1 124 ? -13.203 9.516 -3.074 1 95.25 124 LEU B O 1
ATOM 2579 N N . GLY B 1 125 ? -14.477 9.57 -1.201 1 94.38 125 GLY B N 1
ATOM 2580 C CA . GLY B 1 125 ? -14.875 8.18 -1.368 1 94.38 125 GLY B CA 1
ATOM 2581 C C . GLY B 1 125 ? -13.844 7.199 -0.835 1 94.38 125 GLY B C 1
ATOM 2582 O O . GLY B 1 125 ? -13.688 6.102 -1.374 1 94.38 125 GLY B O 1
ATOM 2583 N N . ALA B 1 126 ? -13.109 7.555 0.128 1 98.38 126 ALA B N 1
ATOM 2584 C CA . ALA B 1 126 ? -12.164 6.66 0.784 1 98.38 126 ALA B CA 1
ATOM 2585 C C . ALA B 1 126 ? -12.883 5.664 1.687 1 98.38 126 ALA B C 1
ATOM 2587 O O . ALA B 1 126 ? -13.844 6.02 2.375 1 98.38 126 ALA B O 1
ATOM 2588 N N . ASP B 1 127 ? -12.422 4.449 1.717 1 98.75 127 ASP B N 1
ATOM 2589 C CA . ASP B 1 127 ? -12.922 3.432 2.637 1 98.75 127 ASP B CA 1
ATOM 2590 C C . ASP B 1 127 ? -11.852 3.047 3.66 1 98.75 127 ASP B C 1
ATOM 2592 O O . ASP B 1 127 ? -12.133 2.299 4.602 1 98.75 127 ASP B O 1
ATOM 2596 N N . ARG B 1 128 ? -10.703 3.496 3.426 1 98.81 128 ARG B N 1
ATOM 2597 C CA . ARG B 1 128 ? -9.57 3.203 4.297 1 98.81 128 ARG B CA 1
ATOM 2598 C C . ARG B 1 128 ? -8.516 4.297 4.203 1 98.81 128 ARG B C 1
ATOM 2600 O O . ARG B 1 128 ? -8.086 4.668 3.107 1 98.81 128 ARG B O 1
ATOM 2607 N N . LEU B 1 129 ? -8.172 4.887 5.301 1 98.94 129 LEU B N 1
ATOM 2608 C CA . LEU B 1 129 ? -7.102 5.875 5.414 1 98.94 129 LEU B CA 1
ATOM 2609 C C . LEU B 1 129 ? -5.922 5.312 6.199 1 98.94 129 LEU B C 1
ATOM 2611 O O . LEU B 1 129 ? -6.051 4.996 7.383 1 98.94 129 LEU B O 1
ATOM 2615 N N . GLU B 1 130 ? -4.836 5.223 5.539 1 98.88 130 GLU B N 1
ATOM 2616 C CA . GLU B 1 130 ? -3.643 4.641 6.141 1 98.88 130 GLU B CA 1
ATOM 2617 C C . GLU B 1 130 ? -2.703 5.719 6.668 1 98.88 130 GLU B C 1
ATOM 2619 O O . GLU B 1 130 ? -2.748 6.863 6.215 1 98.88 130 GLU B O 1
ATOM 2624 N N . TRP B 1 131 ? -1.969 5.344 7.641 1 98.88 131 TRP B N 1
ATOM 2625 C CA . TRP B 1 131 ? -0.866 6.117 8.203 1 98.88 131 TRP B CA 1
ATOM 2626 C C . TRP B 1 131 ? 0.378 5.25 8.367 1 98.88 131 TRP B C 1
ATOM 2628 O O . TRP B 1 131 ? 0.284 4.086 8.758 1 98.88 131 TRP B O 1
ATOM 2638 N N . ARG B 1 132 ? 1.517 5.836 8.047 1 98.5 132 ARG B N 1
ATOM 2639 C CA . ARG B 1 132 ? 2.805 5.203 8.305 1 98.5 132 ARG B CA 1
ATOM 2640 C C . ARG B 1 132 ? 3.818 6.215 8.828 1 98.5 132 ARG B C 1
ATOM 2642 O O . ARG B 1 132 ? 3.766 7.395 8.469 1 98.5 132 ARG B O 1
ATOM 2649 N N . ALA B 1 133 ? 4.707 5.707 9.594 1 98.62 133 ALA B N 1
ATOM 2650 C CA . ALA B 1 133 ? 5.828 6.504 10.086 1 98.62 133 ALA B CA 1
ATOM 2651 C C . ALA B 1 133 ? 7.043 5.625 10.367 1 98.62 133 ALA B C 1
ATOM 2653 O O . ALA B 1 133 ? 6.906 4.477 10.789 1 98.62 133 ALA B O 1
ATOM 2654 N N . GLU B 1 134 ? 8.188 6.258 10.117 1 98.19 134 GLU B N 1
ATOM 2655 C CA . GLU B 1 134 ? 9.398 5.555 10.523 1 98.19 134 GLU B CA 1
ATOM 2656 C C . GLU B 1 134 ? 9.383 5.246 12.016 1 98.19 134 GLU B C 1
ATOM 2658 O O . GLU B 1 134 ? 9 6.094 12.828 1 98.19 134 GLU B O 1
ATOM 2663 N N . ILE B 1 135 ? 9.758 4.027 12.344 1 98.12 135 ILE B N 1
ATOM 2664 C CA . ILE B 1 135 ? 9.789 3.654 13.75 1 98.12 135 ILE B CA 1
ATOM 2665 C C . ILE B 1 135 ? 10.734 4.59 14.508 1 98.12 135 ILE B C 1
ATOM 2667 O O . ILE B 1 135 ? 11.875 4.805 14.086 1 98.12 135 ILE B O 1
ATOM 2671 N N . GLY B 1 136 ? 10.266 5.152 15.633 1 97.56 136 GLY B N 1
ATOM 2672 C CA . GLY B 1 136 ? 11 6.16 16.391 1 97.56 136 GLY B CA 1
ATOM 2673 C C . GLY B 1 136 ? 10.367 7.535 16.312 1 97.56 136 GLY B C 1
ATOM 2674 O O . GLY B 1 136 ? 10.664 8.406 17.141 1 97.56 136 GLY B O 1
ATOM 2675 N N . ASN B 1 137 ? 9.594 7.789 15.234 1 98.06 137 ASN B N 1
ATOM 2676 C CA . ASN B 1 137 ? 8.883 9.055 15.117 1 98.06 137 ASN B CA 1
ATOM 2677 C C . ASN B 1 137 ? 7.684 9.109 16.062 1 98.06 137 ASN B C 1
ATOM 2679 O O . ASN B 1 137 ? 6.535 9.102 15.617 1 98.06 137 ASN B O 1
ATOM 2683 N N . LEU B 1 138 ? 7.965 9.297 17.266 1 98.19 138 LEU B N 1
ATOM 2684 C CA . LEU B 1 138 ? 6.969 9.195 18.328 1 98.19 138 LEU B CA 1
ATOM 2685 C C . LEU B 1 138 ? 5.93 10.305 18.203 1 98.19 138 LEU B C 1
ATOM 2687 O O . LEU B 1 138 ? 4.758 10.102 18.531 1 98.19 138 LEU B O 1
ATOM 2691 N N . ALA B 1 139 ? 6.344 11.445 17.734 1 98.12 139 ALA B N 1
ATOM 2692 C CA . ALA B 1 139 ? 5.41 12.562 17.578 1 98.12 139 ALA B CA 1
ATOM 2693 C C . ALA B 1 139 ? 4.34 12.234 16.531 1 98.12 139 ALA B C 1
ATOM 2695 O O . ALA B 1 139 ? 3.152 12.477 16.766 1 98.12 139 ALA B O 1
ATOM 2696 N N . SER B 1 140 ? 4.758 11.711 15.414 1 98.69 140 SER B N 1
ATOM 2697 C CA . SER B 1 140 ? 3.799 11.312 14.391 1 98.69 140 SER B CA 1
ATOM 2698 C C . SER B 1 140 ? 2.857 10.227 14.898 1 98.69 140 SER B C 1
ATOM 2700 O O . SER B 1 140 ? 1.653 10.273 14.641 1 98.69 140 SER B O 1
ATOM 2702 N N . ARG B 1 141 ? 3.398 9.297 15.586 1 98.69 141 ARG B N 1
ATOM 2703 C CA . ARG B 1 141 ? 2.607 8.203 16.141 1 98.69 141 ARG B CA 1
ATOM 2704 C C . ARG B 1 141 ? 1.558 8.727 17.109 1 98.69 141 ARG B C 1
ATOM 2706 O O . ARG B 1 141 ? 0.414 8.266 17.109 1 98.69 141 ARG B O 1
ATOM 2713 N N . ALA B 1 142 ? 1.958 9.617 17.953 1 98.75 142 ALA B N 1
ATOM 2714 C CA . ALA B 1 142 ? 1.026 10.203 18.922 1 98.75 142 ALA B CA 1
ATOM 2715 C C . ALA B 1 142 ? -0.163 10.844 18.219 1 98.75 142 ALA B C 1
ATOM 2717 O O . ALA B 1 142 ? -1.309 10.68 18.641 1 98.75 142 ALA B O 1
ATOM 2718 N N . VAL B 1 143 ? 0.075 11.562 17.141 1 98.88 143 VAL B N 1
ATOM 2719 C CA . VAL B 1 143 ? -0.988 12.195 16.359 1 98.88 143 VAL B CA 1
ATOM 2720 C C . VAL B 1 143 ? -1.931 11.125 15.812 1 98.88 143 V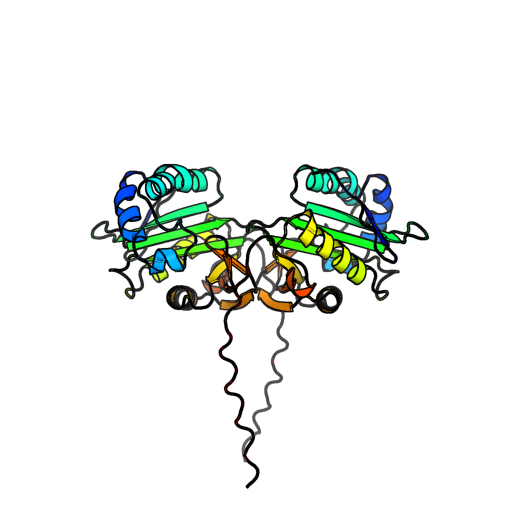AL B C 1
ATOM 2722 O O . VAL B 1 143 ? -3.152 11.242 15.938 1 98.88 143 VAL B O 1
ATOM 2725 N N . ALA B 1 144 ? -1.387 10.117 15.195 1 98.88 144 ALA B N 1
ATOM 2726 C CA . ALA B 1 144 ? -2.189 9.047 14.609 1 98.88 144 ALA B CA 1
ATOM 2727 C C . ALA B 1 144 ? -3.084 8.391 15.656 1 98.88 144 ALA B C 1
ATOM 2729 O O . ALA B 1 144 ? -4.285 8.211 15.43 1 98.88 144 ALA B O 1
ATOM 2730 N N . LEU B 1 145 ? -2.49 8.07 16.75 1 98.81 145 LEU B N 1
ATOM 2731 C CA . LEU B 1 145 ? -3.242 7.41 17.812 1 98.81 145 LEU B CA 1
ATOM 2732 C C . LEU B 1 145 ? -4.332 8.328 18.359 1 98.81 145 LEU B C 1
ATOM 2734 O O . LEU B 1 145 ? -5.469 7.895 18.562 1 98.81 145 LEU B O 1
ATOM 2738 N N . ARG B 1 146 ? -4.004 9.562 18.578 1 98.75 146 ARG B N 1
ATOM 2739 C CA . ARG B 1 146 ? -4.984 10.516 19.078 1 98.75 146 ARG B CA 1
ATOM 2740 C C . ARG B 1 146 ? -6.113 10.719 18.078 1 98.75 146 ARG B C 1
ATOM 2742 O O . ARG B 1 146 ? -7.254 10.992 18.453 1 98.75 146 ARG B O 1
ATOM 2749 N N . ALA B 1 147 ? -5.82 10.617 16.844 1 98.75 147 ALA B N 1
ATOM 2750 C CA . ALA B 1 147 ? -6.816 10.789 15.789 1 98.75 147 ALA B CA 1
ATOM 2751 C C . ALA B 1 147 ? -7.676 9.539 15.633 1 98.75 147 ALA B C 1
ATOM 2753 O O . ALA B 1 147 ? -8.664 9.547 14.891 1 98.75 147 ALA B O 1
ATOM 2754 N N . GLY B 1 148 ? -7.266 8.422 16.234 1 98.81 148 GLY B N 1
ATOM 2755 C CA . GLY B 1 148 ? -8.117 7.246 16.25 1 98.81 148 GLY B CA 1
ATOM 2756 C C . GLY B 1 148 ? -7.609 6.125 15.367 1 98.81 148 GLY B C 1
ATOM 2757 O O . GLY B 1 148 ? -8.281 5.102 15.203 1 98.81 148 GLY B O 1
ATOM 2758 N N . PHE B 1 149 ? -6.469 6.289 14.82 1 98.94 149 PHE B N 1
ATOM 2759 C CA . PHE B 1 149 ? -5.898 5.211 14.023 1 98.94 149 PHE B CA 1
ATOM 2760 C C . PHE B 1 149 ? -5.621 3.984 14.883 1 98.94 149 PHE B C 1
ATOM 2762 O O . PHE B 1 149 ? -5.168 4.109 16.016 1 98.94 149 PHE B O 1
ATOM 2769 N N . ARG B 1 150 ? -5.848 2.848 14.328 1 98.69 150 ARG B N 1
ATOM 2770 C CA . ARG B 1 150 ? -5.434 1.589 14.938 1 98.69 150 ARG B CA 1
ATOM 2771 C C . ARG B 1 150 ? -4.137 1.081 14.32 1 98.69 150 ARG B C 1
ATOM 2773 O O . ARG B 1 150 ? -4.012 1.001 13.102 1 98.69 150 ARG B O 1
ATOM 2780 N N . LEU B 1 151 ? -3.232 0.784 15.172 1 98.62 151 LEU B N 1
ATOM 2781 C CA . LEU B 1 151 ? -1.973 0.228 14.695 1 98.62 151 LEU B CA 1
ATOM 2782 C C . LEU B 1 151 ? -2.18 -1.17 14.117 1 98.62 151 LEU B C 1
ATOM 2784 O O . LEU B 1 151 ? -2.91 -1.979 14.695 1 98.62 151 LEU B O 1
ATOM 2788 N N . GLU B 1 152 ? -1.514 -1.373 13.008 1 98.62 152 GLU B N 1
ATOM 2789 C CA . GLU B 1 152 ? -1.742 -2.639 12.32 1 98.62 152 GLU B CA 1
ATOM 2790 C C . GLU B 1 152 ? -0.458 -3.457 12.227 1 98.62 152 GLU B C 1
ATOM 2792 O O . GLU B 1 152 ? -0.467 -4.582 11.727 1 98.62 152 GLU B O 1
ATOM 2797 N N . GLY B 1 153 ? 0.609 -2.895 12.672 1 97.94 153 GLY B N 1
ATOM 2798 C CA . GLY B 1 153 ? 1.853 -3.645 12.75 1 97.94 153 GLY B CA 1
ATOM 2799 C C . GLY B 1 153 ? 3.045 -2.885 12.195 1 97.94 153 GLY B C 1
ATOM 2800 O O . GLY B 1 153 ? 2.934 -1.704 11.859 1 97.94 153 GLY B O 1
ATOM 2801 N N . ASP B 1 154 ? 4.191 -3.592 12.203 1 98.19 154 ASP B N 1
ATOM 2802 C CA . ASP B 1 154 ? 5.453 -3.025 11.742 1 98.19 154 ASP B CA 1
ATOM 2803 C C . ASP B 1 154 ? 5.816 -3.549 10.352 1 98.19 154 ASP B C 1
ATOM 2805 O O . ASP B 1 154 ? 5.715 -4.75 10.094 1 98.19 154 ASP B O 1
ATOM 2809 N N . GLN B 1 155 ? 6.195 -2.668 9.539 1 98.5 155 GLN B N 1
ATOM 2810 C CA . GLN B 1 155 ? 6.648 -3.018 8.203 1 98.5 155 GLN B CA 1
ATOM 2811 C C . GLN B 1 155 ? 8.164 -2.918 8.086 1 98.5 155 GLN B C 1
ATOM 2813 O O . GLN B 1 155 ? 8.727 -1.819 8.133 1 98.5 155 GLN B O 1
ATOM 2818 N N . ARG B 1 156 ? 8.766 -4.043 7.934 1 98.38 156 ARG B N 1
ATOM 2819 C CA . ARG B 1 156 ? 10.195 -4.031 7.652 1 98.38 156 ARG B CA 1
ATOM 2820 C C . ARG B 1 156 ? 10.484 -3.355 6.316 1 98.38 156 ARG B C 1
ATOM 2822 O O . ARG B 1 156 ? 9.766 -3.562 5.34 1 98.38 156 ARG B O 1
ATOM 2829 N N . SER B 1 157 ? 11.539 -2.449 6.359 1 98.31 157 SER B N 1
ATOM 2830 C CA . SER B 1 157 ? 11.922 -1.758 5.133 1 98.31 157 SER B CA 1
ATOM 2831 C C . SER B 1 157 ? 10.719 -1.085 4.48 1 98.31 157 SER B C 1
ATOM 2833 O O . SER B 1 157 ? 10.586 -1.086 3.254 1 98.31 157 SER B O 1
ATOM 2835 N N . GLY B 1 158 ? 9.82 -0.569 5.254 1 97.81 158 GLY B N 1
ATOM 2836 C CA . GLY B 1 158 ? 8.539 -0.088 4.773 1 97.81 158 GLY B CA 1
ATOM 2837 C C . GLY B 1 158 ? 8.594 1.323 4.223 1 97.81 158 GLY B C 1
ATOM 2838 O O . GLY B 1 158 ? 7.656 1.781 3.57 1 97.81 158 GLY B O 1
ATOM 2839 N N . LEU B 1 159 ? 9.672 2.006 4.367 1 96.88 159 LEU B N 1
ATOM 2840 C CA . LEU B 1 159 ? 9.805 3.396 3.945 1 96.88 159 LEU B CA 1
ATOM 2841 C C . LEU B 1 159 ? 11.172 3.637 3.307 1 96.88 159 LEU B C 1
ATOM 2843 O O . LEU B 1 159 ? 12.172 3.055 3.73 1 96.88 159 LEU B O 1
ATOM 2847 N N . LEU B 1 160 ? 11.195 4.449 2.273 1 97.56 160 LEU B N 1
ATOM 2848 C CA . LEU B 1 160 ? 12.422 4.969 1.692 1 97.56 160 LEU B CA 1
ATOM 2849 C C . LEU B 1 160 ? 12.586 6.453 2.004 1 97.56 160 LEU B C 1
ATOM 2851 O O . LEU B 1 160 ? 11.781 7.277 1.562 1 97.56 160 LEU B O 1
ATOM 2855 N N . ASN B 1 161 ? 13.547 6.742 2.811 1 97.44 161 ASN B N 1
ATOM 2856 C CA . ASN B 1 161 ? 13.812 8.117 3.229 1 97.44 161 ASN B CA 1
ATOM 2857 C C . ASN B 1 161 ? 15.258 8.516 2.961 1 97.44 161 ASN B C 1
ATOM 2859 O O . ASN B 1 161 ? 16.172 8.023 3.627 1 97.44 161 ASN B O 1
ATOM 2863 N N . LYS B 1 162 ? 15.375 9.445 1.943 1 96.62 162 LYS B N 1
ATOM 2864 C CA . LYS B 1 162 ? 16.688 9.953 1.553 1 96.62 162 LYS B CA 1
ATOM 2865 C C . LYS B 1 162 ? 17.641 8.812 1.216 1 96.62 162 LYS B C 1
ATOM 2867 O O . LYS B 1 162 ? 18.766 8.773 1.703 1 96.62 162 LYS B O 1
ATOM 2872 N N . GLY B 1 163 ? 17.125 7.883 0.521 1 97 163 GLY B N 1
ATOM 2873 C CA . GLY B 1 163 ? 17.906 6.82 -0.078 1 97 163 GLY B CA 1
ATOM 2874 C C . GLY B 1 163 ? 18.141 5.645 0.854 1 97 163 GLY B C 1
ATOM 2875 O O . GLY B 1 163 ? 18.844 4.695 0.505 1 97 163 GLY B O 1
ATOM 2876 N N . VAL B 1 164 ? 17.562 5.699 2.025 1 97.44 164 VAL B N 1
ATOM 2877 C CA . VAL B 1 164 ? 17.719 4.629 3.002 1 97.44 164 VAL B CA 1
ATOM 2878 C C . VAL B 1 164 ? 16.359 4.035 3.359 1 97.44 164 VAL B C 1
ATOM 2880 O O . VAL B 1 164 ? 15.414 4.773 3.627 1 97.44 164 VAL B O 1
ATOM 2883 N N . ARG B 1 165 ? 16.297 2.725 3.312 1 98 165 ARG B N 1
ATOM 2884 C CA . ARG B 1 165 ? 15.07 2.039 3.721 1 98 165 ARG B CA 1
ATOM 2885 C C . ARG B 1 165 ? 15.031 1.849 5.234 1 98 165 ARG B C 1
ATOM 2887 O O . ARG B 1 165 ? 16.047 1.508 5.852 1 98 165 ARG B O 1
ATOM 2894 N N . ARG B 1 166 ? 13.844 2.146 5.773 1 97.81 166 ARG B N 1
ATOM 2895 C CA . ARG B 1 166 ? 13.625 2.088 7.215 1 97.81 166 ARG B CA 1
ATOM 2896 C C . ARG B 1 166 ? 12.359 1.313 7.547 1 97.81 166 ARG B C 1
ATOM 2898 O O . ARG B 1 166 ? 11.438 1.237 6.73 1 97.81 166 ARG B O 1
ATOM 2905 N N . ASP B 1 167 ? 12.391 0.757 8.805 1 98.44 167 ASP B N 1
ATOM 2906 C CA . ASP B 1 167 ? 11.164 0.142 9.297 1 98.44 167 ASP B CA 1
ATOM 2907 C C . ASP B 1 167 ? 10.117 1.201 9.641 1 98.44 167 ASP B C 1
ATOM 2909 O O . ASP B 1 167 ? 10.461 2.309 10.055 1 98.44 167 ASP B O 1
ATOM 2913 N N . ALA B 1 168 ? 8.875 0.736 9.484 1 98.5 168 ALA B N 1
ATOM 2914 C CA . ALA B 1 168 ? 7.801 1.706 9.688 1 98.5 168 ALA B CA 1
ATOM 2915 C C . ALA B 1 168 ? 6.664 1.103 10.508 1 98.5 168 ALA B C 1
ATOM 2917 O O . ALA B 1 168 ? 6.355 -0.084 10.375 1 98.5 168 ALA B O 1
ATOM 2918 N N . TRP B 1 169 ? 6.098 1.906 11.344 1 98.5 169 TRP B N 1
ATOM 2919 C CA . TRP B 1 169 ? 4.777 1.586 11.875 1 98.5 169 TRP B CA 1
ATOM 2920 C C . TRP B 1 169 ? 3.697 1.821 10.82 1 98.5 169 TRP B C 1
ATOM 2922 O O . TRP B 1 169 ? 3.842 2.691 9.961 1 98.5 169 TRP B O 1
ATOM 2932 N N . SER B 1 170 ? 2.658 1.038 10.914 1 98.56 170 SER B N 1
ATOM 2933 C CA . SER B 1 170 ? 1.501 1.253 10.055 1 98.56 170 SER B CA 1
ATOM 2934 C C . SER B 1 170 ? 0.201 1.207 10.844 1 98.56 170 SER B C 1
ATOM 2936 O O . SER B 1 170 ? 0.101 0.484 11.844 1 98.56 170 SER B O 1
ATOM 2938 N N . GLY B 1 171 ? -0.74 2.006 10.461 1 98.75 171 GLY B N 1
ATOM 2939 C CA . GLY B 1 171 ? -2.084 2.035 11.016 1 98.75 171 GLY B CA 1
ATOM 2940 C C . GLY B 1 171 ? -3.129 2.502 10.016 1 98.75 171 GLY B C 1
ATOM 2941 O O . GLY B 1 171 ? -2.793 2.943 8.914 1 98.75 171 GLY B O 1
ATOM 2942 N N . ALA B 1 172 ? -4.387 2.338 10.492 1 98.94 172 ALA B N 1
ATOM 2943 C CA . ALA B 1 172 ? -5.453 2.752 9.586 1 98.94 172 ALA B CA 1
ATOM 2944 C C . ALA B 1 172 ? -6.652 3.289 10.367 1 98.94 172 ALA B C 1
ATOM 2946 O O . ALA B 1 172 ? -6.859 2.934 11.531 1 98.94 172 ALA B O 1
ATOM 2947 N N . LEU B 1 173 ? -7.266 4.148 9.766 1 98.94 173 LEU B N 1
ATOM 2948 C CA . LEU B 1 173 ? -8.555 4.699 10.172 1 98.94 173 LEU B CA 1
ATOM 2949 C C . LEU B 1 173 ? -9.633 4.371 9.148 1 98.94 173 LEU B C 1
ATOM 2951 O O . LEU B 1 173 ? -9.414 4.508 7.941 1 98.94 173 LEU B O 1
ATOM 2955 N N . LEU B 1 174 ? -10.797 3.893 9.625 1 98.81 174 LEU B N 1
ATOM 2956 C CA . LEU B 1 174 ? -11.898 3.535 8.742 1 98.81 174 LEU B CA 1
ATOM 2957 C C . LEU B 1 174 ? -13.078 4.488 8.93 1 98.81 174 LEU B C 1
ATOM 2959 O O . LEU B 1 174 ? -13.195 5.133 9.977 1 98.81 174 LEU B O 1
ATOM 2963 N N . PRO B 1 175 ? -13.93 4.57 7.898 1 98.62 175 PRO B N 1
ATOM 2964 C CA . PRO B 1 175 ? -15.141 5.383 8.078 1 98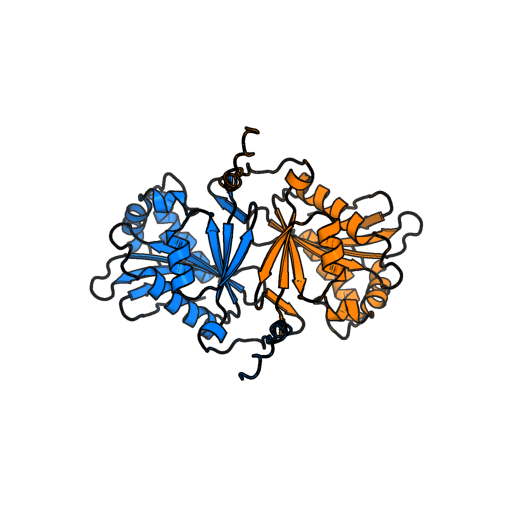.62 175 PRO B CA 1
ATOM 2965 C C . PRO B 1 175 ? -15.922 5.004 9.336 1 98.62 175 PRO B C 1
ATOM 2967 O O . PRO B 1 175 ? -16.391 5.883 10.07 1 98.62 175 PRO B O 1
ATOM 2970 N N . SER B 1 176 ? -16 3.762 9.648 1 97.88 176 SER B N 1
ATOM 2971 C CA . SER B 1 176 ? -16.766 3.289 10.797 1 97.88 176 SER B CA 1
ATOM 2972 C C . SER B 1 176 ? -16.156 3.773 12.109 1 97.88 176 SER B C 1
ATOM 2974 O O . SER B 1 176 ? -16.859 3.938 13.102 1 97.88 176 SER B O 1
ATOM 2976 N N . ASP B 1 177 ? -14.906 3.977 12.141 1 98.38 177 ASP B N 1
ATOM 2977 C CA . ASP B 1 177 ? -14.25 4.492 13.336 1 98.38 177 ASP B CA 1
ATOM 2978 C C . ASP B 1 177 ? -14.758 5.895 13.68 1 98.38 177 ASP B C 1
ATOM 2980 O O . ASP B 1 177 ? -14.633 6.344 14.82 1 98.38 177 ASP B O 1
ATOM 2984 N N . LEU B 1 178 ? -15.25 6.598 12.68 1 98.06 178 LEU B N 1
ATOM 2985 C CA . LEU B 1 178 ? -15.766 7.953 12.867 1 98.06 178 LEU B CA 1
ATOM 2986 C C . LEU B 1 178 ? -17.281 7.988 12.695 1 98.06 178 LEU B C 1
ATOM 2988 O O . LEU B 1 178 ? -17.859 9.047 12.438 1 98.06 178 LEU B O 1
ATOM 2992 N N . GLU B 1 179 ? -17.875 6.797 12.68 1 97.81 179 GLU B N 1
ATOM 2993 C CA . GLU B 1 179 ? -19.328 6.652 12.555 1 97.81 179 GLU B CA 1
ATOM 2994 C C . GLU B 1 179 ? -19.828 7.215 11.227 1 97.81 179 GLU B C 1
ATOM 2996 O O . GLU B 1 179 ? -20.859 7.887 11.18 1 97.81 179 GLU B O 1
ATOM 3001 N N . LEU B 1 180 ? -19.109 7.039 10.242 1 98.12 180 LEU B N 1
ATOM 3002 C CA . LEU B 1 180 ? -19.469 7.449 8.891 1 98.12 180 LEU B CA 1
ATOM 3003 C C . LEU B 1 180 ? -19.703 6.234 8 1 98.12 180 LEU B C 1
ATOM 3005 O O . LEU B 1 180 ? -19.188 5.152 8.258 1 98.12 180 LEU B O 1
ATOM 3009 N N . PRO B 1 181 ? -20.453 6.461 6.949 1 96.31 181 PRO B N 1
ATOM 3010 C CA . PRO B 1 181 ? -20.656 5.352 6.016 1 96.31 181 PRO B CA 1
ATOM 3011 C C . PRO B 1 181 ? -19.484 5.164 5.055 1 96.31 181 PRO B C 1
ATOM 3013 O O . PRO B 1 181 ? -18.812 6.137 4.691 1 96.31 181 PRO B O 1
ATOM 3016 N N . GLY B 1 182 ? -19.25 3.906 4.715 1 97 182 GLY B N 1
ATOM 3017 C CA . GLY B 1 182 ? -18.312 3.625 3.631 1 97 182 GLY B CA 1
ATOM 3018 C C . GLY B 1 182 ? -19 3.512 2.279 1 97 182 GLY B C 1
ATOM 3019 O O . GLY B 1 182 ? -20.219 3.541 2.191 1 97 182 GLY B O 1
ATOM 3020 N N . THR B 1 183 ? -18.188 3.48 1.264 1 97.88 183 THR B N 1
ATOM 3021 C CA . THR B 1 183 ? -18.734 3.338 -0.078 1 97.88 183 THR B CA 1
ATOM 3022 C C . THR B 1 183 ? -19.031 1.873 -0.393 1 97.88 183 THR B C 1
ATOM 3024 O O . THR B 1 183 ? -19.828 1.568 -1.276 1 97.88 183 THR B O 1
ATOM 3027 N N . HIS B 1 184 ? -18.375 0.954 0.288 1 98.06 184 HIS B N 1
ATOM 3028 C CA . HIS B 1 184 ? -18.609 -0.485 0.2 1 98.06 184 HIS B CA 1
ATOM 3029 C C . HIS B 1 184 ? -18.906 -1.081 1.572 1 98.06 184 HIS B C 1
ATOM 3031 O O . HIS B 1 184 ? -18.406 -0.582 2.59 1 98.06 184 HIS B O 1
ATOM 3037 N N . PRO B 1 185 ? -19.703 -2.158 1.577 1 96.94 185 PRO B N 1
ATOM 3038 C CA . PRO B 1 185 ? -19.875 -2.828 2.867 1 96.94 185 PRO B CA 1
ATOM 3039 C C . PRO B 1 185 ? -18.578 -3.41 3.416 1 96.94 185 PRO B C 1
ATOM 3041 O O . PRO B 1 185 ? -17.75 -3.904 2.65 1 96.94 185 PRO B O 1
ATOM 3044 N N . TYR B 1 186 ? -18.391 -3.322 4.656 1 97.44 186 TYR B N 1
ATOM 3045 C CA . TYR B 1 186 ? -17.25 -3.885 5.371 1 97.44 186 TYR B CA 1
ATOM 3046 C C . TYR B 1 186 ? -17.672 -5.035 6.27 1 97.44 186 TYR B C 1
ATOM 3048 O O . TYR B 1 186 ? -18.516 -4.855 7.16 1 97.44 186 TYR B O 1
ATOM 3056 N N . LEU B 1 187 ? -17.078 -6.254 6.074 1 95.19 187 LEU B N 1
ATOM 3057 C CA . LEU B 1 187 ? -17.328 -7.434 6.891 1 95.19 187 LEU B CA 1
ATOM 3058 C C . LEU B 1 187 ? -16.062 -7.855 7.637 1 95.19 187 LEU B C 1
ATOM 3060 O O . LEU B 1 187 ? -15.227 -8.57 7.086 1 95.19 187 LEU B O 1
ATOM 3064 N N . PRO B 1 188 ? -15.906 -7.418 8.898 1 92.31 188 PRO B N 1
ATOM 3065 C CA . PRO B 1 188 ? -14.711 -7.77 9.664 1 92.31 188 PRO B CA 1
ATOM 3066 C C . PRO B 1 188 ? -14.625 -9.258 9.977 1 92.31 188 PRO B C 1
ATOM 3068 O O . PRO B 1 188 ? -15.641 -9.969 9.914 1 92.31 188 PRO B O 1
ATOM 3071 N N . GLU B 1 189 ? -13.352 -9.656 10.148 1 83.25 189 GLU B N 1
ATOM 3072 C CA . GLU B 1 189 ? -13.195 -11.039 10.586 1 83.25 189 GLU B CA 1
ATOM 3073 C C . GLU B 1 189 ? -13.852 -11.266 11.945 1 83.25 189 GLU B C 1
ATOM 3075 O O . GLU B 1 189 ? -13.773 -10.406 12.828 1 83.25 189 GLU B O 1
ATOM 3080 N N . ARG B 1 190 ? -14.766 -12.336 12.031 1 66.94 190 ARG B N 1
ATOM 3081 C CA . ARG B 1 190 ? -15.422 -12.648 13.297 1 66.94 190 ARG B CA 1
ATOM 3082 C C . ARG B 1 190 ? -14.43 -13.188 14.312 1 66.94 190 ARG B C 1
ATOM 3084 O O . ARG B 1 190 ? -13.68 -14.125 14.023 1 66.94 190 ARG B O 1
ATOM 3091 N N . HIS B 1 191 ? -13.758 -12.383 14.938 1 54.72 191 HIS B N 1
ATOM 3092 C CA . HIS B 1 191 ? -12.906 -12.922 15.992 1 54.72 191 HIS B CA 1
ATOM 3093 C C . HIS B 1 191 ? -13.68 -13.875 16.891 1 54.72 191 HIS B C 1
ATOM 3095 O O . HIS B 1 191 ? -14.789 -13.555 17.328 1 54.72 191 HIS B O 1
ATOM 3101 N N . ALA B 1 192 ? -13.648 -15.211 16.656 1 45.38 192 ALA B N 1
ATOM 3102 C CA . ALA B 1 192 ? -14.25 -16.062 17.672 1 45.38 192 ALA B CA 1
ATOM 3103 C C . ALA B 1 192 ? -14.109 -15.438 19.062 1 45.38 192 ALA B C 1
ATOM 3105 O O . ALA B 1 192 ? -13.055 -14.898 19.406 1 45.38 192 ALA B O 1
ATOM 3106 N N . GLY B 1 193 ? -15.172 -14.828 19.609 1 42.06 193 GLY B N 1
ATOM 3107 C CA . GLY B 1 193 ? -15.133 -14.367 20.984 1 42.06 193 GLY B CA 1
ATOM 3108 C C . GLY B 1 193 ? -14.188 -15.164 21.859 1 42.06 193 GLY B C 1
ATOM 3109 O O . GLY B 1 193 ? -14.078 -16.391 21.703 1 42.06 193 GLY B O 1
ATOM 3110 N N . ARG B 1 194 ? -13.125 -14.703 22.359 1 37.16 194 ARG B N 1
ATOM 3111 C CA . ARG B 1 194 ? -12.461 -15.477 23.406 1 37.16 194 ARG B CA 1
ATOM 3112 C C . ARG B 1 194 ? -13.469 -16.203 24.281 1 37.16 194 ARG B C 1
ATOM 3114 O O . ARG B 1 194 ? -14.477 -15.625 24.688 1 37.16 194 ARG B O 1
ATOM 3121 N N . PRO B 1 195 ? -13.445 -17.625 24.25 1 38.19 195 PRO B N 1
ATOM 3122 C CA . PRO B 1 195 ? -14.398 -18.219 25.203 1 38.19 195 PRO B CA 1
ATOM 3123 C C . PRO B 1 195 ? -14.461 -17.469 26.531 1 38.19 195 PRO B C 1
ATOM 3125 O O . PRO B 1 195 ? -13.422 -17.078 27.078 1 38.19 195 PRO B O 1
ATOM 3128 N N . GLY B 1 196 ? -15.375 -16.562 26.656 1 35 196 GLY B N 1
ATOM 3129 C CA . GLY B 1 196 ? -15.594 -15.961 27.969 1 35 196 GLY B CA 1
ATOM 3130 C C . GLY B 1 196 ? -15.359 -16.922 29.109 1 35 196 GLY B C 1
ATOM 3131 O O . GLY B 1 196 ? -15.844 -18.062 29.078 1 35 196 GLY B O 1
ATOM 3132 N N . THR B 1 197 ? -14.117 -16.859 29.688 1 34.41 197 THR B N 1
ATOM 3133 C CA . THR B 1 197 ? -13.945 -17.547 30.953 1 34.41 197 THR B CA 1
ATOM 3134 C C . THR B 1 197 ? -15.219 -17.5 31.781 1 34.41 197 THR B C 1
ATOM 3136 O O . THR B 1 197 ? -15.781 -16.422 32 1 34.41 197 THR B O 1
ATOM 3139 N N . ALA B 1 198 ? -16.047 -18.594 31.781 1 37.59 198 ALA B N 1
ATOM 3140 C CA . ALA B 1 198 ? -17.203 -18.906 32.594 1 37.59 198 ALA B CA 1
ATOM 3141 C C . ALA B 1 198 ? -17.031 -18.375 34.031 1 37.59 198 ALA B C 1
ATOM 3143 O O . ALA B 1 198 ? -16.062 -18.719 34.719 1 37.59 198 ALA B O 1
ATOM 3144 N N . THR B 1 199 ? -17.453 -17.156 34.25 1 35.06 199 THR B N 1
ATOM 3145 C CA . THR B 1 199 ? -17.594 -16.688 35.625 1 35.06 199 THR B CA 1
ATOM 3146 C C . THR B 1 199 ? -18.062 -17.828 36.531 1 35.06 199 THR B C 1
ATOM 3148 O O . THR B 1 199 ? -19.031 -18.531 36.219 1 35.06 199 THR B O 1
ATOM 3151 N N . ASP B 1 200 ? -17.156 -18.406 37.25 1 35.88 200 ASP B N 1
ATOM 3152 C CA . ASP B 1 200 ? -17.328 -19.406 38.312 1 35.88 200 ASP B CA 1
ATOM 3153 C C . ASP B 1 200 ? -18.625 -19.156 39.094 1 35.88 200 ASP B C 1
ATOM 3155 O O . ASP B 1 200 ? -18.875 -18.047 39.562 1 35.88 200 ASP B O 1
ATOM 3159 N N . SER B 1 201 ? -19.719 -19.844 38.75 1 37.22 201 SER B N 1
ATOM 3160 C CA . SER B 1 201 ? -20.938 -19.891 39.531 1 37.22 201 SER B CA 1
ATOM 3161 C C . SER B 1 201 ? -20.609 -19.922 41.031 1 37.22 201 SER B C 1
ATOM 3163 O O . SER B 1 201 ? -19.812 -20.734 41.5 1 37.22 201 SER B O 1
ATOM 3165 N N . PRO B 1 202 ? -20.812 -18.781 41.688 1 35.09 202 PRO B N 1
ATOM 3166 C CA . PRO B 1 202 ? -20.656 -18.859 43.125 1 35.09 202 PRO B CA 1
ATOM 3167 C C . PRO B 1 202 ? -21.328 -20.109 43.719 1 35.09 202 PRO B C 1
ATOM 3169 O O . PRO B 1 202 ? -22.453 -20.453 43.344 1 35.09 202 PRO B O 1
ATOM 3172 N N . ARG B 1 203 ? -20.578 -21.156 44 1 25.59 203 ARG B N 1
ATOM 3173 C CA . ARG B 1 203 ? -21.172 -22.156 44.906 1 25.59 203 ARG B CA 1
ATOM 3174 C C . ARG B 1 203 ? -21.688 -21.5 46.188 1 25.59 203 ARG B C 1
ATOM 3176 O O . ARG B 1 203 ? -21.031 -20.625 46.75 1 25.59 203 ARG B O 1
#

Nearest PDB structures (foldseek):
  3fbu-assembly2_A  TM=9.018E-01  e=1.656E-13  Bacillus anthracis str. Sterne
  3fbu-assembly2_B-2  TM=8.994E-01  e=1.151E-12  Bacillus anthracis str. Sterne
  6c37-assembly1_A  TM=8.365E-01  e=2.110E-13  Mycolicibacterium smegmatis MC2 155
  2vzy-assembly1_D  TM=8.344E-01  e=1.759E-12  Mycobacterium tuberculosis H37Rv
  7kwj-assembly1_B  TM=8.413E-01  e=4.109E-11  Vibrio cholerae O1 biovar El Tor str. N16961